Protein AF-A0A3G1LWU7-F1 (afdb_monomer)

Secondary structure (DSSP, 8-state):
--HHHHHHHHHHHTTTSTTTB--------TT-GGGGSPPS--SS---STTHHHHHHHTT---HHHHHHHHHHHHHHHHTTBPPPEEEEEEEEEEETTEEEEEEEEEEEE-GGGGSSTTTTSSS-SS---TTGGGTTT-------TT-------------PPPPPPPPBHHHHHHHHHHHT-S-HHHHHHHHHHHHHTTSEEE-SSTT-BEEE-HHHHHHHHHHHHH-HHHH-HHHHHHHHHHHHHHHTTSS-HHHHHHHHHHHS--------TT---PPPPHHHHHHHHHHHHHTT----GGGTTTTT-HHHHHHHHHHHHHHHHHHHHHHHHHHTSS--SSPPPPHHHHHHHHHHHHHTT-PPPTTTTT-HHHHHHHHHHHH--

Foldseek 3Di:
DDPVQLVQCCVVCCVVQVPWFARDDDDDDPLAPCPVDDDQADPHDDDPVCLVVVCVVVVNPDPVVSVVNVVRHLVRRLVRTDDFDKDKDWDWDDDPPDIDIDIAIAGPGCRSVPPPCVVVVPPPPDDPDPVVPVVVRNDDDPDDPPDDDDDPDDDDDDDDDDDDDADAPVCQVVVCVVLLADHPVCSVPPVVVCVVVQQWDFDPPPRRGIGGAPVVVVVVVVCVPPPVLVVDSVNNNVLVVLVVCVVVVNHDPVVSVVVCVVSPDPCPPPPPPVVPQDFADPVLVVVLVVQCVLVVNDQDPQLPCVGRHVVSSSVSCSPRVVVVVVSVVVVVVVVVPDDQFFAFADPVLVVLLVVLCVVVVHDQDPCLRGHNVSSVVSCVVRVVD

pLDDT: mean 82.55, std 15.61, range [31.73, 97.19]

Solvent-accessible surface area (backbone atoms only — not comparable to full-atom values): 23337 Å² total; per-residue (Å²): 99,57,68,69,58,52,55,54,40,44,71,62,43,34,78,76,34,65,92,28,48,39,93,66,87,73,75,79,58,102,82,53,84,56,81,88,59,72,69,90,53,65,92,70,87,78,60,82,84,44,50,66,57,54,36,49,75,67,72,50,82,52,67,67,56,52,53,50,49,49,52,35,44,52,51,48,55,41,65,27,26,33,73,60,38,66,51,72,48,80,44,78,46,76,57,92,94,46,79,47,81,47,78,39,41,22,79,74,39,53,29,27,67,59,77,64,47,80,64,61,75,80,74,61,96,78,69,97,54,88,81,56,62,74,70,78,38,64,44,79,83,94,75,62,92,88,66,86,75,86,83,86,82,86,82,90,77,84,85,75,86,73,76,83,78,74,53,30,62,88,51,45,59,60,51,30,57,77,58,48,42,82,48,88,90,44,54,82,51,49,63,59,49,35,42,76,70,46,27,32,45,66,46,92,55,100,67,31,40,52,42,76,30,74,61,28,50,52,54,50,54,50,34,61,76,77,42,46,69,79,76,32,60,68,54,48,21,51,54,53,53,49,54,50,32,34,76,71,69,74,43,58,66,68,59,52,52,51,54,49,58,73,69,46,79,82,69,64,74,75,73,69,80,67,77,72,63,47,58,33,52,72,69,56,45,53,50,51,54,49,42,33,60,76,70,68,49,78,85,49,80,91,46,70,55,21,58,54,26,34,67,38,35,49,54,52,42,74,69,45,48,67,58,45,54,51,51,53,56,52,50,54,61,56,60,76,73,71,79,69,73,70,44,58,32,51,72,67,55,47,53,51,38,56,49,48,26,61,74,70,74,45,84,78,65,90,59,27,65,55,17,32,43,58,34,47,54,52,37,60,62,58,71,78,104

Structure (mmCIF, N/CA/C/O backbone):
data_AF-A0A3G1LWU7-F1
#
_entry.id   AF-A0A3G1LWU7-F1
#
loop_
_atom_site.group_PDB
_atom_site.id
_atom_site.type_symbol
_atom_site.label_atom_id
_atom_site.label_alt_id
_atom_site.label_comp_id
_atom_site.label_asym_id
_atom_site.label_entity_id
_atom_site.label_seq_id
_atom_site.pdbx_PDB_ins_code
_atom_site.Cartn_x
_atom_site.Cartn_y
_atom_site.Cartn_z
_atom_site.occupancy
_atom_site.B_iso_or_equiv
_atom_site.auth_seq_id
_atom_site.auth_comp_id
_atom_site.auth_asym_id
_atom_site.auth_atom_id
_atom_site.pdbx_PDB_model_num
ATOM 1 N N . MET A 1 1 ? 10.869 -0.250 15.939 1.00 87.31 1 MET A N 1
ATOM 2 C CA . MET A 1 1 ? 11.396 0.989 16.550 1.00 87.31 1 MET A CA 1
ATOM 3 C C . MET A 1 1 ? 12.317 0.596 17.688 1.00 87.31 1 MET A C 1
ATOM 5 O O . MET A 1 1 ? 12.087 -0.464 18.262 1.00 87.31 1 MET A O 1
ATOM 9 N N . SER A 1 2 ? 13.358 1.380 17.958 1.00 89.31 2 SER A N 1
ATOM 10 C CA . SER A 1 2 ? 14.316 1.126 19.028 1.00 89.31 2 SER A CA 1
ATOM 11 C C . SER A 1 2 ? 13.629 1.243 20.386 1.00 89.31 2 SER A C 1
ATOM 13 O O . SER A 1 2 ? 12.618 1.938 20.528 1.00 89.31 2 SER A O 1
ATOM 15 N N . VAL A 1 3 ? 14.167 0.543 21.383 1.00 91.12 3 VAL A N 1
ATOM 16 C CA . VAL A 1 3 ? 13.611 0.567 22.742 1.00 91.12 3 VAL A CA 1
ATOM 17 C C . VAL A 1 3 ? 13.718 1.977 23.321 1.00 91.12 3 VAL A C 1
ATOM 19 O O . VAL A 1 3 ? 12.753 2.472 23.892 1.00 91.12 3 VAL A O 1
ATOM 22 N N . GLU A 1 4 ? 14.833 2.666 23.066 1.00 93.44 4 GLU A N 1
ATOM 23 C CA . GLU A 1 4 ? 15.074 4.039 23.519 1.00 93.44 4 GLU A CA 1
ATOM 24 C C . GLU A 1 4 ? 14.010 5.003 22.983 1.00 93.44 4 GLU A C 1
ATOM 26 O O . GLU A 1 4 ? 13.458 5.803 23.734 1.00 93.44 4 GLU A O 1
ATOM 31 N N . PHE A 1 5 ? 13.668 4.895 21.695 1.00 94.62 5 PHE A N 1
ATOM 32 C CA . PHE A 1 5 ? 12.622 5.725 21.103 1.00 94.62 5 PHE A CA 1
ATOM 33 C C . PHE A 1 5 ? 11.229 5.381 21.650 1.00 94.62 5 PHE A C 1
ATOM 35 O O . PHE A 1 5 ? 10.398 6.265 21.863 1.00 94.62 5 PHE A O 1
ATOM 42 N N . LEU A 1 6 ? 10.946 4.098 21.894 1.00 95.44 6 LEU A N 1
ATOM 43 C CA . LEU A 1 6 ? 9.680 3.678 22.499 1.00 95.44 6 LEU A CA 1
ATOM 44 C C . LEU A 1 6 ? 9.527 4.207 23.935 1.00 95.44 6 LEU A C 1
ATOM 46 O O . LEU A 1 6 ? 8.431 4.615 24.308 1.00 95.44 6 LEU A O 1
ATOM 50 N N . ASP A 1 7 ? 10.604 4.248 24.719 1.00 95.88 7 ASP A N 1
ATOM 51 C CA . ASP A 1 7 ? 10.613 4.829 26.070 1.00 95.88 7 ASP A CA 1
ATOM 52 C C . ASP A 1 7 ? 10.401 6.355 26.039 1.00 95.88 7 ASP A C 1
ATOM 54 O O . ASP A 1 7 ? 9.615 6.907 26.821 1.00 95.88 7 ASP A O 1
ATOM 58 N N . GLU A 1 8 ? 11.070 7.045 25.108 1.00 95.88 8 GLU A N 1
ATOM 59 C CA . GLU A 1 8 ? 10.946 8.494 24.909 1.00 95.88 8 GLU A CA 1
ATOM 60 C C . GLU A 1 8 ? 9.518 8.876 24.481 1.00 95.88 8 GLU A C 1
ATOM 62 O O . GLU A 1 8 ? 8.888 9.762 25.067 1.00 95.88 8 GLU A O 1
ATOM 67 N N . THR A 1 9 ? 8.966 8.161 23.496 1.00 94.94 9 THR A N 1
ATOM 68 C CA . THR A 1 9 ? 7.598 8.386 23.009 1.00 94.94 9 THR A CA 1
ATOM 69 C C . THR A 1 9 ? 6.536 8.030 24.039 1.00 94.94 9 THR A C 1
ATOM 71 O O . THR A 1 9 ? 5.541 8.744 24.123 1.00 94.94 9 THR A O 1
ATOM 74 N N . GLU A 1 10 ? 6.718 6.978 24.838 1.00 96.50 10 GLU A N 1
ATOM 75 C CA . GLU A 1 10 ? 5.797 6.639 25.929 1.00 96.50 10 GLU A CA 1
ATOM 76 C C . GLU A 1 10 ? 5.740 7.767 26.959 1.00 96.50 10 GLU A C 1
ATOM 78 O O . GLU A 1 10 ? 4.653 8.232 27.310 1.00 96.50 10 GLU A O 1
ATOM 83 N N . SER A 1 11 ? 6.906 8.272 27.366 1.00 97.06 11 SER A N 1
ATOM 84 C CA . SER A 1 11 ? 7.017 9.375 28.324 1.00 97.06 11 SER A CA 1
ATOM 85 C C . SER A 1 11 ? 6.326 10.651 27.830 1.00 97.06 11 SER A C 1
ATOM 87 O O . SER A 1 11 ? 5.694 11.356 28.618 1.00 97.06 11 SER A O 1
ATOM 89 N N . PHE A 1 12 ? 6.415 10.942 26.528 1.00 97.19 12 PHE A N 1
ATOM 90 C CA . PHE A 1 12 ? 5.846 12.151 25.930 1.00 97.19 12 PHE A CA 1
ATOM 91 C C . PHE A 1 12 ? 4.356 12.016 25.570 1.00 97.19 12 PHE A C 1
ATOM 93 O O . PHE A 1 12 ? 3.551 12.890 25.894 1.00 97.19 12 PHE A O 1
ATOM 100 N N . TYR A 1 13 ? 3.961 10.926 24.906 1.00 96.44 13 TYR A N 1
ATOM 101 C CA . TYR A 1 13 ? 2.628 10.780 24.314 1.00 96.44 13 TYR A CA 1
ATOM 102 C C . TYR A 1 13 ? 1.605 10.104 25.228 1.00 96.44 13 TYR A C 1
ATOM 104 O O . TYR A 1 13 ? 0.415 10.388 25.079 1.00 96.44 13 TYR A O 1
ATOM 112 N N . ALA A 1 14 ? 2.001 9.264 26.193 1.00 95.38 14 ALA A N 1
ATOM 113 C CA . ALA A 1 14 ? 1.033 8.645 27.105 1.00 95.38 14 ALA A CA 1
ATOM 114 C C . ALA A 1 14 ? 0.236 9.676 27.939 1.00 95.38 14 ALA A C 1
ATOM 116 O O . ALA A 1 14 ? -0.975 9.499 28.088 1.00 95.38 14 ALA A O 1
ATOM 117 N N . PRO A 1 15 ? 0.824 10.792 28.424 1.00 95.00 15 PRO A N 1
ATOM 118 C CA . PRO A 1 15 ? 0.064 11.856 29.087 1.00 95.00 15 PRO A CA 1
ATOM 119 C C . PRO A 1 15 ? -0.910 12.608 28.168 1.00 95.00 15 PRO A C 1
ATOM 121 O O . PRO A 1 15 ? -1.940 13.088 28.648 1.00 95.00 15 PRO A O 1
ATOM 124 N N . ILE A 1 16 ? -0.591 12.713 26.872 1.00 93.19 16 ILE A N 1
ATOM 125 C CA . ILE A 1 16 ? -1.406 13.396 25.852 1.00 93.19 16 ILE A CA 1
ATOM 126 C C . ILE A 1 16 ? -2.580 12.500 25.433 1.00 93.19 16 ILE A C 1
ATOM 128 O O . ILE A 1 16 ? -3.727 12.939 25.387 1.00 93.19 16 ILE A O 1
ATOM 132 N N . TYR A 1 17 ? -2.306 11.216 25.208 1.00 92.44 17 TYR A N 1
ATOM 133 C CA . TYR A 1 17 ? -3.247 10.215 24.712 1.00 92.44 17 TYR A CA 1
ATOM 134 C C . TYR A 1 17 ? -3.604 9.177 25.788 1.00 92.44 17 TYR A C 1
ATOM 136 O O . TYR A 1 17 ? -3.584 7.979 25.519 1.00 92.44 17 TYR A O 1
ATOM 144 N N . LYS A 1 18 ? -3.948 9.617 27.006 1.00 89.94 18 LYS A N 1
ATOM 145 C CA . LYS A 1 18 ? -4.117 8.767 28.213 1.00 89.94 18 LYS A CA 1
ATOM 146 C C . LYS A 1 18 ? -4.875 7.459 27.984 1.00 89.94 18 LYS A C 1
ATOM 148 O O . LYS A 1 18 ? -4.422 6.388 28.381 1.00 89.94 18 LYS A O 1
ATOM 153 N N . ASP A 1 19 ? -6.020 7.539 27.314 1.00 90.25 19 ASP A N 1
ATOM 154 C CA . ASP A 1 19 ? -6.890 6.381 27.104 1.00 90.25 19 ASP A CA 1
ATOM 155 C C . ASP A 1 19 ? -6.620 5.645 25.791 1.00 90.25 19 ASP A C 1
ATOM 157 O O . ASP A 1 19 ? -7.148 4.548 25.589 1.00 90.25 19 ASP A O 1
ATOM 161 N N . LEU A 1 20 ? -5.780 6.205 24.921 1.00 93.88 20 LEU A N 1
ATOM 162 C CA . LEU A 1 20 ? -5.523 5.699 23.576 1.00 93.88 20 LEU A CA 1
ATOM 163 C C . LEU A 1 20 ? -4.111 5.142 23.408 1.00 93.88 20 LEU A C 1
ATOM 165 O O . LEU A 1 20 ? -3.939 4.276 22.562 1.00 93.88 20 LEU A O 1
ATOM 169 N N . TYR A 1 21 ? -3.125 5.582 24.187 1.00 96.12 21 TYR A N 1
ATOM 170 C CA . TYR A 1 21 ? -1.741 5.134 24.059 1.00 96.12 21 TYR A CA 1
ATOM 171 C C . TYR A 1 21 ? -1.555 3.709 24.600 1.00 96.12 21 TYR A C 1
ATOM 173 O O . TYR A 1 21 ? -2.171 3.295 25.588 1.00 96.12 21 TYR A O 1
ATOM 181 N N . LEU A 1 22 ? -0.710 2.945 23.920 1.00 95.56 22 LEU A N 1
ATOM 182 C CA . LEU A 1 22 ? -0.275 1.603 24.262 1.00 95.56 22 LEU A CA 1
ATOM 183 C C . LEU A 1 22 ? 1.078 1.353 23.592 1.00 95.56 22 LEU A C 1
ATOM 185 O O . LEU A 1 22 ? 1.144 1.186 22.374 1.00 95.56 22 LEU A O 1
ATOM 189 N N . LYS A 1 23 ? 2.135 1.257 24.399 1.00 95.44 23 LYS A N 1
ATOM 190 C CA . LYS A 1 23 ? 3.472 0.918 23.917 1.00 95.44 23 LYS A CA 1
ATOM 191 C C . LYS A 1 23 ? 3.485 -0.446 23.234 1.00 95.44 23 LYS A C 1
ATOM 193 O O . LYS A 1 23 ? 3.035 -1.445 23.803 1.00 95.44 23 LYS A O 1
ATOM 198 N N . ARG A 1 24 ? 3.990 -0.481 22.003 1.00 93.31 24 ARG A N 1
ATOM 199 C CA . ARG A 1 24 ? 4.012 -1.659 21.133 1.00 93.31 24 ARG A CA 1
ATOM 200 C C . ARG A 1 24 ? 5.338 -1.801 20.418 1.00 93.31 24 ARG A C 1
ATOM 202 O O . ARG A 1 24 ? 5.801 -0.891 19.732 1.00 93.31 24 ARG A O 1
ATOM 209 N N . GLU A 1 25 ? 5.857 -3.017 20.468 1.00 91.44 25 GLU A N 1
ATOM 210 C CA . GLU A 1 25 ? 6.960 -3.450 19.626 1.00 91.44 25 GLU A CA 1
ATOM 211 C C . GLU A 1 25 ? 6.419 -4.153 18.383 1.00 91.44 25 GLU A C 1
ATOM 213 O O . GLU A 1 25 ? 5.755 -5.189 18.468 1.00 91.44 25 GLU A O 1
ATOM 218 N N . TYR A 1 26 ? 6.732 -3.595 17.216 1.00 88.31 26 TYR A N 1
ATOM 219 C CA . TYR A 1 26 ? 6.528 -4.260 15.936 1.00 88.31 26 TYR A CA 1
ATOM 220 C C . TYR A 1 26 ? 7.842 -4.906 15.525 1.00 88.31 26 TYR A C 1
ATOM 222 O O . TYR A 1 26 ? 8.873 -4.233 15.459 1.00 88.31 26 TYR A O 1
ATOM 230 N N . LYS A 1 27 ? 7.786 -6.212 15.276 1.00 80.88 27 LYS A N 1
ATOM 231 C CA . LYS A 1 27 ? 8.891 -6.974 14.707 1.00 80.88 27 LYS A CA 1
ATOM 232 C C . LYS A 1 27 ? 8.568 -7.281 13.262 1.00 80.88 27 LYS A C 1
ATOM 234 O O . LYS A 1 27 ? 7.424 -7.597 12.927 1.00 80.88 27 LYS A O 1
ATOM 239 N N . ASP A 1 28 ? 9.595 -7.205 12.445 1.00 72.00 28 ASP A N 1
ATOM 240 C CA . ASP A 1 28 ? 9.518 -7.580 11.054 1.00 72.00 28 ASP A CA 1
ATOM 241 C C . ASP A 1 28 ? 9.145 -9.060 10.896 1.00 72.00 28 ASP A C 1
ATOM 243 O O . ASP A 1 28 ? 9.463 -9.915 11.728 1.00 72.00 28 ASP A O 1
ATOM 247 N N . GLY A 1 29 ? 8.415 -9.370 9.824 1.00 65.62 29 GLY A N 1
ATOM 248 C CA . GLY A 1 29 ? 8.150 -10.757 9.456 1.00 65.62 29 GLY A CA 1
ATOM 249 C C . GLY A 1 29 ? 9.432 -11.441 8.976 1.00 65.62 29 GLY A C 1
ATOM 250 O O . GLY A 1 29 ? 10.294 -10.786 8.410 1.00 65.62 29 GLY A O 1
ATOM 251 N N . LYS A 1 30 ? 9.513 -12.773 9.100 1.00 57.28 30 LYS A N 1
ATOM 252 C CA . LYS A 1 30 ? 10.679 -13.610 8.721 1.00 57.28 30 LYS A CA 1
ATOM 253 C C . LYS A 1 30 ? 11.192 -13.467 7.271 1.00 57.28 30 LYS A C 1
ATOM 255 O O . LYS A 1 30 ? 12.158 -14.122 6.911 1.00 57.28 30 LYS A O 1
ATOM 260 N N . GLN A 1 31 ? 10.487 -12.728 6.415 1.00 53.97 31 GLN A N 1
ATOM 261 C CA . GLN A 1 31 ? 10.848 -12.469 5.014 1.00 53.97 31 GLN A CA 1
ATOM 262 C C . GLN A 1 31 ? 11.082 -10.977 4.734 1.00 53.97 31 GLN A C 1
ATOM 264 O O . GLN A 1 31 ? 11.270 -10.590 3.583 1.00 53.97 31 GLN A O 1
ATOM 269 N N . SER A 1 32 ? 11.020 -10.131 5.764 1.00 59.34 32 SER A N 1
ATOM 270 C CA . SER A 1 32 ? 11.333 -8.715 5.642 1.00 59.34 32 SER A CA 1
ATOM 271 C C . SER A 1 32 ? 12.833 -8.558 5.492 1.00 59.34 32 SER A C 1
ATOM 273 O O . SER A 1 32 ? 13.614 -9.057 6.292 1.00 59.34 32 SER A O 1
ATOM 275 N N . GLN A 1 33 ? 13.225 -7.810 4.478 1.00 57.78 33 GLN A N 1
ATOM 276 C CA . GLN A 1 33 ? 14.614 -7.426 4.244 1.00 57.78 33 GLN A CA 1
ATOM 277 C C . GLN A 1 33 ? 15.011 -6.183 5.041 1.00 57.78 33 GLN A C 1
ATOM 279 O O . GLN A 1 33 ? 16.137 -5.703 4.942 1.00 57.78 33 GLN A O 1
ATOM 284 N N . ALA A 1 34 ? 14.065 -5.626 5.800 1.00 56.25 34 ALA A N 1
ATOM 285 C CA . ALA A 1 34 ? 14.271 -4.445 6.619 1.00 56.25 34 ALA A CA 1
ATOM 286 C C . ALA A 1 34 ?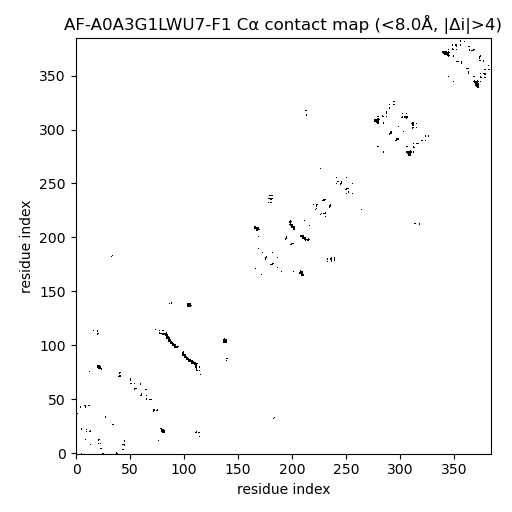 14.923 -4.761 7.979 1.00 56.25 34 ALA A C 1
ATOM 288 O O . ALA A 1 34 ? 15.153 -3.834 8.747 1.00 56.25 34 ALA A O 1
ATOM 289 N N . GLU A 1 35 ? 15.329 -6.015 8.245 1.00 57.09 35 GLU A N 1
ATOM 290 C CA . GLU A 1 35 ? 15.988 -6.417 9.503 1.00 57.09 35 GLU A CA 1
ATOM 291 C C . GLU A 1 35 ? 17.254 -5.601 9.839 1.00 57.09 35 GLU A C 1
ATOM 293 O O . GLU A 1 35 ? 17.643 -5.525 11.004 1.00 57.09 35 GLU A O 1
ATOM 298 N N . ALA A 1 36 ? 17.885 -4.949 8.855 1.00 57.94 36 ALA A N 1
ATOM 299 C CA . ALA A 1 36 ? 19.070 -4.117 9.069 1.00 57.94 36 ALA A CA 1
ATOM 300 C C . ALA A 1 36 ? 18.774 -2.681 9.553 1.00 57.94 36 ALA A C 1
ATOM 302 O O . ALA A 1 36 ? 19.711 -1.962 9.913 1.00 57.94 36 ALA A O 1
ATOM 303 N N . HIS A 1 37 ? 17.514 -2.229 9.551 1.00 68.56 37 HIS A N 1
ATOM 304 C CA . HIS A 1 37 ? 17.170 -0.833 9.822 1.00 68.56 37 HIS A CA 1
ATOM 305 C C . HIS A 1 37 ? 15.935 -0.663 10.704 1.00 68.56 37 HIS A C 1
ATOM 307 O O . HIS A 1 37 ? 15.085 -1.534 10.853 1.00 68.56 37 HIS A O 1
ATOM 313 N N . GLU A 1 38 ? 15.832 0.521 11.295 1.00 82.19 38 GLU A N 1
ATOM 314 C CA . GLU A 1 38 ? 14.620 0.940 11.972 1.00 82.19 38 GLU A CA 1
ATOM 315 C C . GLU A 1 38 ? 13.565 1.428 10.963 1.00 82.19 38 GLU A C 1
ATOM 317 O O . GLU A 1 38 ? 13.899 1.938 9.894 1.00 82.19 38 GLU A O 1
ATOM 322 N N . ALA A 1 39 ? 12.280 1.291 11.310 1.00 89.25 39 ALA A N 1
ATOM 323 C CA . ALA A 1 39 ? 11.180 1.864 10.538 1.00 89.25 39 ALA A CA 1
ATOM 324 C C . ALA A 1 39 ? 11.368 3.376 10.307 1.00 89.25 39 ALA A C 1
ATOM 326 O O . ALA A 1 39 ? 11.917 4.079 11.154 1.00 89.25 39 ALA A O 1
ATOM 327 N N . ILE A 1 40 ? 10.840 3.893 9.193 1.00 92.50 40 ILE A N 1
ATOM 328 C CA . ILE A 1 40 ? 10.768 5.341 8.956 1.00 92.50 40 ILE A CA 1
ATOM 329 C C . ILE A 1 40 ? 9.781 5.940 9.962 1.00 92.50 40 ILE A C 1
ATOM 331 O O . ILE A 1 40 ? 8.595 5.610 9.952 1.00 92.50 40 ILE A O 1
ATOM 335 N N . ARG A 1 41 ? 10.285 6.816 10.827 1.00 94.69 41 ARG A N 1
ATOM 336 C CA . ARG A 1 41 ? 9.543 7.468 11.911 1.00 94.69 41 ARG A CA 1
ATOM 337 C C . ARG A 1 41 ? 10.089 8.869 12.170 1.00 94.69 41 ARG A C 1
ATOM 339 O O . ARG A 1 41 ? 11.133 9.240 11.632 1.00 94.69 41 ARG A O 1
ATOM 346 N N . ILE A 1 42 ? 9.417 9.631 13.030 1.00 95.56 42 ILE A N 1
ATOM 347 C CA . ILE A 1 42 ? 9.999 10.865 13.576 1.00 95.56 42 ILE A CA 1
ATOM 348 C C . ILE A 1 42 ? 11.234 10.554 14.423 1.00 95.56 42 ILE A C 1
ATOM 350 O O . ILE A 1 42 ? 11.342 9.483 15.023 1.00 95.56 42 ILE A O 1
ATOM 354 N N . THR A 1 43 ? 12.170 11.497 14.470 1.00 93.12 43 THR A N 1
ATOM 355 C CA . THR A 1 43 ? 13.414 11.357 15.233 1.00 93.12 43 THR A CA 1
ATOM 356 C C . THR A 1 43 ? 13.213 11.645 16.715 1.00 93.12 43 THR A C 1
ATOM 358 O O . THR A 1 43 ? 13.712 10.875 17.529 1.00 93.12 43 THR A O 1
ATOM 361 N N . HIS A 1 44 ? 12.441 12.687 17.041 1.00 93.56 44 HIS A N 1
ATOM 362 C CA . HIS A 1 44 ? 12.103 13.108 18.402 1.00 93.56 44 HIS A CA 1
ATOM 363 C C . HIS A 1 44 ? 10.593 13.309 18.552 1.00 93.56 44 HIS A C 1
ATOM 365 O O . HIS A 1 44 ? 9.954 13.742 17.589 1.00 93.56 44 HIS A O 1
ATOM 371 N N . PRO A 1 45 ? 10.010 13.043 19.732 1.00 95.69 45 PRO A N 1
ATOM 372 C CA . PRO A 1 45 ? 8.629 13.399 20.018 1.00 95.69 45 PRO A CA 1
ATOM 373 C C . PRO A 1 45 ? 8.410 14.915 19.970 1.00 95.69 45 PRO A C 1
ATOM 375 O O . PRO A 1 45 ? 9.182 15.692 20.528 1.00 95.69 45 PRO A O 1
ATOM 378 N N . HIS A 1 46 ? 7.326 15.326 19.326 1.00 95.75 46 HIS A N 1
ATOM 379 C CA . HIS A 1 46 ? 6.854 16.709 19.284 1.00 95.75 46 HIS A CA 1
ATOM 380 C C . HIS A 1 46 ? 5.330 16.746 19.101 1.00 95.75 46 HIS A C 1
ATOM 382 O O . HIS A 1 46 ? 4.676 15.703 18.966 1.00 95.75 46 HIS A O 1
ATOM 388 N N . THR A 1 47 ? 4.745 17.941 19.126 1.00 93.75 47 THR A N 1
ATOM 389 C CA . THR A 1 47 ? 3.303 18.141 18.945 1.00 93.75 47 THR A CA 1
ATOM 390 C C . THR A 1 47 ? 2.944 18.412 17.483 1.00 93.75 47 THR A C 1
ATOM 392 O O . THR A 1 47 ? 3.815 18.547 16.620 1.00 93.75 47 THR A O 1
ATOM 395 N N . THR A 1 48 ? 1.645 18.459 17.184 1.00 91.44 48 THR A N 1
ATOM 396 C CA . THR A 1 48 ? 1.162 18.738 15.823 1.00 91.44 48 THR A CA 1
ATOM 397 C C . THR A 1 48 ? 1.438 20.194 15.435 1.00 91.44 48 THR A C 1
ATOM 399 O O . THR A 1 48 ? 1.661 20.500 14.266 1.00 91.44 48 THR A O 1
ATOM 402 N N . GLU A 1 49 ? 1.449 21.083 16.424 1.00 92.38 49 GLU A N 1
ATOM 403 C CA . GLU A 1 49 ? 1.738 22.509 16.312 1.00 92.38 49 GLU A CA 1
ATOM 404 C C . GLU A 1 49 ? 3.196 22.771 15.898 1.00 92.38 49 GLU A C 1
ATOM 406 O O . GLU A 1 49 ? 3.491 23.783 15.266 1.00 92.38 49 GLU A O 1
ATOM 411 N N . ASP A 1 50 ? 4.099 21.829 16.187 1.00 93.06 50 ASP A N 1
ATOM 412 C CA . ASP A 1 50 ? 5.523 21.939 15.865 1.00 93.06 50 ASP A CA 1
ATOM 413 C C . ASP A 1 50 ? 5.853 21.541 14.413 1.00 93.06 50 ASP A C 1
ATOM 415 O O . ASP A 1 50 ? 6.958 21.806 13.945 1.00 93.06 50 ASP A O 1
ATOM 419 N N . LEU A 1 51 ? 4.922 20.922 13.671 1.00 91.31 51 LEU A N 1
ATOM 420 C CA . LEU A 1 51 ? 5.194 20.373 12.332 1.00 91.31 51 LEU A CA 1
ATOM 421 C C . LEU A 1 51 ? 5.760 21.422 11.366 1.00 91.31 51 LEU A C 1
ATOM 423 O O . LEU A 1 51 ? 6.790 21.190 10.731 1.00 91.31 51 LEU A O 1
ATOM 427 N N . GLU A 1 52 ? 5.104 22.580 11.260 1.00 89.31 52 GLU A N 1
ATOM 428 C CA . GLU A 1 52 ? 5.530 23.640 10.341 1.00 89.31 52 GLU A CA 1
ATOM 429 C C . GLU A 1 52 ? 6.893 24.214 10.732 1.00 89.31 52 GLU A C 1
ATOM 431 O O . GLU A 1 52 ? 7.740 24.433 9.866 1.00 89.31 52 GLU A O 1
ATOM 436 N N . SER A 1 53 ? 7.133 24.417 12.032 1.00 91.50 53 SER A N 1
ATOM 437 C CA . SER A 1 53 ? 8.382 25.001 12.521 1.00 91.50 53 SER A CA 1
ATOM 438 C C . SER A 1 53 ? 9.562 24.043 12.346 1.00 91.50 53 SER A C 1
ATOM 440 O O . SER A 1 53 ? 10.632 24.474 11.919 1.00 91.50 53 SER A O 1
ATOM 442 N N . ILE A 1 54 ? 9.373 22.742 12.585 1.00 90.69 54 ILE A N 1
ATOM 443 C CA . ILE A 1 54 ? 10.395 21.708 12.368 1.00 90.69 54 ILE A CA 1
ATOM 444 C C . ILE A 1 54 ? 10.794 21.644 10.892 1.00 90.69 54 ILE A C 1
ATOM 446 O O . ILE A 1 54 ? 11.982 21.674 10.567 1.00 90.69 54 ILE A O 1
ATOM 450 N N . VAL A 1 55 ? 9.809 21.598 9.993 1.00 88.31 55 VAL A N 1
ATOM 451 C CA . VAL A 1 55 ? 10.044 21.521 8.545 1.00 88.31 55 VAL A CA 1
ATOM 452 C C . VAL A 1 55 ? 10.704 22.806 8.030 1.00 88.31 55 VAL A C 1
ATOM 454 O O . VAL A 1 55 ? 11.683 22.737 7.281 1.00 88.31 55 VAL A O 1
ATOM 457 N N . TYR A 1 56 ? 10.250 23.973 8.498 1.00 87.81 56 TYR A N 1
ATOM 458 C CA . TYR A 1 56 ? 10.866 25.261 8.179 1.00 87.81 56 TYR A CA 1
ATOM 459 C C . TYR A 1 56 ? 12.326 25.340 8.651 1.00 87.81 56 TYR A C 1
ATOM 461 O O . TYR A 1 56 ? 13.208 25.692 7.869 1.00 87.81 56 TYR A O 1
ATOM 469 N N . ASN A 1 57 ? 12.607 24.954 9.900 1.00 91.00 57 ASN A N 1
ATOM 470 C CA . ASN A 1 57 ? 13.958 24.962 10.472 1.00 91.00 57 ASN A CA 1
ATOM 471 C C . ASN A 1 57 ? 14.910 23.983 9.766 1.00 91.00 57 ASN A C 1
ATOM 473 O O . ASN A 1 57 ? 16.123 24.190 9.767 1.00 91.00 57 ASN A O 1
ATOM 477 N N . ALA A 1 58 ? 14.374 22.941 9.127 1.00 88.81 58 ALA A N 1
ATOM 478 C CA . ALA A 1 58 ? 15.127 22.023 8.277 1.00 88.81 58 ALA A CA 1
ATOM 479 C C . ALA A 1 58 ? 15.384 22.569 6.855 1.00 88.81 58 ALA A C 1
ATOM 481 O O . ALA A 1 58 ? 15.910 21.844 6.011 1.00 88.81 58 ALA A O 1
ATOM 482 N N . ASN A 1 59 ? 15.025 23.829 6.569 1.00 89.50 59 ASN A N 1
ATOM 483 C CA . ASN A 1 59 ? 15.066 24.451 5.239 1.00 89.50 59 ASN A CA 1
ATOM 484 C C . ASN A 1 59 ? 14.246 23.694 4.179 1.00 89.50 59 ASN A C 1
ATOM 486 O O . ASN A 1 59 ? 14.543 23.753 2.983 1.00 89.50 59 ASN A O 1
ATOM 490 N N . ILE A 1 60 ? 13.201 22.985 4.600 1.00 87.19 60 ILE A N 1
ATOM 491 C CA . ILE A 1 60 ? 12.302 22.272 3.700 1.00 87.19 60 ILE A CA 1
ATOM 492 C C . ILE A 1 60 ? 11.117 23.194 3.411 1.00 87.19 60 ILE A C 1
ATOM 494 O O . ILE A 1 60 ? 10.258 23.419 4.253 1.00 87.19 60 ILE A O 1
ATOM 498 N N . THR A 1 61 ? 11.063 23.749 2.202 1.00 81.81 61 THR A N 1
ATOM 499 C CA . THR A 1 61 ? 10.005 24.694 1.792 1.00 81.81 61 THR A CA 1
ATOM 500 C C . THR A 1 61 ? 8.919 24.050 0.929 1.00 81.81 61 THR A C 1
ATOM 502 O O . THR A 1 61 ? 7.918 24.686 0.602 1.00 81.81 61 THR A O 1
ATOM 505 N N . ASN A 1 62 ? 9.104 22.783 0.546 1.00 85.94 62 ASN A N 1
ATOM 506 C CA . ASN A 1 62 ? 8.157 22.049 -0.282 1.00 85.94 62 ASN A CA 1
ATOM 507 C C . ASN A 1 62 ? 6.948 21.581 0.549 1.00 85.94 62 ASN A C 1
ATOM 509 O O . ASN A 1 62 ? 7.101 20.812 1.499 1.00 85.94 62 ASN A O 1
ATOM 513 N N . GLN A 1 63 ? 5.741 21.977 0.139 1.00 88.94 63 GLN A N 1
ATOM 514 C CA . GLN A 1 63 ? 4.490 21.546 0.771 1.00 88.94 63 GLN A CA 1
ATOM 515 C C . GLN A 1 63 ? 4.291 20.024 0.752 1.00 88.94 63 GLN A C 1
ATOM 517 O O . GLN A 1 63 ? 3.741 19.475 1.703 1.00 88.94 63 GLN A O 1
ATOM 522 N N . ASP A 1 64 ? 4.755 19.322 -0.284 1.00 90.12 64 ASP A N 1
ATOM 523 C CA . ASP A 1 64 ? 4.641 17.860 -0.344 1.00 90.12 64 ASP A CA 1
ATOM 524 C C . ASP A 1 64 ? 5.537 17.181 0.695 1.00 90.12 64 ASP A C 1
ATOM 526 O O . ASP A 1 64 ? 5.172 16.147 1.251 1.00 90.12 64 ASP A O 1
ATOM 530 N N . ALA A 1 65 ? 6.677 17.792 1.022 1.00 90.75 65 ALA A N 1
ATOM 531 C CA . ALA A 1 65 ? 7.545 17.299 2.082 1.00 90.75 65 ALA A CA 1
ATOM 532 C C . ALA A 1 65 ? 6.918 17.512 3.469 1.00 90.75 65 ALA A C 1
ATOM 534 O O . ALA A 1 65 ? 7.003 16.616 4.305 1.00 90.75 65 ALA A O 1
ATOM 535 N N . LEU A 1 66 ? 6.223 18.637 3.692 1.00 91.06 66 LEU A N 1
ATOM 536 C CA . LEU A 1 66 ? 5.435 18.853 4.913 1.00 91.06 66 LEU A CA 1
ATOM 537 C C . LEU A 1 66 ? 4.325 17.800 5.055 1.00 91.06 66 LEU A C 1
ATOM 539 O O . LEU A 1 66 ? 4.192 17.198 6.116 1.00 91.06 66 LEU A O 1
ATOM 543 N N . LYS A 1 67 ? 3.573 17.523 3.982 1.00 92.81 67 LYS A N 1
ATOM 544 C CA . LYS A 1 67 ? 2.527 16.482 3.979 1.00 92.81 67 LYS A CA 1
ATOM 545 C C . LYS A 1 67 ? 3.095 15.087 4.235 1.00 92.81 67 LYS A C 1
ATOM 547 O O . LYS A 1 67 ? 2.520 14.324 5.006 1.00 92.81 67 LYS A O 1
ATOM 552 N N . LEU A 1 68 ? 4.228 14.752 3.615 1.00 93.94 68 LEU A N 1
ATOM 553 C CA . LEU A 1 68 ? 4.906 13.476 3.844 1.00 93.94 68 LEU A CA 1
ATOM 554 C C . LEU A 1 68 ? 5.389 13.355 5.294 1.00 93.94 68 LEU A C 1
ATOM 556 O O . LEU A 1 68 ? 5.232 12.303 5.908 1.00 93.94 68 LEU A O 1
ATOM 560 N N . TYR A 1 69 ? 5.948 14.427 5.854 1.00 94.75 69 TYR A N 1
ATOM 561 C CA . TYR A 1 69 ? 6.380 14.442 7.246 1.00 94.75 69 TYR A CA 1
ATOM 562 C C . TYR A 1 69 ? 5.203 14.309 8.214 1.00 94.75 69 TYR A C 1
ATOM 564 O O . TYR A 1 69 ? 5.280 13.511 9.144 1.00 94.75 69 TYR A O 1
ATOM 572 N N . GLN A 1 70 ? 4.092 15.008 7.960 1.00 94.44 70 GLN A N 1
ATOM 573 C CA . GLN A 1 70 ? 2.856 14.852 8.727 1.00 94.44 70 GLN A CA 1
ATOM 574 C C . GLN A 1 70 ? 2.358 13.400 8.693 1.00 94.44 70 GLN A C 1
ATOM 576 O O . GLN A 1 70 ? 2.056 12.844 9.744 1.00 94.44 70 GLN A O 1
ATOM 581 N N . LEU A 1 71 ? 2.358 12.751 7.523 1.00 95.50 71 LEU A N 1
ATOM 582 C CA . LEU A 1 71 ? 1.995 11.337 7.402 1.00 95.50 71 LEU A CA 1
ATOM 583 C C . LEU A 1 71 ? 2.913 10.433 8.244 1.00 95.50 71 LEU A C 1
ATOM 585 O O . LEU A 1 71 ? 2.430 9.541 8.939 1.00 95.50 71 LEU A O 1
ATOM 589 N N . ILE A 1 72 ? 4.233 10.656 8.206 1.00 96.12 72 ILE A N 1
ATOM 590 C CA . ILE A 1 72 ? 5.205 9.902 9.019 1.00 96.12 72 ILE A CA 1
ATOM 591 C C . ILE A 1 72 ? 4.952 10.133 10.515 1.00 96.12 72 ILE A C 1
ATOM 593 O O . ILE A 1 72 ? 4.976 9.182 11.299 1.00 96.12 72 ILE A O 1
ATOM 597 N N . PHE A 1 73 ? 4.692 11.377 10.913 1.00 96.25 73 PHE A N 1
ATOM 598 C CA . PHE A 1 73 ? 4.382 11.771 12.284 1.00 96.25 73 PHE A CA 1
ATOM 599 C C . PHE A 1 73 ? 3.125 11.081 12.813 1.00 96.25 73 PHE A C 1
ATOM 601 O O . PHE A 1 73 ? 3.195 10.362 13.813 1.00 96.25 73 PHE A O 1
ATOM 608 N N . GLU A 1 74 ? 2.006 11.229 12.106 1.00 95.38 74 GLU A N 1
ATOM 609 C CA . GLU A 1 74 ? 0.726 10.628 12.480 1.00 95.38 74 GLU A CA 1
ATOM 610 C C . GLU A 1 74 ? 0.869 9.108 12.568 1.00 95.38 74 GLU A C 1
ATOM 612 O O . GLU A 1 74 ? 0.526 8.508 13.588 1.00 95.38 74 GLU A O 1
ATOM 617 N N . ARG A 1 75 ? 1.509 8.482 11.570 1.00 96.25 75 ARG A N 1
ATOM 618 C CA . ARG A 1 75 ? 1.693 7.029 11.555 1.00 96.25 75 ARG A CA 1
ATOM 619 C C . ARG A 1 75 ? 2.591 6.518 12.676 1.00 96.25 75 ARG A C 1
ATOM 621 O O . ARG A 1 75 ? 2.332 5.440 13.216 1.00 96.25 75 ARG A O 1
ATOM 628 N N . THR A 1 76 ? 3.624 7.277 13.045 1.00 96.19 76 THR A N 1
ATOM 629 C CA . THR A 1 76 ? 4.504 6.927 14.168 1.00 96.19 76 THR A CA 1
ATOM 630 C C . THR A 1 76 ? 3.699 6.854 15.463 1.00 96.19 76 THR A C 1
ATOM 632 O O . THR A 1 76 ? 3.793 5.865 16.192 1.00 96.19 76 THR A O 1
ATOM 635 N N . ILE A 1 77 ? 2.861 7.857 15.721 1.00 95.50 77 ILE A N 1
ATOM 636 C CA . ILE A 1 77 ? 2.078 7.966 16.956 1.00 95.50 77 ILE A CA 1
ATOM 637 C C . ILE A 1 77 ? 0.925 6.956 16.966 1.00 95.50 77 ILE A C 1
ATOM 639 O O . ILE A 1 77 ? 0.765 6.225 17.943 1.00 95.50 77 ILE A O 1
ATOM 643 N N . GLU A 1 78 ? 0.180 6.831 15.863 1.00 95.69 78 GLU A N 1
ATOM 644 C CA . GLU A 1 78 ? -0.898 5.844 15.708 1.00 95.69 78 GLU A CA 1
ATOM 645 C C . GLU A 1 78 ? -0.419 4.405 15.910 1.00 95.69 78 GLU A C 1
ATOM 647 O O . GLU A 1 78 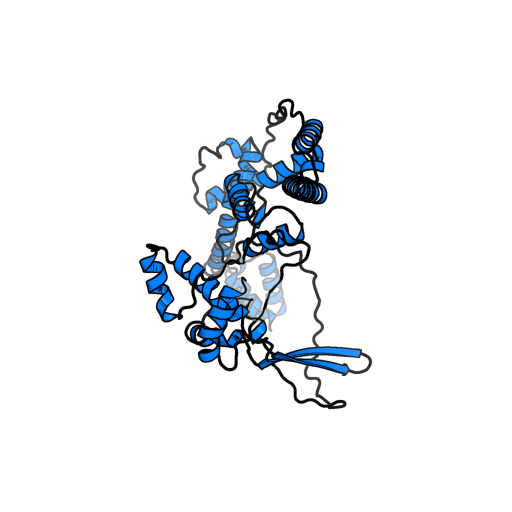? -1.165 3.570 16.429 1.00 95.69 78 GLU A O 1
ATOM 652 N N . SER A 1 79 ? 0.831 4.097 15.539 1.00 95.69 79 SER A N 1
ATOM 653 C CA . SER A 1 79 ? 1.410 2.767 15.765 1.00 95.69 79 SER A CA 1
ATOM 654 C C . SER A 1 79 ? 1.428 2.384 17.251 1.00 95.69 79 SER A C 1
ATOM 656 O O . SER A 1 79 ? 1.332 1.199 17.577 1.00 95.69 79 SER A O 1
ATOM 658 N N . GLN A 1 80 ? 1.498 3.380 18.139 1.00 96.19 80 GLN A N 1
ATOM 659 C CA . GLN A 1 80 ? 1.467 3.242 19.593 1.00 96.19 80 GLN A CA 1
ATOM 660 C C . GLN A 1 80 ? 0.058 3.460 20.165 1.00 96.19 80 GLN A C 1
ATOM 662 O O . GLN A 1 80 ? -0.109 3.685 21.360 1.00 96.19 80 GLN A O 1
ATOM 667 N N . GLY A 1 81 ? -0.983 3.415 19.331 1.00 95.44 81 GLY A N 1
ATOM 668 C CA . GLY A 1 81 ? -2.373 3.471 19.763 1.00 95.44 81 GLY A CA 1
ATOM 669 C C . GLY A 1 81 ? -2.970 2.097 20.068 1.00 95.44 81 GLY A C 1
ATOM 670 O O . GLY A 1 81 ? -2.601 1.066 19.499 1.00 95.44 81 GLY A O 1
ATOM 671 N N . LYS A 1 82 ? -3.960 2.064 20.962 1.00 95.94 82 LYS A N 1
ATOM 672 C CA . LYS A 1 82 ? -4.818 0.900 21.199 1.00 95.94 82 LYS A CA 1
ATOM 673 C C . LYS A 1 82 ? -5.564 0.538 19.915 1.00 95.94 82 LYS A C 1
ATOM 675 O O . LYS A 1 82 ? -5.868 1.389 19.085 1.00 95.94 82 LYS A O 1
ATOM 680 N N . ASN A 1 83 ? -5.904 -0.740 19.760 1.00 94.69 83 ASN A N 1
ATOM 681 C CA . ASN A 1 83 ? -6.674 -1.183 18.599 1.00 94.69 83 ASN A CA 1
ATOM 682 C C . ASN A 1 83 ? -8.059 -0.534 18.596 1.00 94.69 83 ASN A C 1
ATOM 684 O O . ASN A 1 83 ? -8.691 -0.421 19.647 1.00 94.69 83 ASN A O 1
ATOM 688 N N . ALA A 1 84 ? -8.550 -0.201 17.404 1.00 92.19 84 ALA A N 1
ATOM 689 C CA . ALA A 1 84 ? -9.971 0.015 17.207 1.00 92.19 84 ALA A CA 1
ATOM 690 C C . ALA A 1 84 ? -10.723 -1.295 17.503 1.00 92.19 84 ALA A C 1
ATOM 692 O O . ALA A 1 84 ? -10.362 -2.364 16.998 1.00 92.19 84 ALA A O 1
ATOM 693 N N . ILE A 1 85 ? -11.751 -1.223 18.345 1.00 92.06 85 ILE A N 1
ATOM 694 C CA . ILE A 1 85 ? -12.600 -2.353 18.720 1.00 92.06 85 ILE A CA 1
ATOM 695 C C . ILE A 1 85 ? -13.921 -2.208 17.987 1.00 92.06 85 ILE A C 1
ATOM 697 O O . ILE A 1 85 ? -14.566 -1.160 18.038 1.00 92.06 85 ILE A O 1
ATOM 701 N N . TYR A 1 86 ? -14.339 -3.293 17.354 1.00 89.94 86 TYR A N 1
ATOM 702 C CA . TYR A 1 86 ? -15.575 -3.357 16.601 1.00 89.94 86 TYR A CA 1
ATOM 703 C C . TYR A 1 86 ? -16.435 -4.520 17.085 1.00 89.94 86 TYR A C 1
ATOM 705 O O . TYR A 1 86 ? -15.919 -5.619 17.296 1.00 89.94 86 TYR A O 1
ATOM 713 N N . ASP A 1 87 ? -17.737 -4.289 17.195 1.00 91.06 87 ASP A N 1
ATOM 714 C CA . ASP A 1 87 ? -18.724 -5.345 17.385 1.00 91.06 87 ASP A CA 1
ATOM 715 C C . ASP A 1 87 ? -19.165 -5.840 16.006 1.00 91.06 87 ASP A C 1
ATOM 717 O O . ASP A 1 87 ? -19.679 -5.081 15.187 1.00 91.06 87 ASP A O 1
ATOM 721 N N . LYS A 1 88 ? -18.932 -7.122 15.723 1.00 92.12 88 LYS A N 1
ATOM 722 C CA . LYS A 1 88 ? -19.362 -7.759 14.477 1.00 92.12 88 LYS A CA 1
ATOM 723 C C . LYS A 1 88 ? -20.596 -8.612 14.745 1.00 92.12 88 LYS A C 1
ATOM 725 O O . LYS A 1 88 ? -20.553 -9.490 15.603 1.00 92.12 88 LYS A O 1
ATOM 730 N N . GLN A 1 89 ? -21.655 -8.403 13.970 1.00 91.38 89 GLN A N 1
ATOM 731 C CA . GLN A 1 89 ? -22.856 -9.233 14.003 1.00 91.38 89 GLN A CA 1
ATOM 732 C C . GLN A 1 89 ? -23.014 -9.962 12.667 1.00 91.38 89 GLN A C 1
ATOM 734 O O . GLN A 1 89 ? -23.143 -9.336 11.617 1.00 91.38 89 GLN A O 1
ATOM 739 N N . ASP A 1 90 ? -23.012 -11.294 12.720 1.00 93.31 90 ASP A N 1
ATOM 740 C CA . ASP A 1 90 ? -23.369 -12.156 11.594 1.00 93.31 90 ASP A CA 1
ATOM 741 C C . ASP A 1 90 ? -24.789 -12.688 11.838 1.00 93.31 90 ASP A C 1
ATOM 743 O O . ASP A 1 90 ? -25.010 -13.518 12.717 1.00 93.31 90 ASP A O 1
ATOM 747 N N . LEU A 1 91 ? -25.751 -12.189 11.067 1.00 92.81 91 LEU A N 1
ATOM 748 C CA . LEU A 1 91 ? -27.164 -12.547 11.141 1.00 92.81 91 LEU A CA 1
ATOM 749 C C . LEU A 1 91 ? -27.505 -13.536 10.028 1.00 92.81 91 LEU A C 1
ATOM 751 O O . LEU A 1 91 ? -27.146 -13.328 8.864 1.00 92.81 91 LEU A O 1
ATOM 755 N N . LEU A 1 92 ? -28.215 -14.604 10.384 1.00 94.88 92 LEU A N 1
ATOM 756 C CA . LEU A 1 92 ? -28.675 -15.620 9.448 1.00 94.88 92 LEU A CA 1
ATOM 757 C C . LEU A 1 92 ? -30.204 -15.643 9.434 1.00 94.88 92 LEU A C 1
ATOM 759 O O . LEU A 1 92 ? -30.837 -16.058 10.400 1.00 94.88 92 LEU A O 1
ATOM 763 N N . PHE A 1 93 ? -30.793 -15.210 8.326 1.00 93.62 93 PHE A N 1
ATOM 764 C CA . PHE A 1 93 ? -32.238 -15.167 8.143 1.00 93.62 93 PHE A CA 1
ATOM 765 C C . PHE A 1 93 ? -32.702 -16.395 7.375 1.00 93.62 93 PHE A C 1
ATOM 767 O O . PHE A 1 93 ? -32.241 -16.647 6.261 1.00 93.62 93 PHE A O 1
ATOM 774 N N . LYS A 1 94 ? -33.634 -17.154 7.953 1.00 93.81 94 LYS A N 1
ATOM 775 C CA . LYS A 1 94 ? -34.289 -18.265 7.264 1.00 93.81 94 LYS A CA 1
ATOM 776 C C . LYS A 1 94 ? -35.533 -17.755 6.546 1.00 93.81 94 LYS A C 1
ATOM 778 O O . LYS A 1 94 ? -36.464 -17.278 7.187 1.00 93.81 94 LYS A O 1
ATOM 783 N N . ILE A 1 95 ? -35.574 -17.903 5.226 1.00 91.50 95 ILE A N 1
ATOM 784 C CA . ILE A 1 95 ? -36.751 -17.587 4.411 1.00 91.50 95 ILE A CA 1
ATOM 785 C C . ILE A 1 95 ? -37.150 -18.868 3.682 1.00 91.50 95 ILE A C 1
ATOM 787 O O . ILE A 1 95 ? -36.449 -19.336 2.786 1.00 91.50 95 ILE A O 1
ATOM 791 N N . LYS A 1 96 ? -38.286 -19.456 4.075 1.00 90.06 96 LYS A N 1
ATOM 792 C CA . LYS A 1 96 ? -38.705 -20.800 3.640 1.00 90.06 96 LYS A CA 1
ATOM 793 C C . LYS A 1 96 ? -37.600 -21.837 3.917 1.00 90.06 96 LYS A C 1
ATOM 795 O O . LYS A 1 96 ? -37.309 -22.111 5.080 1.00 90.06 96 LYS A O 1
ATOM 800 N N . ASN A 1 97 ? -36.996 -22.393 2.867 1.00 93.25 97 ASN A N 1
ATOM 801 C CA . ASN A 1 97 ? -35.975 -23.440 2.949 1.00 93.25 97 ASN A CA 1
ATOM 802 C C . ASN A 1 97 ? -34.549 -22.913 2.729 1.00 93.25 97 ASN A C 1
ATOM 804 O O . ASN A 1 97 ? -33.616 -23.706 2.750 1.00 93.25 97 ASN A O 1
ATOM 808 N N . GLU A 1 98 ? -34.380 -21.603 2.545 1.00 93.62 98 GLU A N 1
ATOM 809 C CA . GLU A 1 98 ? -33.092 -20.980 2.243 1.00 93.62 98 GLU A CA 1
ATOM 810 C C . GLU A 1 98 ? -32.612 -20.095 3.395 1.00 93.62 98 GLU A C 1
ATOM 812 O O . GLU A 1 98 ? -33.411 -19.568 4.178 1.00 93.62 98 GLU A O 1
ATOM 817 N N . TYR A 1 99 ? -31.295 -19.905 3.469 1.00 94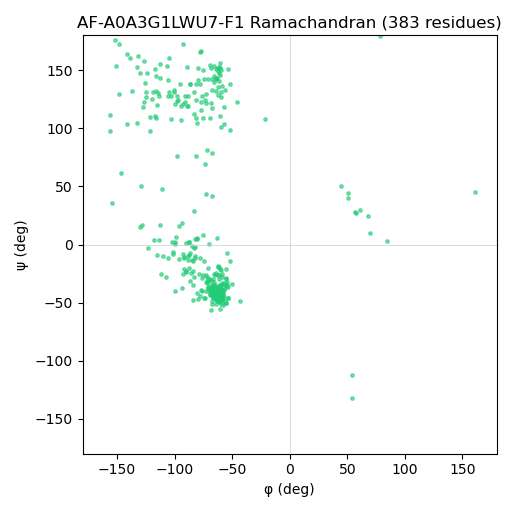.31 99 TYR A N 1
ATOM 818 C CA . TYR A 1 99 ? -30.648 -19.052 4.460 1.00 94.31 99 TYR A CA 1
ATOM 819 C C . TYR A 1 99 ? -29.931 -17.875 3.796 1.00 94.31 99 TYR A C 1
ATOM 821 O O . TYR A 1 99 ? -29.143 -18.045 2.869 1.00 94.31 99 TYR A O 1
ATOM 829 N N . PHE A 1 100 ? -30.169 -16.679 4.324 1.00 93.56 100 PHE A N 1
ATOM 830 C CA . PHE A 1 100 ? -29.572 -15.428 3.870 1.00 93.56 100 PHE A CA 1
ATOM 831 C C . PHE A 1 100 ? -28.677 -14.870 4.969 1.00 93.56 100 PHE A C 1
ATOM 833 O O . PHE A 1 100 ? -29.094 -14.768 6.121 1.00 93.56 100 PHE A O 1
ATOM 840 N N . LYS A 1 101 ? -27.443 -14.502 4.618 1.00 94.06 101 LYS A N 1
ATOM 841 C CA . LYS A 1 101 ? -26.479 -13.939 5.564 1.00 94.06 101 LYS A CA 1
ATOM 842 C C . LYS A 1 101 ? -26.420 -12.419 5.433 1.00 94.06 101 LYS A C 1
ATOM 844 O O . LYS A 1 101 ? -26.225 -11.902 4.337 1.00 94.06 101 LYS A O 1
ATOM 849 N N . CYS A 1 102 ? -26.502 -11.726 6.561 1.00 91.50 102 CYS A N 1
ATOM 850 C CA . CYS A 1 102 ? -26.149 -10.318 6.691 1.00 91.50 102 CYS A CA 1
ATOM 851 C C . CYS A 1 102 ? -25.001 -10.196 7.697 1.00 91.50 102 CYS A C 1
ATOM 853 O O . CYS A 1 102 ? -25.059 -10.782 8.773 1.00 91.50 102 CYS A O 1
ATOM 855 N N . SER A 1 103 ? -23.955 -9.456 7.344 1.00 92.38 103 SER A N 1
ATOM 856 C CA . SER A 1 103 ? -22.840 -9.154 8.242 1.00 92.38 103 SER A CA 1
ATOM 857 C C . SER A 1 103 ? -22.759 -7.649 8.422 1.00 92.38 103 SER A C 1
ATOM 859 O O . SER A 1 103 ? -22.637 -6.932 7.430 1.00 92.38 103 SER A O 1
ATOM 861 N N . VAL A 1 104 ? -22.794 -7.184 9.668 1.00 91.06 104 VAL A N 1
ATOM 862 C CA . VAL A 1 104 ? -22.604 -5.770 10.025 1.00 91.06 104 VAL A CA 1
ATOM 863 C C . VAL A 1 104 ? -21.510 -5.615 11.076 1.00 91.06 104 VAL A C 1
ATOM 865 O O . VAL A 1 104 ? -21.157 -6.576 11.768 1.00 91.06 104 VAL A O 1
ATOM 868 N N . LYS A 1 105 ? -20.927 -4.416 11.158 1.00 89.00 105 LYS A N 1
ATOM 869 C CA . LYS A 1 105 ? -19.772 -4.120 12.009 1.00 89.00 105 LYS A CA 1
ATOM 870 C C . LYS A 1 105 ? -19.910 -2.724 12.625 1.00 89.00 105 LYS A C 1
ATOM 872 O O . LYS A 1 105 ? -19.639 -1.734 11.961 1.00 89.00 105 LYS A O 1
ATOM 877 N N . GLY A 1 106 ? -20.265 -2.638 13.902 1.00 88.19 106 GLY A N 1
ATOM 878 C CA . GLY A 1 106 ? -20.314 -1.374 14.640 1.00 88.19 106 GLY A CA 1
ATOM 879 C C . GLY A 1 106 ? -18.961 -1.006 15.254 1.00 88.19 106 GLY A C 1
ATOM 880 O O . GLY A 1 106 ? -18.283 -1.870 15.813 1.00 88.19 106 GLY A O 1
ATOM 881 N N . LEU A 1 107 ? -18.549 0.263 15.184 1.00 87.62 107 LEU A N 1
ATOM 882 C CA . LEU A 1 107 ? -17.364 0.748 15.905 1.00 87.62 107 LEU A CA 1
ATOM 883 C C . LEU A 1 107 ? -17.709 0.937 17.389 1.00 87.62 107 LEU A C 1
ATOM 885 O O . LEU A 1 107 ? -18.515 1.793 17.739 1.00 87.62 107 LEU A O 1
ATOM 889 N N . LYS A 1 108 ? -17.071 0.157 18.266 1.00 88.62 108 LYS A N 1
ATOM 890 C CA . LYS A 1 108 ? -17.267 0.213 19.724 1.00 88.62 108 LYS A CA 1
ATOM 891 C C . LYS A 1 108 ? -16.256 1.122 20.417 1.00 88.62 108 LYS A C 1
ATOM 893 O O . LYS A 1 108 ? -16.586 1.788 21.391 1.00 88.62 108 LYS A O 1
ATOM 898 N N . SER A 1 109 ? -15.015 1.124 19.938 1.00 90.31 109 SER A N 1
ATOM 899 C CA . SER A 1 109 ? -13.952 2.010 20.413 1.00 90.31 109 SER A CA 1
ATOM 900 C C . SER A 1 109 ? -13.015 2.338 19.261 1.00 90.31 109 SER A C 1
ATOM 902 O O . SER A 1 109 ? -12.552 1.432 18.576 1.00 90.31 109 SER A O 1
ATOM 904 N N . ALA A 1 110 ? -12.728 3.620 19.047 1.00 89.44 110 ALA A N 1
ATOM 905 C CA . ALA A 1 110 ? -11.908 4.087 17.931 1.00 89.44 110 ALA A CA 1
ATOM 906 C C . ALA A 1 110 ? -10.413 3.744 18.076 1.00 89.44 110 ALA A C 1
ATOM 908 O O . ALA A 1 110 ? -9.736 3.546 17.071 1.00 89.44 110 ALA A O 1
ATOM 909 N N . GLY A 1 111 ? -9.891 3.616 19.303 1.00 93.38 111 GLY A N 1
ATOM 910 C CA . GLY A 1 111 ? -8.466 3.344 19.521 1.00 93.38 111 GLY A CA 1
ATOM 911 C C . GLY A 1 111 ? -7.572 4.370 18.810 1.00 93.38 111 GLY A C 1
ATOM 912 O O . GLY A 1 111 ? -7.829 5.569 18.889 1.00 93.38 111 GLY A O 1
ATOM 913 N N . PHE A 1 112 ? -6.552 3.904 18.087 1.00 92.62 112 PHE A N 1
ATOM 914 C CA . PHE A 1 112 ? -5.632 4.749 17.317 1.00 92.62 112 PHE A CA 1
ATOM 915 C C . PHE A 1 112 ? -6.344 5.675 16.314 1.00 92.62 112 PHE A C 1
ATOM 917 O O . PHE A 1 112 ? -5.883 6.792 16.110 1.00 92.62 112 PHE A O 1
ATOM 924 N N . LEU A 1 113 ? -7.514 5.283 15.781 1.00 90.19 113 LEU A N 1
ATOM 925 C CA . LEU A 1 113 ? -8.302 6.117 14.859 1.00 90.19 113 LEU A CA 1
ATOM 926 C C . LEU A 1 113 ? -8.763 7.435 15.501 1.00 90.19 113 LEU A C 1
ATOM 928 O O . LEU A 1 113 ? -9.121 8.362 14.786 1.00 90.19 113 LEU A O 1
ATOM 932 N N . ALA A 1 114 ? -8.785 7.534 16.836 1.00 90.31 114 ALA A N 1
ATOM 933 C CA . ALA A 1 114 ? -9.161 8.747 17.567 1.00 90.31 114 ALA A CA 1
ATOM 934 C C . ALA A 1 114 ? -8.004 9.737 17.804 1.00 90.31 114 ALA A C 1
ATOM 936 O O . ALA A 1 114 ? -8.251 10.828 18.315 1.00 90.31 114 ALA A O 1
ATOM 937 N N . MET A 1 115 ? -6.753 9.380 17.484 1.00 89.12 115 MET A N 1
ATOM 938 C CA . MET A 1 115 ? -5.586 10.200 17.843 1.00 89.12 115 MET A CA 1
ATOM 939 C C . MET A 1 115 ? -5.495 11.509 17.037 1.00 89.12 115 MET A C 1
ATOM 941 O O . MET A 1 115 ? -5.166 12.539 17.617 1.00 89.12 115 MET A O 1
ATOM 945 N N . PHE A 1 116 ? -5.872 11.505 15.751 1.00 85.12 116 PHE A N 1
ATOM 946 C CA . PHE A 1 116 ? -5.785 12.682 14.861 1.00 85.12 116 PHE A CA 1
ATOM 947 C C . PHE A 1 116 ? -7.113 13.103 14.214 1.00 85.12 116 PHE A C 1
ATOM 949 O O . PHE A 1 116 ? -7.202 14.146 13.564 1.00 85.12 116 PHE A O 1
ATOM 956 N N . SER A 1 117 ? -8.193 12.360 14.451 1.00 67.94 117 SER A N 1
ATOM 957 C CA . SER A 1 117 ? -9.489 12.543 13.778 1.00 67.94 117 SER A CA 1
ATOM 958 C C . SER A 1 117 ? -10.261 13.811 14.163 1.00 67.94 117 SER A C 1
ATOM 960 O O . SER A 1 117 ? -11.310 14.081 13.580 1.00 67.94 117 SER A O 1
ATOM 962 N N . LYS A 1 118 ? -9.728 14.664 15.051 1.00 53.34 118 LYS A N 1
ATOM 963 C CA . LYS A 1 118 ? -10.232 16.042 15.185 1.00 53.34 118 LYS A CA 1
ATOM 964 C C . LYS A 1 118 ? -9.999 16.886 13.923 1.00 53.34 118 LYS A C 1
ATOM 966 O O . LYS A 1 118 ? -10.787 17.790 13.689 1.00 53.34 118 LYS A O 1
ATOM 971 N N . LYS A 1 119 ? -8.986 16.590 13.097 1.00 44.41 119 LYS A N 1
ATOM 972 C CA . LYS A 1 119 ? -8.704 17.358 11.866 1.00 44.41 119 LYS A CA 1
ATOM 973 C C . LYS A 1 119 ? -9.527 16.928 10.645 1.00 44.41 119 LYS A C 1
ATOM 975 O O . LYS A 1 119 ? -9.724 17.730 9.738 1.00 44.41 119 LYS A O 1
ATOM 980 N N . GLU A 1 120 ? -10.034 15.697 10.615 1.00 38.53 120 GLU A N 1
ATOM 981 C CA . GLU A 1 120 ? -10.741 15.149 9.443 1.00 38.53 120 GLU A CA 1
ATOM 982 C C . GLU A 1 120 ? -12.249 15.446 9.426 1.00 38.53 120 GLU A C 1
ATOM 984 O O . GLU A 1 120 ? -12.901 15.280 8.399 1.00 38.53 120 GLU A O 1
ATOM 989 N N . LEU A 1 121 ? -12.826 15.903 10.542 1.00 35.47 121 LEU A N 1
ATOM 990 C CA . LEU A 1 121 ? -14.249 16.265 10.610 1.00 35.47 121 LEU A CA 1
ATOM 991 C C . LEU A 1 121 ? -14.539 17.700 10.144 1.00 35.47 121 LEU A C 1
ATOM 993 O O . LEU A 1 121 ? -15.698 18.019 9.898 1.00 35.47 121 LEU A O 1
ATOM 997 N N . GLU A 1 122 ? -13.520 18.551 9.997 1.00 34.59 122 GLU A N 1
ATOM 998 C CA . GLU A 1 122 ? -13.702 19.963 9.620 1.00 34.59 122 GLU A CA 1
ATOM 999 C C . GLU A 1 122 ? -13.528 20.234 8.114 1.00 34.59 122 GLU A C 1
ATOM 1001 O O . GLU A 1 122 ? -13.934 21.294 7.652 1.00 34.59 122 GLU A O 1
ATOM 1006 N N . ASN A 1 123 ? -12.992 19.290 7.324 1.00 32.56 123 ASN A N 1
ATOM 1007 C CA . ASN A 1 123 ? -12.600 19.549 5.926 1.00 32.56 123 ASN A CA 1
ATOM 1008 C C . ASN A 1 123 ? -13.121 18.555 4.872 1.00 32.56 123 ASN A C 1
ATOM 1010 O O . ASN A 1 123 ? -12.622 18.570 3.749 1.00 32.56 123 ASN A O 1
ATOM 1014 N N . ASP A 1 124 ? -14.114 17.714 5.173 1.00 34.44 124 ASP A N 1
ATOM 1015 C CA . ASP A 1 124 ? -14.504 16.635 4.249 1.00 34.44 124 ASP A CA 1
ATOM 1016 C C . ASP A 1 124 ? -16.011 16.580 3.938 1.00 34.44 124 ASP A C 1
ATOM 1018 O O . ASP A 1 124 ? -16.645 15.529 3.959 1.00 34.44 124 ASP A O 1
ATOM 1022 N N . GLU A 1 125 ? -16.589 17.725 3.555 1.00 31.81 125 GLU A N 1
ATOM 1023 C CA . GLU A 1 125 ? -17.881 17.759 2.840 1.00 31.81 125 GLU A CA 1
ATOM 1024 C C . GLU A 1 125 ? -17.763 17.349 1.351 1.00 31.81 125 GLU A C 1
ATOM 1026 O O . GLU A 1 125 ? -18.727 17.484 0.599 1.00 31.81 125 GLU A O 1
ATOM 1031 N N . SER A 1 126 ? -16.613 16.847 0.865 1.00 33.69 126 SER A N 1
ATOM 1032 C CA . SER A 1 126 ? -16.467 16.592 -0.582 1.00 33.69 126 SER A CA 1
ATOM 1033 C C . SER A 1 126 ? -15.464 15.524 -1.041 1.00 33.69 126 SER A C 1
ATOM 1035 O O . SER A 1 126 ? -14.908 15.662 -2.130 1.00 33.69 126 SER A O 1
ATOM 1037 N N . ASN A 1 127 ? -15.277 14.412 -0.320 1.00 31.73 127 ASN A N 1
ATOM 1038 C CA . ASN A 1 127 ? -14.593 13.247 -0.905 1.00 31.73 127 ASN A CA 1
ATOM 1039 C C . ASN A 1 127 ? -15.446 11.978 -0.898 1.00 31.73 127 ASN A C 1
ATOM 1041 O O . ASN A 1 127 ? -15.484 11.193 0.044 1.00 31.73 127 ASN A O 1
ATOM 1045 N N . ASP A 1 128 ? -16.059 11.763 -2.057 1.00 33.47 128 ASP A N 1
ATOM 1046 C CA . ASP A 1 128 ? -16.709 10.540 -2.529 1.00 33.47 128 ASP A CA 1
ATOM 1047 C C . ASP A 1 128 ? -15.651 9.462 -2.894 1.00 33.47 128 ASP A C 1
ATOM 1049 O O . ASP A 1 128 ? -15.694 8.836 -3.959 1.00 33.47 128 ASP A O 1
ATOM 1053 N N . ASP A 1 129 ? -14.626 9.295 -2.046 1.00 33.16 129 ASP A N 1
ATOM 1054 C CA . ASP A 1 129 ? -13.531 8.349 -2.260 1.00 33.16 129 ASP A CA 1
ATOM 1055 C C . ASP A 1 129 ? -13.758 7.041 -1.483 1.00 33.16 129 ASP A C 1
ATOM 1057 O O . ASP A 1 129 ? -14.009 6.984 -0.279 1.00 33.16 129 ASP A O 1
ATOM 1061 N N . LYS A 1 130 ? -13.652 5.947 -2.242 1.00 37.81 130 LYS A N 1
ATOM 1062 C CA . LYS A 1 130 ? -13.977 4.550 -1.898 1.00 37.81 130 LYS A CA 1
ATOM 1063 C C . LYS A 1 130 ? -13.151 3.924 -0.768 1.00 37.81 130 LYS A C 1
ATOM 1065 O O . LYS A 1 130 ? -13.319 2.726 -0.519 1.00 37.81 130 LYS A O 1
ATOM 1070 N N . ASP A 1 131 ? -12.301 4.697 -0.104 1.00 35.16 131 ASP A N 1
ATOM 1071 C CA . ASP A 1 131 ? -11.510 4.253 1.043 1.00 35.16 131 ASP A CA 1
ATOM 1072 C C . ASP A 1 131 ? -12.219 4.520 2.382 1.00 35.16 131 ASP A C 1
ATOM 1074 O O . ASP A 1 131 ? -11.887 3.894 3.384 1.00 35.16 131 ASP A O 1
ATOM 1078 N N . ASN A 1 132 ? -13.315 5.291 2.387 1.00 38.38 132 ASN A N 1
ATOM 1079 C CA . ASN A 1 132 ? -14.174 5.484 3.564 1.00 38.38 132 ASN A CA 1
ATOM 1080 C C . ASN A 1 132 ? -15.226 4.369 3.768 1.00 38.38 132 ASN A C 1
ATOM 1082 O O . ASN A 1 132 ? -16.284 4.585 4.360 1.00 38.38 132 ASN A O 1
ATOM 1086 N N . LYS A 1 133 ? -14.947 3.136 3.319 1.00 41.06 133 LYS A N 1
ATOM 1087 C CA . LYS A 1 133 ? -15.851 1.986 3.538 1.00 41.06 133 LYS A CA 1
ATOM 1088 C C . LYS A 1 133 ? -16.053 1.637 5.012 1.00 41.06 133 LYS A C 1
ATOM 1090 O O . LYS A 1 133 ? -17.020 0.953 5.339 1.00 41.06 133 LYS A O 1
ATOM 1095 N N . GLU A 1 134 ? -15.163 2.077 5.901 1.00 44.22 134 GLU A N 1
ATOM 1096 C CA . GLU A 1 134 ? -15.329 1.843 7.338 1.00 44.22 134 GLU A CA 1
ATOM 1097 C C . GLU A 1 134 ? -16.446 2.700 7.954 1.00 44.22 134 GLU A C 1
ATOM 1099 O O . GLU A 1 134 ? -17.078 2.250 8.909 1.00 44.22 134 GLU A O 1
ATOM 1104 N N . LYS A 1 135 ? -16.769 3.874 7.384 1.00 43.62 135 LYS A N 1
ATOM 1105 C CA . LYS A 1 135 ? -17.884 4.709 7.866 1.00 43.62 135 LYS A CA 1
ATOM 1106 C C . LYS A 1 135 ? -19.256 4.166 7.443 1.00 43.62 135 LYS A C 1
ATOM 1108 O O . LYS A 1 135 ? -20.224 4.327 8.180 1.00 43.62 135 LYS A O 1
ATOM 1113 N N . GLU A 1 136 ? -19.346 3.468 6.309 1.00 45.00 136 GLU A N 1
ATOM 1114 C CA . GLU A 1 136 ? -20.629 3.030 5.728 1.00 45.00 136 GLU A CA 1
ATOM 1115 C C . GLU A 1 136 ? -21.265 1.798 6.398 1.00 45.00 136 GLU A C 1
ATOM 1117 O O . GLU A 1 136 ? -22.431 1.502 6.143 1.00 45.00 136 GLU A O 1
ATOM 1122 N N . GLN A 1 137 ? -20.552 1.072 7.268 1.00 53.16 137 GLN A N 1
ATOM 1123 C CA . GLN A 1 137 ? -21.082 -0.144 7.911 1.00 53.16 137 GLN A CA 1
ATOM 1124 C C . GLN A 1 137 ? -21.300 -0.031 9.417 1.00 53.16 137 GLN A C 1
ATOM 1126 O O . GLN A 1 137 ? -21.479 -1.064 10.061 1.00 53.16 137 GLN A O 1
ATOM 1131 N N . ASN A 1 138 ? -21.335 1.182 9.976 1.00 62.00 138 ASN A N 1
ATOM 1132 C CA . ASN A 1 138 ? -21.574 1.386 11.404 1.00 62.00 138 ASN A CA 1
ATOM 1133 C C . ASN A 1 138 ? -23.053 1.139 11.766 1.00 62.00 138 ASN A C 1
ATOM 1135 O O . ASN A 1 138 ? -23.820 2.054 12.054 1.00 62.00 138 ASN A O 1
ATOM 1139 N N . ALA A 1 139 ? -23.463 -0.123 11.688 1.00 69.94 139 ALA A N 1
ATOM 1140 C CA . ALA A 1 139 ? -24.805 -0.602 11.956 1.00 69.94 139 ALA A CA 1
ATOM 1141 C C . ALA A 1 139 ? -24.742 -1.709 13.009 1.00 69.94 139 ALA A C 1
ATOM 1143 O O . ALA A 1 139 ? -23.962 -2.655 12.895 1.00 69.94 139 ALA A O 1
ATOM 1144 N N . GLN A 1 140 ? -25.597 -1.586 14.020 1.00 79.50 140 GLN A N 1
ATOM 1145 C CA . GLN A 1 140 ? -25.818 -2.594 15.047 1.00 79.50 140 GLN A CA 1
ATOM 1146 C C . GLN A 1 140 ? -27.318 -2.861 15.093 1.00 79.50 140 GLN A C 1
ATOM 1148 O O . GLN A 1 140 ? -28.114 -1.943 15.300 1.00 79.50 140 GLN A O 1
ATOM 1153 N N . PHE A 1 141 ? -27.712 -4.112 14.901 1.00 86.38 141 PHE A N 1
ATOM 1154 C CA . PHE A 1 141 ? -29.103 -4.512 15.017 1.00 86.38 141 PHE A CA 1
ATOM 1155 C C . PHE A 1 141 ? -29.369 -5.063 16.417 1.00 86.38 141 PHE A C 1
ATOM 1157 O O . PHE A 1 141 ? -28.574 -5.827 16.970 1.00 86.38 141 PHE A O 1
ATOM 1164 N N . ASN A 1 142 ? -30.508 -4.681 16.992 1.00 89.88 142 ASN A N 1
ATOM 1165 C CA . ASN A 1 142 ? -31.012 -5.259 18.233 1.00 89.88 142 ASN A CA 1
ATOM 1166 C C . ASN A 1 142 ? -32.051 -6.332 17.890 1.00 89.88 142 ASN A C 1
ATOM 1168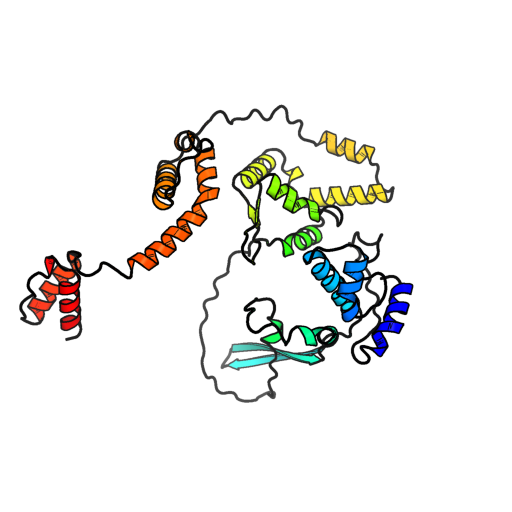 O O . ASN A 1 142 ? -33.251 -6.077 17.951 1.00 89.88 142 ASN A O 1
ATOM 1172 N N . LEU A 1 143 ? -31.565 -7.491 17.446 1.00 90.50 143 LEU A N 1
ATOM 1173 C CA . LEU A 1 143 ? -32.375 -8.655 17.090 1.00 90.50 143 LEU A CA 1
ATOM 1174 C C . LEU A 1 143 ? -32.041 -9.817 18.023 1.00 90.50 143 LEU A C 1
ATOM 1176 O O . LEU A 1 143 ? -30.886 -9.998 18.418 1.00 90.50 143 LEU A O 1
ATOM 1180 N N . LYS A 1 144 ? -33.045 -10.622 18.347 1.00 92.69 144 LYS A N 1
ATOM 1181 C CA . LYS A 1 144 ? -32.914 -11.872 19.092 1.00 92.69 144 LYS A CA 1
ATOM 1182 C C . LYS A 1 144 ? -33.066 -13.067 18.158 1.00 92.69 144 LYS A C 1
ATOM 1184 O O . LYS A 1 144 ? -33.591 -12.967 17.051 1.00 92.69 144 LYS A O 1
ATOM 1189 N N . ILE A 1 145 ? -32.583 -14.216 18.624 1.00 93.19 145 ILE A N 1
ATOM 1190 C CA . ILE A 1 145 ? -32.851 -15.493 17.960 1.00 93.19 145 ILE A CA 1
ATOM 1191 C C . ILE A 1 145 ? -34.372 -15.690 17.931 1.00 93.19 145 ILE A C 1
ATOM 1193 O O . ILE A 1 145 ? -35.045 -15.403 18.918 1.00 93.19 145 ILE A O 1
ATOM 1197 N N . ASP A 1 146 ? -34.874 -16.144 16.785 1.00 93.19 146 ASP A N 1
ATOM 1198 C CA . ASP A 1 146 ? -36.296 -16.367 16.495 1.00 93.19 146 ASP A CA 1
ATOM 1199 C C . ASP A 1 146 ? -37.170 -15.104 16.367 1.00 93.19 146 ASP A C 1
ATOM 1201 O O . ASP A 1 146 ? -38.390 -15.221 16.235 1.00 93.19 146 ASP A O 1
ATOM 1205 N N . ASP A 1 147 ? -36.576 -13.903 16.314 1.00 94.50 147 ASP A N 1
ATOM 1206 C CA . ASP A 1 147 ? -37.320 -12.696 15.939 1.00 94.50 147 ASP A CA 1
ATOM 1207 C C . ASP A 1 147 ? -37.920 -12.841 14.530 1.00 94.50 147 ASP A C 1
ATOM 1209 O O . ASP A 1 147 ? -37.246 -13.202 13.559 1.00 94.50 147 ASP A O 1
ATOM 1213 N N . VAL A 1 148 ? -39.210 -12.519 14.410 1.00 92.38 148 VAL A N 1
ATOM 1214 C CA . VAL A 1 148 ? -39.941 -12.561 13.140 1.00 92.38 148 VAL A CA 1
ATOM 1215 C C . VAL A 1 148 ? -39.881 -11.188 12.480 1.00 92.38 148 VAL A C 1
ATOM 1217 O O . VAL A 1 148 ? -40.356 -10.200 13.036 1.00 92.38 148 VAL A O 1
ATOM 1220 N N . LEU A 1 149 ? -39.326 -11.133 11.269 1.00 91.81 149 LEU A N 1
ATOM 1221 C CA . LEU A 1 149 ? -39.203 -9.909 10.478 1.00 91.81 149 LEU A CA 1
ATOM 1222 C C . LEU A 1 149 ? -40.076 -9.969 9.225 1.00 91.81 149 LEU A C 1
ATOM 1224 O O . LEU A 1 149 ? -40.186 -11.009 8.573 1.00 91.81 149 LEU A O 1
ATOM 1228 N N . SER A 1 150 ? -40.657 -8.829 8.857 1.00 93.06 150 SER A N 1
ATOM 1229 C CA . SER A 1 150 ? -41.385 -8.683 7.597 1.00 93.06 150 SER A CA 1
ATOM 1230 C C . SER A 1 150 ? -40.409 -8.623 6.422 1.00 93.06 150 SER A C 1
ATOM 1232 O O . SER A 1 150 ? -39.518 -7.774 6.382 1.00 93.06 150 SER A O 1
ATOM 1234 N N . LEU A 1 151 ? -40.591 -9.512 5.444 1.00 92.25 151 LEU A N 1
ATOM 1235 C CA . LEU A 1 151 ? -39.874 -9.448 4.174 1.00 92.25 151 LEU A CA 1
ATOM 1236 C C . LEU A 1 151 ? -40.473 -8.326 3.317 1.00 92.25 151 LEU A C 1
ATOM 1238 O O . LEU A 1 151 ? -41.589 -8.466 2.822 1.00 92.25 151 LEU A O 1
ATOM 1242 N N . ASN A 1 152 ? -39.726 -7.236 3.143 1.00 93.38 152 ASN A N 1
ATOM 1243 C CA . ASN A 1 152 ? -40.178 -6.093 2.345 1.00 93.38 152 ASN A CA 1
ATOM 1244 C C . ASN A 1 152 ? -40.013 -6.327 0.837 1.00 93.38 152 ASN A C 1
ATOM 1246 O O . ASN A 1 152 ? -40.940 -6.062 0.078 1.00 93.38 152 ASN A O 1
ATOM 1250 N N . ASP A 1 153 ? -38.846 -6.813 0.403 1.00 92.00 153 ASP A N 1
ATOM 1251 C CA . ASP A 1 153 ? -38.546 -7.060 -1.011 1.00 92.00 153 ASP A CA 1
ATOM 1252 C C . ASP A 1 153 ? -37.540 -8.213 -1.171 1.00 92.00 153 ASP A C 1
ATOM 1254 O O . ASP A 1 153 ? -36.740 -8.489 -0.272 1.00 92.00 153 ASP A O 1
ATOM 1258 N N . LEU A 1 154 ? -37.580 -8.886 -2.323 1.00 90.12 154 LEU A N 1
ATOM 1259 C CA . LEU A 1 154 ? -36.635 -9.924 -2.724 1.00 90.12 154 LEU A CA 1
ATOM 1260 C C . LEU A 1 154 ? -36.177 -9.658 -4.158 1.00 90.12 154 LEU A C 1
ATOM 1262 O O . LEU A 1 154 ? -36.882 -9.939 -5.127 1.00 90.12 154 LEU A O 1
ATOM 1266 N N . VAL A 1 155 ? -34.951 -9.152 -4.285 1.00 91.12 155 VAL A N 1
ATOM 1267 C CA . VAL A 1 155 ? -34.357 -8.786 -5.574 1.00 91.12 155 VAL A CA 1
ATOM 1268 C C . VAL A 1 155 ? -33.409 -9.882 -6.051 1.00 91.12 155 VAL A C 1
ATOM 1270 O O . VAL A 1 155 ? -32.411 -10.196 -5.402 1.00 91.12 155 VAL A O 1
ATOM 1273 N N . LEU A 1 156 ? -33.684 -10.437 -7.232 1.00 90.12 156 LEU A N 1
ATOM 1274 C CA . LEU A 1 156 ? -32.765 -11.345 -7.919 1.00 90.12 156 LEU A CA 1
ATOM 1275 C C . LEU A 1 156 ? -31.678 -10.540 -8.639 1.00 90.12 156 LEU A C 1
ATOM 1277 O O . LEU A 1 156 ? -31.908 -9.957 -9.698 1.00 90.12 156 LEU A O 1
ATOM 1281 N N . ALA A 1 157 ? -30.473 -10.524 -8.071 1.00 87.25 157 ALA A N 1
ATOM 1282 C CA . ALA A 1 157 ? -29.318 -9.873 -8.677 1.00 87.25 157 ALA A CA 1
ATOM 1283 C C . ALA A 1 157 ? -28.529 -10.850 -9.563 1.00 87.25 157 ALA A C 1
ATOM 1285 O O . ALA A 1 157 ? -28.102 -11.916 -9.123 1.00 87.25 157 ALA A O 1
ATOM 1286 N N . THR A 1 158 ? -28.268 -10.464 -10.814 1.00 90.19 158 THR A N 1
ATOM 1287 C CA . THR A 1 158 ? -27.323 -11.193 -11.672 1.00 90.19 158 THR A CA 1
ATOM 1288 C C . THR A 1 158 ? -25.901 -10.731 -11.366 1.00 90.19 158 THR A C 1
ATOM 1290 O O . THR A 1 158 ? -25.533 -9.599 -11.678 1.00 90.19 158 THR A O 1
ATOM 1293 N N . ILE A 1 159 ? -25.078 -11.610 -10.791 1.00 84.00 159 ILE A N 1
ATOM 1294 C CA . ILE A 1 159 ? -23.664 -11.319 -10.534 1.00 84.00 159 ILE A CA 1
ATOM 1295 C C . ILE A 1 159 ? -22.870 -11.555 -11.823 1.00 84.00 159 ILE A C 1
ATOM 1297 O O . ILE A 1 159 ? -22.654 -12.693 -12.238 1.00 84.00 159 ILE A O 1
ATOM 1301 N N . LYS A 1 160 ? -22.399 -10.475 -12.453 1.00 85.69 160 LYS A N 1
ATOM 1302 C CA . LYS A 1 160 ? -21.385 -10.556 -13.512 1.00 85.69 160 LYS A CA 1
ATOM 1303 C C . LYS A 1 160 ? -20.002 -10.491 -12.876 1.00 85.69 160 LYS A C 1
ATOM 1305 O O . LYS A 1 160 ? -19.720 -9.583 -12.098 1.00 85.69 160 LYS A O 1
ATOM 1310 N N . ARG A 1 161 ? -19.131 -11.448 -13.207 1.00 84.19 161 ARG A N 1
ATOM 1311 C CA . ARG A 1 161 ? -17.719 -11.369 -12.814 1.00 84.19 161 ARG A CA 1
ATOM 1312 C C . ARG A 1 161 ? -17.069 -10.224 -13.580 1.00 84.19 161 ARG A C 1
ATOM 1314 O O . ARG A 1 161 ? -17.082 -10.218 -14.809 1.00 84.19 161 ARG A O 1
ATOM 1321 N N . ASN A 1 162 ? -16.517 -9.267 -12.846 1.00 80.81 162 ASN A N 1
ATOM 1322 C CA . ASN A 1 162 ? -15.700 -8.218 -13.434 1.00 80.81 162 ASN A CA 1
ATOM 1323 C C . ASN A 1 162 ? -14.323 -8.787 -13.793 1.00 80.81 162 ASN A C 1
ATOM 1325 O O . ASN A 1 162 ? -13.835 -9.709 -13.136 1.00 80.81 162 ASN A O 1
ATOM 1329 N N . ALA A 1 163 ? -13.699 -8.227 -14.828 1.00 82.38 163 ALA A N 1
ATOM 1330 C CA . ALA A 1 163 ? -12.294 -8.490 -15.107 1.00 82.38 163 ALA A CA 1
ATOM 1331 C C . ALA A 1 163 ? -11.420 -8.046 -13.914 1.00 82.38 163 ALA A C 1
ATOM 1333 O O . ALA A 1 163 ? -11.843 -7.169 -13.150 1.00 82.38 163 ALA A O 1
ATOM 1334 N N . PRO A 1 164 ? -10.214 -8.622 -13.749 1.00 82.38 164 PRO A N 1
ATOM 1335 C CA . PRO A 1 164 ? -9.260 -8.156 -12.752 1.00 82.38 164 PRO A CA 1
ATOM 1336 C C . PRO A 1 164 ? -9.031 -6.647 -12.869 1.00 82.38 164 PRO A C 1
ATOM 1338 O O . PRO A 1 164 ? -8.919 -6.110 -13.973 1.00 82.38 164 PRO A O 1
ATOM 1341 N N . SER A 1 165 ? -8.969 -5.966 -11.726 1.00 84.88 165 SER A N 1
ATOM 1342 C CA . SER A 1 165 ? -8.637 -4.544 -11.686 1.00 84.88 165 SER A CA 1
ATOM 1343 C C . SER A 1 165 ? -7.238 -4.319 -12.251 1.00 84.88 165 SER A C 1
ATOM 1345 O O . SER A 1 165 ? -6.322 -5.096 -11.984 1.00 84.88 165 SER A O 1
ATOM 1347 N N . ALA A 1 166 ? -7.072 -3.237 -13.008 1.00 88.75 166 ALA A N 1
ATOM 1348 C CA . ALA A 1 166 ? -5.754 -2.801 -13.440 1.00 88.75 166 ALA A CA 1
ATOM 1349 C C . ALA A 1 166 ? -4.875 -2.441 -12.230 1.00 88.75 166 ALA A C 1
ATOM 1351 O O . ALA A 1 166 ? -5.386 -2.025 -11.185 1.00 88.75 166 ALA A O 1
ATOM 1352 N N . TYR A 1 167 ? -3.560 -2.581 -12.391 1.00 90.56 167 TYR A N 1
ATOM 1353 C CA . TYR A 1 167 ? -2.596 -2.176 -11.373 1.00 90.56 167 TYR A CA 1
ATOM 1354 C C . TYR A 1 167 ? -2.611 -0.657 -11.189 1.00 90.56 167 TYR A C 1
ATOM 1356 O O . TYR A 1 167 ? -2.688 0.095 -12.164 1.00 90.56 167 TYR A O 1
ATOM 1364 N N . LYS A 1 168 ? -2.512 -0.213 -9.938 1.00 92.00 168 LYS A N 1
ATOM 1365 C CA . LYS A 1 168 ? -2.323 1.192 -9.575 1.00 92.00 168 LYS A CA 1
ATOM 1366 C C . LYS A 1 168 ? -0.900 1.411 -9.088 1.00 92.00 168 LYS A C 1
ATOM 1368 O O . LYS A 1 168 ? -0.292 0.494 -8.540 1.00 92.00 168 LYS A O 1
ATOM 1373 N N . GLU A 1 169 ? -0.409 2.634 -9.231 1.00 89.25 169 GLU A N 1
ATOM 1374 C CA . GLU A 1 169 ? 0.900 3.047 -8.714 1.00 89.25 169 GLU A CA 1
ATOM 1375 C C . GLU A 1 169 ? 1.063 2.752 -7.213 1.00 89.25 169 GLU A C 1
ATOM 1377 O O . GLU A 1 169 ? 2.040 2.116 -6.820 1.00 89.25 169 GLU A O 1
ATOM 1382 N N . ALA A 1 170 ? 0.058 3.087 -6.397 1.00 86.56 170 ALA A N 1
ATOM 1383 C CA . ALA A 1 170 ? 0.078 2.851 -4.949 1.00 86.56 170 ALA A CA 1
ATOM 1384 C C . ALA A 1 170 ? 0.176 1.361 -4.557 1.00 86.56 170 ALA A C 1
ATOM 1386 O O . ALA A 1 170 ? 0.758 1.022 -3.529 1.00 86.56 170 ALA A O 1
ATOM 1387 N N . ASP A 1 171 ? -0.358 0.460 -5.386 1.00 87.88 171 ASP A N 1
ATOM 1388 C CA . ASP A 1 171 ? -0.342 -0.984 -5.129 1.00 87.88 171 ASP A CA 1
ATOM 1389 C C . ASP A 1 171 ? 0.921 -1.666 -5.684 1.00 87.88 171 ASP A C 1
ATOM 1391 O O . ASP A 1 171 ? 1.163 -2.843 -5.410 1.00 87.88 171 ASP A O 1
ATOM 1395 N N . PHE A 1 172 ? 1.725 -0.958 -6.486 1.00 89.50 172 PHE A N 1
ATOM 1396 C CA . PHE A 1 172 ? 2.819 -1.555 -7.249 1.00 89.50 172 PHE A CA 1
ATOM 1397 C C . PHE A 1 172 ? 3.964 -2.040 -6.357 1.00 89.50 172 PHE A C 1
ATOM 1399 O O . PHE A 1 172 ? 4.453 -3.152 -6.541 1.00 89.50 172 PHE A O 1
ATOM 1406 N N . VAL A 1 173 ? 4.352 -1.250 -5.352 1.00 88.56 173 VAL A N 1
ATOM 1407 C CA . VAL A 1 173 ? 5.395 -1.647 -4.390 1.00 88.56 173 VAL A CA 1
ATOM 1408 C C . VAL A 1 173 ? 4.965 -2.900 -3.629 1.00 88.56 173 VAL A C 1
ATOM 1410 O O . VAL A 1 173 ? 5.674 -3.901 -3.632 1.00 88.56 173 VAL A O 1
ATOM 1413 N N . LYS A 1 174 ? 3.740 -2.900 -3.091 1.00 86.19 174 LYS A N 1
ATOM 1414 C CA . LYS A 1 174 ? 3.168 -4.055 -2.389 1.00 86.19 174 LYS A CA 1
ATOM 1415 C C . LYS A 1 174 ? 3.059 -5.291 -3.286 1.00 86.19 174 LYS A C 1
ATOM 1417 O O . LYS A 1 174 ? 3.231 -6.419 -2.826 1.00 86.19 174 LYS A O 1
ATOM 1422 N N . LEU A 1 175 ? 2.744 -5.110 -4.569 1.00 90.25 175 LEU A N 1
ATOM 1423 C CA . LEU A 1 175 ? 2.740 -6.199 -5.544 1.00 90.25 175 LEU A CA 1
ATOM 1424 C C . LEU A 1 175 ? 4.135 -6.820 -5.682 1.00 90.25 175 LEU A C 1
ATOM 1426 O O . LEU A 1 175 ? 4.239 -8.044 -5.660 1.00 90.25 175 LEU A O 1
ATOM 1430 N N . LEU A 1 176 ? 5.176 -5.998 -5.821 1.00 90.62 176 LEU A N 1
ATOM 1431 C CA . LEU A 1 176 ? 6.560 -6.452 -5.952 1.00 90.62 176 LEU A CA 1
ATOM 1432 C C . LEU A 1 176 ? 7.063 -7.151 -4.684 1.00 90.62 176 LEU A C 1
ATOM 1434 O O . LEU A 1 176 ? 7.595 -8.256 -4.783 1.00 90.62 176 LEU A O 1
ATOM 1438 N N . GLU A 1 177 ? 6.778 -6.588 -3.507 1.00 87.38 177 GLU A N 1
ATOM 1439 C CA . GLU A 1 177 ? 7.068 -7.207 -2.206 1.00 87.38 177 GLU A CA 1
ATOM 1440 C C . GLU A 1 177 ? 6.434 -8.596 -2.088 1.00 87.38 177 GLU A C 1
ATOM 1442 O O . GLU A 1 177 ? 7.120 -9.578 -1.810 1.00 87.38 177 GLU A O 1
ATOM 1447 N N . ASN A 1 178 ? 5.138 -8.721 -2.396 1.00 88.12 178 ASN A N 1
ATOM 1448 C CA . ASN A 1 178 ? 4.435 -10.008 -2.366 1.00 88.12 178 ASN A CA 1
ATOM 1449 C C . ASN A 1 178 ? 5.006 -11.028 -3.365 1.00 88.12 178 ASN A C 1
ATOM 1451 O O . ASN A 1 178 ? 4.842 -12.236 -3.187 1.00 88.12 178 ASN A O 1
ATOM 1455 N N . LYS A 1 179 ? 5.630 -10.554 -4.447 1.00 89.62 179 LYS A N 1
ATOM 1456 C CA . LYS A 1 179 ? 6.311 -11.395 -5.437 1.00 89.62 179 LYS A CA 1
ATOM 1457 C C . LYS A 1 179 ? 7.770 -11.676 -5.074 1.00 89.62 179 LYS A C 1
ATOM 1459 O O . LYS A 1 179 ? 8.365 -12.536 -5.716 1.00 89.62 179 LYS A O 1
ATOM 1464 N N . GLY A 1 180 ? 8.320 -11.022 -4.050 1.00 88.50 180 GLY A N 1
ATOM 1465 C CA . GLY A 1 180 ? 9.726 -11.122 -3.657 1.00 88.50 180 GLY A CA 1
ATOM 1466 C C . GLY A 1 180 ? 10.691 -10.510 -4.675 1.00 88.50 180 GLY A C 1
ATOM 1467 O O . GLY A 1 180 ? 11.835 -10.943 -4.754 1.00 88.50 180 GLY A O 1
ATOM 1468 N N . ILE A 1 181 ? 10.226 -9.558 -5.487 1.00 90.31 181 ILE A N 1
ATOM 1469 C CA . ILE A 1 181 ? 11.024 -8.919 -6.540 1.00 90.31 181 ILE A CA 1
ATOM 1470 C C . ILE A 1 181 ? 11.399 -7.517 -6.085 1.00 90.31 181 ILE A C 1
ATOM 1472 O O . ILE A 1 181 ? 10.511 -6.735 -5.765 1.00 90.31 181 ILE A O 1
ATOM 1476 N N . GLY A 1 182 ? 12.685 -7.178 -6.137 1.00 87.69 182 GLY A N 1
ATOM 1477 C CA . GLY A 1 182 ? 13.197 -5.883 -5.705 1.00 87.69 182 GLY A CA 1
ATOM 1478 C C . GLY A 1 182 ? 13.329 -5.733 -4.192 1.00 87.69 182 GLY A C 1
ATOM 1479 O O . GLY A 1 182 ? 13.060 -6.654 -3.420 1.00 87.69 182 GLY A O 1
ATOM 1480 N N . ARG A 1 183 ? 13.805 -4.558 -3.776 1.00 86.75 183 ARG A N 1
ATOM 1481 C CA . ARG A 1 183 ? 14.178 -4.199 -2.404 1.00 86.75 183 ARG A CA 1
ATOM 1482 C C . ARG A 1 183 ? 13.751 -2.758 -2.110 1.00 86.75 183 ARG A C 1
ATOM 1484 O O . ARG A 1 183 ? 13.536 -1.996 -3.056 1.00 86.75 183 ARG A O 1
ATOM 1491 N N . PRO A 1 184 ? 13.694 -2.328 -0.834 1.00 85.06 184 PRO A N 1
ATOM 1492 C CA . PRO A 1 184 ? 13.375 -0.939 -0.487 1.00 85.06 184 PRO A CA 1
ATOM 1493 C C . PRO A 1 184 ? 14.213 0.099 -1.251 1.00 85.06 184 PRO A C 1
ATOM 1495 O O . PRO A 1 184 ? 13.703 1.145 -1.645 1.00 85.06 184 PRO A O 1
ATOM 1498 N N . SER A 1 185 ? 15.477 -0.224 -1.543 1.00 84.44 185 SER A N 1
ATOM 1499 C CA . SER A 1 185 ? 16.392 0.615 -2.325 1.00 84.44 185 SER A CA 1
ATOM 1500 C C . SER A 1 185 ? 16.055 0.704 -3.819 1.00 84.44 185 SER A C 1
ATOM 1502 O O . SER A 1 185 ? 16.494 1.642 -4.484 1.00 84.44 185 SER A O 1
ATOM 1504 N N . THR A 1 186 ? 15.284 -0.237 -4.371 1.00 86.88 186 THR A N 1
ATOM 1505 C CA . THR A 1 186 ? 15.025 -0.329 -5.815 1.00 86.88 186 THR A CA 1
ATOM 1506 C C . THR A 1 186 ? 13.612 0.087 -6.208 1.00 86.88 186 THR A C 1
ATOM 1508 O O . THR A 1 186 ? 13.433 0.604 -7.314 1.00 86.88 186 THR A O 1
ATOM 1511 N N . TYR A 1 187 ? 12.620 -0.054 -5.321 1.00 89.00 187 TYR A N 1
ATOM 1512 C CA . TYR A 1 187 ? 11.208 0.194 -5.644 1.00 89.00 187 TYR A CA 1
ATOM 1513 C C . TYR A 1 187 ? 10.944 1.573 -6.247 1.00 89.00 187 TYR A C 1
ATOM 1515 O O . TYR A 1 187 ? 10.285 1.676 -7.285 1.00 89.00 187 TYR A O 1
ATOM 1523 N N . ALA A 1 188 ? 11.525 2.619 -5.654 1.00 86.69 188 ALA A N 1
ATOM 1524 C CA . ALA A 1 188 ? 11.349 3.998 -6.106 1.00 86.69 188 ALA A CA 1
ATOM 1525 C C . ALA A 1 188 ? 11.844 4.230 -7.547 1.00 86.69 188 ALA A C 1
ATOM 1527 O O . ALA A 1 188 ? 11.413 5.172 -8.205 1.00 86.69 188 ALA A O 1
ATOM 1528 N N . SER A 1 189 ? 12.730 3.371 -8.061 1.00 90.06 189 SER A N 1
ATOM 1529 C CA . SER A 1 189 ? 13.319 3.516 -9.395 1.00 90.06 189 SER A CA 1
ATOM 1530 C C . SER A 1 189 ? 12.524 2.828 -10.508 1.00 90.06 189 SER A C 1
ATOM 1532 O O . SER A 1 189 ? 12.632 3.229 -11.672 1.00 90.06 189 SER A O 1
ATOM 1534 N N . TYR A 1 190 ? 11.719 1.808 -10.190 1.00 92.38 190 TYR A N 1
ATOM 1535 C CA . TYR A 1 190 ? 11.128 0.934 -11.205 1.00 92.38 190 TYR A CA 1
ATOM 1536 C C . TYR A 1 190 ? 10.081 1.641 -12.064 1.00 92.38 190 TYR A C 1
ATOM 1538 O O . TYR A 1 190 ? 10.241 1.691 -13.285 1.00 92.38 190 TYR A O 1
ATOM 1546 N N . LEU A 1 191 ? 9.040 2.224 -11.458 1.00 92.56 191 LEU A N 1
ATOM 1547 C CA . LEU A 1 191 ? 7.999 2.925 -12.219 1.00 92.56 191 LEU A CA 1
ATOM 1548 C C . LEU A 1 191 ? 8.562 4.110 -13.016 1.00 92.56 191 LEU A C 1
ATOM 1550 O O . LEU A 1 191 ? 8.319 4.143 -14.225 1.00 92.56 191 LEU A O 1
ATOM 1554 N N . PRO A 1 192 ? 9.386 5.014 -12.441 1.00 93.38 192 PRO A N 1
ATOM 1555 C CA . PRO A 1 192 ? 10.004 6.088 -13.216 1.00 93.38 192 PRO A CA 1
ATOM 1556 C C . PRO A 1 192 ? 10.833 5.576 -14.393 1.00 93.38 192 PRO A C 1
ATOM 1558 O O . PRO A 1 192 ? 10.779 6.149 -15.479 1.00 93.38 192 PRO A O 1
ATOM 1561 N N . THR A 1 193 ? 11.564 4.470 -14.224 1.00 94.62 193 THR A N 1
ATOM 1562 C CA . THR A 1 193 ? 12.355 3.874 -15.310 1.00 94.62 193 THR A CA 1
ATOM 1563 C C . THR A 1 193 ? 11.466 3.313 -16.417 1.00 94.62 193 THR A C 1
ATOM 1565 O O . THR A 1 193 ? 11.743 3.538 -17.597 1.00 94.62 193 THR A O 1
ATOM 1568 N N . LEU A 1 194 ? 10.391 2.603 -16.064 1.00 94.69 194 LEU A N 1
ATOM 1569 C CA . LEU A 1 194 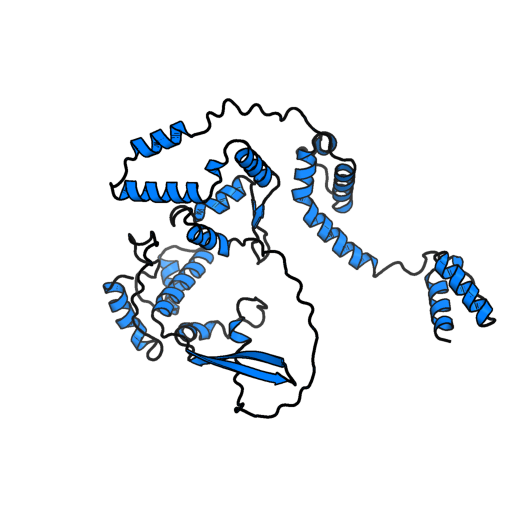? 9.446 2.041 -17.032 1.00 94.69 194 LEU A CA 1
ATOM 1570 C C . LEU A 1 194 ? 8.682 3.137 -17.791 1.00 94.69 194 LEU A C 1
ATOM 1572 O O . LEU A 1 194 ? 8.489 3.006 -19.001 1.00 94.69 194 LEU A O 1
ATOM 1576 N N . VAL A 1 195 ? 8.302 4.224 -17.111 1.00 94.44 195 VAL A N 1
ATOM 1577 C CA . VAL A 1 195 ? 7.674 5.406 -17.726 1.00 94.44 195 VAL A CA 1
ATOM 1578 C C . VAL A 1 195 ? 8.668 6.134 -18.632 1.00 94.44 195 VAL A C 1
ATOM 1580 O O . VAL A 1 195 ? 8.359 6.377 -19.794 1.00 94.44 195 VAL A O 1
ATOM 1583 N N . LYS A 1 196 ? 9.892 6.412 -18.158 1.00 95.25 196 LYS A N 1
ATOM 1584 C CA . LYS A 1 196 ? 10.951 7.079 -18.941 1.00 95.25 196 LYS A CA 1
ATOM 1585 C C . LYS A 1 196 ? 11.318 6.305 -20.208 1.00 95.25 196 LYS A C 1
ATOM 1587 O O . LYS A 1 196 ? 11.656 6.905 -21.222 1.00 95.25 196 LYS A O 1
ATOM 1592 N N . ARG A 1 197 ? 11.276 4.971 -20.156 1.00 94.25 197 ARG A N 1
ATOM 1593 C CA . ARG A 1 197 ? 11.502 4.095 -21.320 1.00 94.25 197 ARG A CA 1
ATOM 1594 C C . ARG A 1 197 ? 10.260 3.912 -22.194 1.00 94.25 197 ARG A C 1
ATOM 1596 O O . ARG A 1 197 ? 10.355 3.255 -23.232 1.00 94.25 197 ARG A O 1
ATOM 1603 N N . GLU A 1 198 ? 9.134 4.509 -21.808 1.00 93.81 198 GLU A N 1
ATOM 1604 C CA . GLU A 1 198 ? 7.840 4.454 -22.493 1.00 93.81 198 GLU A CA 1
ATOM 1605 C C . GLU A 1 198 ? 7.278 3.030 -22.596 1.00 93.81 198 GLU A C 1
ATOM 1607 O O . GLU A 1 198 ? 6.587 2.697 -23.557 1.00 93.81 198 GLU A O 1
ATOM 1612 N N . TYR A 1 199 ? 7.587 2.154 -21.638 1.00 95.06 199 TYR A N 1
ATOM 1613 C CA . TYR A 1 199 ? 7.023 0.799 -21.579 1.00 95.06 199 TYR A CA 1
ATOM 1614 C C . TYR A 1 199 ? 5.647 0.774 -20.918 1.00 95.06 199 TYR A C 1
ATOM 1616 O O . TYR A 1 199 ? 4.808 -0.069 -21.239 1.00 95.06 199 TYR A O 1
ATOM 1624 N N . ILE A 1 200 ? 5.398 1.727 -20.025 1.00 95.75 200 ILE A N 1
ATOM 1625 C CA . ILE A 1 200 ? 4.106 1.932 -19.379 1.00 95.75 200 ILE A CA 1
ATOM 1626 C C . ILE A 1 200 ? 3.712 3.405 -19.456 1.00 95.75 200 ILE A C 1
ATOM 1628 O O . ILE A 1 200 ? 4.547 4.285 -19.656 1.00 95.75 200 ILE A O 1
ATOM 1632 N N . SER A 1 201 ? 2.427 3.656 -19.252 1.00 94.19 201 SER A N 1
ATOM 1633 C CA . SER A 1 201 ? 1.872 4.973 -18.961 1.00 94.19 201 SER A CA 1
ATOM 1634 C C . SER A 1 201 ? 1.085 4.896 -17.657 1.00 94.19 201 SER A C 1
ATOM 1636 O O . SER A 1 201 ? 0.497 3.856 -17.352 1.00 94.19 201 SER A O 1
ATOM 1638 N N . ILE A 1 202 ? 1.079 5.986 -16.895 1.00 94.12 202 ILE A N 1
ATOM 1639 C CA . ILE A 1 202 ? 0.289 6.125 -15.670 1.00 94.12 202 ILE A CA 1
ATOM 1640 C C . ILE A 1 202 ? -0.760 7.203 -15.938 1.00 94.12 202 ILE A C 1
ATOM 1642 O O . ILE A 1 202 ? -0.429 8.276 -16.453 1.00 94.12 202 ILE A O 1
ATOM 1646 N N . SER A 1 203 ? -2.034 6.902 -15.676 1.00 91.00 203 SER A N 1
ATOM 1647 C CA . SER A 1 203 ? -3.101 7.890 -15.852 1.00 91.00 203 SER A CA 1
ATOM 1648 C C . SER A 1 203 ? -2.914 9.073 -14.899 1.00 91.00 203 SER A C 1
ATOM 1650 O O . SER A 1 203 ? -2.486 8.906 -13.766 1.00 91.00 203 SER A O 1
ATOM 1652 N N . GLN A 1 204 ? -3.249 10.272 -15.376 1.00 88.56 204 GLN A N 1
ATOM 1653 C CA . GLN A 1 204 ? -3.167 11.520 -14.601 1.00 88.56 204 GLN A CA 1
ATOM 1654 C C . GLN A 1 204 ? -4.442 11.791 -13.782 1.00 88.56 204 GLN A C 1
ATOM 1656 O O . GLN A 1 204 ? -4.576 12.840 -13.161 1.00 88.56 204 GLN A O 1
ATOM 1661 N N . ASP A 1 205 ? -5.422 10.883 -13.831 1.00 87.00 205 ASP A N 1
ATOM 1662 C CA . ASP A 1 205 ? -6.593 10.959 -12.963 1.00 87.00 205 ASP A CA 1
ATOM 1663 C C . ASP A 1 205 ? -6.238 10.467 -11.553 1.00 87.00 205 ASP A C 1
ATOM 1665 O O . ASP A 1 205 ? -5.239 9.778 -11.357 1.00 87.00 205 ASP A O 1
ATOM 1669 N N . LYS A 1 206 ? -7.108 10.744 -10.572 1.00 80.69 206 LYS A N 1
ATOM 1670 C CA . LYS A 1 206 ? -6.935 10.312 -9.170 1.00 80.69 206 LYS A CA 1
ATOM 1671 C C . LYS A 1 206 ? -6.666 8.803 -8.995 1.00 80.69 206 LYS A C 1
ATOM 1673 O O . LYS A 1 206 ? -6.318 8.362 -7.907 1.00 80.69 206 LYS A O 1
ATOM 1678 N N . LYS A 1 207 ? -6.881 7.977 -10.026 1.00 81.69 207 LYS A N 1
ATOM 1679 C CA . LYS A 1 207 ? -6.740 6.519 -9.946 1.00 81.69 207 LYS A CA 1
ATOM 1680 C C . LYS A 1 207 ? -5.321 6.026 -10.224 1.00 81.69 207 LYS A C 1
ATOM 1682 O O . LYS A 1 207 ? -5.054 4.885 -9.850 1.00 81.69 207 LYS A O 1
ATOM 1687 N N . HIS A 1 208 ? -4.470 6.822 -10.884 1.00 89.06 208 HIS A N 1
ATOM 1688 C CA . HIS A 1 208 ? -3.073 6.482 -11.201 1.00 89.06 208 HIS A CA 1
ATOM 1689 C C . HIS A 1 208 ? -2.900 5.047 -11.737 1.00 89.06 208 HIS A C 1
ATOM 1691 O O . HIS A 1 208 ? -2.105 4.243 -11.242 1.00 89.06 208 HIS A O 1
ATOM 1697 N N . ILE A 1 209 ? -3.713 4.693 -12.736 1.00 92.94 209 ILE A N 1
ATOM 1698 C CA . ILE A 1 209 ? -3.755 3.357 -13.330 1.00 92.94 209 ILE A CA 1
ATOM 1699 C C . ILE A 1 209 ? -2.549 3.170 -14.247 1.00 92.94 209 ILE A C 1
ATOM 1701 O O . ILE A 1 209 ? -2.341 3.943 -15.186 1.00 92.94 209 ILE A O 1
ATOM 1705 N N . ILE A 1 210 ? -1.814 2.084 -14.028 1.00 94.31 210 ILE A N 1
ATOM 1706 C CA . ILE A 1 210 ? -0.699 1.661 -14.868 1.00 94.31 210 ILE A CA 1
ATOM 1707 C C . ILE A 1 210 ? -1.251 0.925 -16.091 1.00 94.31 210 ILE A C 1
ATOM 1709 O O . ILE A 1 210 ? -1.973 -0.066 -15.973 1.00 94.31 210 ILE A O 1
ATOM 1713 N N . THR A 1 211 ? -0.890 1.391 -17.284 1.00 93.94 211 THR A N 1
ATOM 1714 C CA . THR A 1 211 ? -1.271 0.771 -18.559 1.00 93.94 211 THR A CA 1
ATOM 1715 C C . THR A 1 211 ? -0.024 0.462 -19.389 1.00 93.94 211 THR A C 1
ATOM 1717 O O . THR A 1 211 ? 0.768 1.377 -19.633 1.00 93.94 211 THR A O 1
ATOM 1720 N N . PRO A 1 212 ? 0.166 -0.783 -19.868 1.00 94.44 212 PRO A N 1
ATOM 1721 C CA . PRO A 1 212 ? 1.281 -1.108 -20.751 1.00 94.44 212 PRO A CA 1
ATOM 1722 C C . PRO A 1 212 ? 1.110 -0.419 -22.109 1.00 94.44 212 PRO A C 1
ATOM 1724 O O . PRO A 1 212 ? 0.038 -0.492 -22.716 1.00 94.44 212 PRO A O 1
ATOM 1727 N N . THR A 1 213 ? 2.172 0.216 -22.603 1.00 92.56 213 THR A N 1
ATOM 1728 C CA . THR A 1 213 ? 2.199 0.784 -23.959 1.00 92.56 213 THR A CA 1
ATOM 1729 C C . THR A 1 213 ? 2.408 -0.323 -24.991 1.00 92.56 213 THR A C 1
ATOM 1731 O O . THR A 1 213 ? 2.827 -1.438 -24.660 1.00 92.56 213 THR A O 1
ATOM 1734 N N . HIS A 1 214 ? 2.179 -0.030 -26.272 1.00 86.38 214 HIS A N 1
ATOM 1735 C CA . HIS A 1 214 ? 2.531 -0.964 -27.342 1.00 86.38 214 HIS A CA 1
ATOM 1736 C C . HIS A 1 214 ? 4.028 -1.328 -27.334 1.00 86.38 214 HIS A C 1
ATOM 1738 O O . HIS A 1 214 ? 4.385 -2.492 -27.514 1.00 86.38 214 HIS A O 1
ATOM 1744 N N . LYS A 1 215 ? 4.907 -0.352 -27.065 1.00 89.19 215 LYS A N 1
ATOM 1745 C CA . LYS A 1 215 ? 6.357 -0.568 -26.946 1.00 89.19 215 LYS A CA 1
ATOM 1746 C C . LYS A 1 215 ? 6.685 -1.544 -25.816 1.00 89.19 215 LYS A C 1
ATOM 1748 O O . LYS A 1 215 ? 7.444 -2.480 -26.037 1.00 89.19 215 LYS A O 1
ATOM 1753 N N . GLY A 1 216 ? 6.077 -1.365 -24.640 1.00 92.19 216 GLY A N 1
ATOM 1754 C CA . GLY A 1 216 ? 6.260 -2.270 -23.503 1.00 92.19 216 GLY A CA 1
ATOM 1755 C C . GLY A 1 216 ? 5.830 -3.702 -23.817 1.00 92.19 216 GLY A C 1
ATOM 1756 O O . GLY A 1 216 ? 6.590 -4.631 -23.562 1.00 92.19 216 GLY A O 1
ATOM 1757 N N . LYS A 1 217 ? 4.661 -3.879 -24.448 1.00 91.06 217 LYS A N 1
ATOM 1758 C CA . LYS A 1 217 ? 4.171 -5.207 -24.863 1.00 91.06 217 LYS A CA 1
ATOM 1759 C C . LYS A 1 217 ? 5.134 -5.903 -25.822 1.00 91.06 217 LYS A C 1
ATOM 1761 O O . LYS A 1 217 ? 5.497 -7.045 -25.582 1.00 91.06 217 LYS A O 1
ATOM 1766 N N . ARG A 1 218 ? 5.619 -5.194 -26.848 1.00 87.81 218 ARG A N 1
ATOM 1767 C CA . ARG A 1 218 ? 6.580 -5.761 -27.808 1.00 87.81 218 ARG A CA 1
ATOM 1768 C C . ARG A 1 218 ? 7.894 -6.176 -27.159 1.00 87.81 218 ARG A C 1
ATOM 1770 O O . ARG A 1 218 ? 8.467 -7.183 -27.549 1.00 87.81 218 ARG A O 1
ATOM 1777 N N . VAL A 1 219 ? 8.386 -5.407 -26.187 1.00 88.31 219 VAL A N 1
ATOM 1778 C CA . VAL A 1 219 ? 9.602 -5.784 -25.453 1.00 88.31 219 VAL A CA 1
ATOM 1779 C C . VAL A 1 219 ? 9.383 -7.085 -24.686 1.00 88.31 219 VAL A C 1
ATOM 1781 O O . VAL A 1 219 ? 10.235 -7.966 -24.758 1.00 88.31 219 VAL A O 1
ATOM 1784 N N . VAL A 1 220 ? 8.239 -7.238 -24.012 1.00 90.12 220 VAL A N 1
ATOM 1785 C CA . VAL A 1 220 ? 7.893 -8.490 -23.321 1.00 90.12 220 VAL A CA 1
ATOM 1786 C C . VAL A 1 220 ? 7.797 -9.656 -24.310 1.00 90.12 220 VAL A C 1
ATOM 1788 O O . VAL A 1 220 ? 8.443 -10.670 -24.079 1.00 90.12 220 VAL A O 1
ATOM 1791 N N . GLU A 1 221 ? 7.112 -9.488 -25.446 1.00 87.00 221 GLU A N 1
ATOM 1792 C CA . GLU A 1 221 ? 7.000 -10.518 -26.497 1.00 87.00 221 GLU A CA 1
ATOM 1793 C C . GLU A 1 221 ? 8.372 -10.989 -27.020 1.00 87.00 221 GLU A C 1
ATOM 1795 O O . GLU A 1 221 ? 8.564 -12.171 -27.308 1.00 87.00 221 GLU A O 1
ATOM 1800 N N . VAL A 1 222 ? 9.355 -10.089 -27.145 1.00 84.88 222 VAL A N 1
ATOM 1801 C CA . VAL A 1 222 ? 10.721 -10.460 -27.560 1.00 84.88 222 VAL A CA 1
ATOM 1802 C C . VAL A 1 222 ? 11.373 -11.378 -26.526 1.00 84.88 222 VAL A C 1
ATOM 1804 O O . VAL A 1 222 ? 11.943 -12.406 -26.893 1.00 84.88 222 VAL A O 1
ATOM 1807 N N . PHE A 1 223 ? 11.278 -11.038 -25.240 1.00 85.31 223 PHE A N 1
ATOM 1808 C CA . PHE A 1 223 ? 11.862 -11.858 -24.179 1.00 85.31 223 PHE A CA 1
ATOM 1809 C C . PHE A 1 223 ? 11.093 -13.162 -23.948 1.00 85.31 223 PHE A C 1
ATOM 1811 O O . PHE A 1 223 ? 11.732 -14.175 -23.683 1.00 85.31 223 PHE A O 1
ATOM 1818 N N . GLU A 1 224 ? 9.768 -13.180 -24.120 1.00 85.44 224 GLU A N 1
ATOM 1819 C CA . GLU A 1 224 ? 8.959 -14.407 -24.067 1.00 85.44 224 GLU A CA 1
ATOM 1820 C C . GLU A 1 224 ? 9.427 -15.441 -25.096 1.00 85.44 224 GLU A C 1
ATOM 1822 O O . GLU A 1 224 ? 9.547 -16.619 -24.767 1.00 85.44 224 GLU A O 1
ATOM 1827 N N . ASN A 1 225 ? 9.740 -15.002 -26.318 1.00 78.62 225 ASN A N 1
ATOM 1828 C CA . ASN A 1 225 ? 10.127 -15.903 -27.404 1.00 78.62 225 ASN A CA 1
ATOM 1829 C C . ASN A 1 225 ? 11.616 -16.279 -27.393 1.00 78.62 225 ASN A C 1
ATOM 1831 O O . ASN A 1 225 ? 11.964 -17.390 -27.785 1.00 78.62 225 ASN A O 1
ATOM 1835 N N . ALA A 1 226 ? 12.500 -15.361 -26.988 1.00 76.75 226 ALA A N 1
ATOM 1836 C CA . ALA A 1 226 ? 13.946 -15.566 -27.084 1.00 76.75 226 ALA A CA 1
ATOM 1837 C C . ALA A 1 226 ? 14.596 -15.994 -25.758 1.00 76.75 226 ALA A C 1
ATOM 1839 O O . ALA A 1 226 ? 15.486 -16.842 -25.764 1.00 76.75 226 ALA A O 1
ATOM 1840 N N . TYR A 1 227 ? 14.172 -15.423 -24.623 1.00 81.38 227 TYR A N 1
ATOM 1841 C CA . TYR A 1 227 ? 14.869 -15.546 -23.335 1.00 81.38 227 TYR A CA 1
ATOM 1842 C C . TYR A 1 227 ? 13.897 -15.551 -22.147 1.00 81.38 227 TYR A C 1
ATOM 1844 O O . TYR A 1 227 ? 13.963 -14.696 -21.262 1.00 81.38 227 TYR A O 1
ATOM 1852 N N . GLN A 1 228 ? 13.009 -16.548 -22.112 1.00 83.81 228 GLN A N 1
ATOM 1853 C CA . GLN A 1 228 ? 11.919 -16.644 -21.134 1.00 83.81 228 GLN A CA 1
ATOM 1854 C C . GLN A 1 228 ? 12.390 -16.572 -19.671 1.00 83.81 228 GLN A C 1
ATOM 1856 O O . GLN A 1 228 ? 11.693 -16.017 -18.827 1.00 83.81 228 GLN A O 1
ATOM 1861 N N . PHE A 1 229 ? 13.591 -17.073 -19.361 1.00 84.62 229 PHE A N 1
ATOM 1862 C CA . PHE A 1 229 ? 14.121 -17.049 -17.993 1.00 84.62 229 PHE A CA 1
ATOM 1863 C C . PHE A 1 229 ? 14.301 -15.624 -17.433 1.00 84.62 229 PHE A C 1
ATOM 1865 O O . PHE A 1 229 ? 14.235 -15.442 -16.224 1.00 84.62 229 PHE A O 1
ATOM 1872 N N . ILE A 1 230 ? 14.501 -14.611 -18.291 1.00 84.50 230 ILE A N 1
ATOM 1873 C CA . ILE A 1 230 ? 14.699 -13.208 -17.876 1.00 84.50 230 ILE A CA 1
ATOM 1874 C C . ILE A 1 230 ? 13.404 -12.593 -17.332 1.00 84.50 230 ILE A C 1
ATOM 1876 O O . ILE A 1 230 ? 13.448 -11.723 -16.468 1.00 84.50 230 ILE A O 1
ATOM 1880 N N . ILE A 1 231 ? 12.252 -13.028 -17.841 1.00 88.25 231 ILE A N 1
ATOM 1881 C CA . ILE A 1 231 ? 10.931 -12.513 -17.444 1.00 88.25 231 ILE A CA 1
ATOM 1882 C C . ILE A 1 231 ? 10.224 -13.425 -16.438 1.00 88.25 231 ILE A C 1
ATOM 1884 O O . ILE A 1 231 ? 9.100 -13.138 -16.022 1.00 88.25 231 ILE A O 1
ATOM 1888 N N . ASP A 1 232 ? 10.864 -14.527 -16.049 1.00 90.50 232 ASP A N 1
ATOM 1889 C CA . ASP A 1 232 ? 10.335 -15.430 -15.043 1.00 90.50 232 ASP A CA 1
ATOM 1890 C C . ASP A 1 232 ? 10.438 -14.789 -13.649 1.00 90.50 232 ASP A C 1
ATOM 1892 O O . ASP A 1 232 ? 11.509 -14.391 -13.172 1.00 90.50 232 ASP A O 1
ATOM 1896 N N . LEU A 1 233 ? 9.286 -14.661 -12.988 1.00 92.06 233 LEU A N 1
ATOM 1897 C CA . LEU A 1 233 ? 9.192 -14.021 -11.675 1.00 92.06 233 LEU A CA 1
ATOM 1898 C C . LEU A 1 233 ? 9.914 -14.836 -10.597 1.00 92.06 233 LEU A C 1
ATOM 1900 O O . LEU A 1 233 ? 10.494 -14.255 -9.682 1.00 92.06 233 LEU A O 1
ATOM 1904 N N . THR A 1 234 ? 9.883 -16.168 -10.693 1.00 92.00 234 THR A N 1
ATOM 1905 C CA . THR A 1 234 ? 10.545 -17.055 -9.733 1.00 92.00 234 THR A CA 1
ATOM 1906 C C . THR A 1 234 ? 12.057 -16.954 -9.866 1.00 92.00 234 THR A C 1
ATOM 1908 O O . THR A 1 234 ? 12.738 -16.824 -8.855 1.00 92.00 234 THR A O 1
ATOM 1911 N N . TYR A 1 235 ? 12.575 -16.930 -11.091 1.00 91.19 235 TYR A N 1
ATOM 1912 C CA . TYR A 1 235 ? 13.993 -16.736 -11.359 1.00 91.19 235 TYR A CA 1
ATOM 1913 C C . TYR A 1 235 ? 14.477 -15.374 -10.855 1.00 91.19 235 TYR A C 1
ATOM 1915 O O . TYR A 1 235 ? 15.492 -15.296 -10.169 1.00 91.19 235 TYR A O 1
ATOM 1923 N N . THR A 1 236 ? 13.714 -14.309 -11.122 1.00 92.12 236 THR A N 1
ATOM 1924 C CA . THR A 1 236 ? 14.039 -12.958 -10.640 1.00 92.12 236 THR A CA 1
ATOM 1925 C C . THR A 1 236 ? 14.091 -12.917 -9.112 1.00 92.12 236 THR A C 1
ATOM 1927 O O . THR A 1 236 ? 15.052 -12.407 -8.544 1.00 92.12 236 THR A O 1
ATOM 1930 N N . LYS A 1 237 ? 13.101 -13.512 -8.435 1.00 92.38 237 LYS A N 1
ATOM 1931 C CA . LYS A 1 237 ? 13.096 -13.635 -6.972 1.00 92.38 237 LYS A CA 1
ATOM 1932 C C . LYS A 1 237 ? 14.322 -14.400 -6.455 1.00 92.38 237 LYS A C 1
ATOM 1934 O O . LYS A 1 237 ? 14.957 -13.952 -5.510 1.00 92.38 237 LYS A O 1
ATOM 1939 N N . GLN A 1 238 ? 14.672 -15.522 -7.083 1.00 91.31 238 GLN A N 1
ATOM 1940 C CA . GLN A 1 238 ? 15.841 -16.321 -6.697 1.00 91.31 238 GLN A CA 1
ATOM 1941 C C . GLN A 1 238 ? 17.154 -15.553 -6.868 1.00 91.31 238 GLN A C 1
ATOM 1943 O O . GLN A 1 238 ? 18.046 -15.682 -6.039 1.00 91.31 238 GLN A O 1
ATOM 1948 N N . MET A 1 239 ? 17.289 -14.739 -7.922 1.00 91.44 239 MET A N 1
ATOM 1949 C CA . MET A 1 239 ? 18.473 -13.891 -8.090 1.00 91.44 239 MET A CA 1
ATOM 1950 C C . MET A 1 239 ? 18.628 -12.909 -6.931 1.00 91.44 239 MET A C 1
ATOM 1952 O O . MET A 1 239 ? 19.733 -12.732 -6.432 1.00 91.44 239 MET A O 1
ATOM 1956 N N . GLU A 1 240 ? 17.526 -12.300 -6.501 1.00 90.81 240 GLU A N 1
ATOM 1957 C CA . GLU A 1 240 ? 17.515 -11.386 -5.364 1.00 90.81 240 GLU A CA 1
ATOM 1958 C C . GLU A 1 240 ? 17.887 -12.114 -4.054 1.00 90.81 240 GLU A C 1
ATOM 1960 O O . GLU A 1 240 ? 18.705 -11.613 -3.293 1.00 90.81 240 GLU A O 1
ATOM 1965 N N . GLU A 1 241 ? 17.377 -13.330 -3.824 1.00 90.69 241 GLU A N 1
ATOM 1966 C CA . GLU A 1 241 ? 17.751 -14.162 -2.662 1.00 90.69 241 GLU A CA 1
ATOM 1967 C C . GLU A 1 241 ? 19.250 -14.518 -2.651 1.00 90.69 241 GLU A C 1
ATOM 1969 O O . GLU A 1 241 ? 19.902 -14.439 -1.612 1.00 90.69 241 GLU A O 1
ATOM 1974 N N . VAL A 1 242 ? 19.835 -14.852 -3.807 1.00 92.50 242 VAL A N 1
ATOM 1975 C CA . VAL A 1 242 ? 21.279 -15.137 -3.908 1.00 92.50 242 VAL A CA 1
ATOM 1976 C C . VAL A 1 242 ? 22.120 -13.885 -3.640 1.00 92.50 242 VAL A C 1
ATOM 1978 O O . VAL A 1 242 ? 23.201 -13.988 -3.059 1.00 92.50 242 VAL A O 1
ATOM 1981 N N . LEU A 1 243 ? 21.649 -12.697 -4.035 1.00 91.38 243 LEU A N 1
ATOM 1982 C CA . LEU A 1 243 ? 22.327 -11.442 -3.695 1.00 91.38 243 LEU A CA 1
ATOM 1983 C C . LEU A 1 243 ? 22.349 -11.209 -2.180 1.00 91.38 243 LEU A C 1
ATOM 1985 O O . LEU A 1 243 ? 23.378 -10.777 -1.661 1.00 91.38 243 LEU A O 1
ATOM 1989 N N . ASP A 1 244 ? 21.281 -11.563 -1.465 1.00 88.31 244 ASP A N 1
ATOM 1990 C CA . ASP A 1 244 ? 21.265 -11.490 -0.001 1.00 88.31 244 ASP A CA 1
ATOM 1991 C C . ASP A 1 244 ? 22.231 -12.508 0.621 1.00 88.31 244 ASP A C 1
ATOM 1993 O O . ASP A 1 244 ? 23.009 -12.171 1.513 1.00 88.31 244 ASP A O 1
ATOM 1997 N N . GLU A 1 245 ? 22.266 -13.740 0.104 1.00 91.75 245 GLU A N 1
ATOM 1998 C CA . GLU A 1 245 ? 23.228 -14.756 0.548 1.00 91.75 245 GLU A CA 1
ATOM 1999 C C . GLU A 1 245 ? 24.683 -14.310 0.348 1.00 91.75 245 GLU A C 1
ATOM 2001 O O . GLU A 1 245 ? 25.548 -14.643 1.160 1.00 91.75 245 GLU A O 1
ATOM 2006 N N . ILE A 1 246 ? 24.975 -13.555 -0.715 1.00 92.31 246 ILE A N 1
ATOM 2007 C CA . ILE A 1 246 ? 26.302 -12.969 -0.941 1.00 92.31 246 ILE A CA 1
ATOM 2008 C C . ILE A 1 246 ? 26.627 -11.941 0.151 1.00 92.31 246 ILE A C 1
ATOM 2010 O O . ILE A 1 246 ? 27.737 -11.962 0.683 1.00 92.31 246 ILE A O 1
ATOM 2014 N N . VAL A 1 247 ? 25.677 -11.074 0.524 1.00 88.69 247 VAL A N 1
ATOM 2015 C CA . VAL A 1 247 ? 25.851 -10.101 1.622 1.00 88.69 247 VAL A CA 1
ATOM 2016 C C . VAL A 1 247 ? 26.124 -10.813 2.951 1.00 88.69 247 VAL A C 1
ATOM 2018 O O . VAL A 1 247 ? 26.962 -10.371 3.737 1.00 88.69 247 VAL A O 1
ATOM 2021 N N . GLU A 1 248 ? 25.482 -11.957 3.177 1.00 88.44 248 GLU A N 1
ATOM 2022 C CA . GLU A 1 248 ? 25.677 -12.803 4.359 1.00 88.44 248 GLU A CA 1
ATOM 2023 C C . GLU A 1 248 ? 26.920 -13.715 4.285 1.00 88.44 248 GLU A C 1
ATOM 2025 O O . GLU A 1 248 ? 27.148 -14.517 5.193 1.00 88.44 248 GLU A O 1
ATOM 2030 N N . ASN A 1 249 ? 27.743 -13.605 3.234 1.00 92.06 249 ASN A N 1
ATOM 2031 C CA . ASN A 1 249 ? 28.905 -14.464 2.960 1.00 92.06 249 ASN A CA 1
ATOM 2032 C C . ASN A 1 249 ? 28.579 -15.970 2.843 1.00 92.06 249 ASN A C 1
ATOM 2034 O O . ASN A 1 249 ? 29.437 -16.818 3.096 1.00 92.06 249 ASN A O 1
ATOM 2038 N N . LYS A 1 250 ? 27.349 -16.322 2.452 1.00 92.88 250 LYS A N 1
ATOM 2039 C CA . LYS A 1 250 ? 26.901 -17.704 2.197 1.00 92.88 250 LYS A CA 1
ATOM 2040 C C . LYS A 1 250 ? 27.116 -18.146 0.747 1.00 92.88 250 LYS A C 1
ATOM 2042 O O . LYS A 1 250 ? 27.234 -19.342 0.496 1.00 92.88 250 LYS A O 1
ATOM 2047 N N . SER A 1 251 ? 27.204 -17.189 -0.177 1.00 92.69 251 SER A N 1
ATOM 2048 C CA . SER A 1 251 ? 27.353 -17.419 -1.618 1.00 92.69 251 SER A CA 1
ATOM 2049 C C . SER A 1 251 ? 28.466 -16.547 -2.218 1.00 92.69 251 SER A C 1
ATOM 2051 O O . SER A 1 251 ? 28.790 -15.474 -1.713 1.00 92.69 251 SER A O 1
ATOM 2053 N N . SER A 1 252 ? 29.086 -17.018 -3.305 1.00 95.12 252 SER A N 1
ATOM 2054 C CA . SER A 1 252 ? 30.197 -16.339 -3.991 1.00 95.12 252 SER A CA 1
ATOM 2055 C C . SER A 1 252 ? 29.688 -15.413 -5.095 1.00 95.12 252 SER A C 1
ATOM 2057 O O . SER A 1 252 ? 29.035 -15.852 -6.045 1.00 95.12 252 SER A O 1
ATOM 2059 N N . TYR A 1 253 ? 30.044 -14.126 -5.012 1.00 95.25 253 TYR A N 1
ATOM 2060 C CA . TYR A 1 253 ? 29.705 -13.136 -6.040 1.00 95.25 253 TYR A CA 1
ATOM 2061 C C . TYR A 1 253 ? 30.255 -13.513 -7.423 1.00 95.25 253 TYR A C 1
ATOM 2063 O O . TYR A 1 253 ? 29.569 -13.364 -8.435 1.00 95.25 253 TYR A O 1
ATOM 2071 N N . VAL A 1 254 ? 31.490 -14.024 -7.477 1.00 95.06 254 VAL A N 1
ATOM 2072 C CA . VAL A 1 254 ? 32.146 -14.384 -8.742 1.00 95.06 254 VAL A CA 1
ATOM 2073 C C . VAL A 1 254 ? 31.413 -15.541 -9.415 1.00 95.06 254 VAL A C 1
ATOM 2075 O O . VAL A 1 254 ? 31.164 -15.486 -10.619 1.00 95.06 254 VAL A O 1
ATOM 2078 N N . ASP A 1 255 ? 31.007 -16.550 -8.643 1.00 93.62 255 ASP A N 1
ATOM 2079 C CA . ASP A 1 255 ? 30.280 -17.705 -9.175 1.00 93.62 255 ASP A CA 1
ATOM 2080 C C . ASP A 1 255 ? 28.878 -17.313 -9.644 1.00 93.62 255 ASP A C 1
ATOM 2082 O O . ASP A 1 255 ? 28.443 -17.736 -10.719 1.00 93.62 255 ASP A O 1
ATOM 2086 N N . PHE A 1 256 ? 28.200 -16.437 -8.894 1.00 92.94 256 PHE A N 1
ATOM 2087 C CA . PHE A 1 256 ? 26.913 -15.870 -9.289 1.00 92.94 256 PHE A CA 1
ATOM 2088 C C . PHE A 1 256 ? 27.000 -15.141 -10.637 1.00 92.94 256 PHE A C 1
ATOM 2090 O O . PHE A 1 256 ? 26.245 -15.458 -11.560 1.00 92.94 256 PHE A O 1
ATOM 2097 N N . ILE A 1 257 ? 27.957 -14.218 -10.789 1.00 93.44 257 ILE A N 1
ATOM 2098 C CA . ILE A 1 257 ? 28.151 -13.473 -12.040 1.00 93.44 257 ILE A CA 1
ATOM 2099 C C . ILE A 1 257 ? 28.585 -14.395 -13.182 1.00 93.44 257 ILE A C 1
ATOM 2101 O O . ILE A 1 257 ? 28.103 -14.233 -14.301 1.00 93.44 257 ILE A O 1
ATOM 2105 N N . SER A 1 258 ? 29.455 -15.374 -12.928 1.00 92.38 258 SER A N 1
ATOM 2106 C CA . SER A 1 258 ? 29.899 -16.339 -13.941 1.00 92.38 258 SER A CA 1
ATOM 2107 C C . SER A 1 258 ? 28.731 -17.176 -14.476 1.00 92.38 258 SER A C 1
ATOM 2109 O O . SER A 1 258 ? 28.538 -17.284 -15.691 1.00 92.38 258 SER A O 1
ATOM 2111 N N . ASN A 1 259 ? 27.887 -17.693 -13.577 1.00 89.06 259 ASN A N 1
ATOM 2112 C CA . ASN A 1 259 ? 26.677 -18.429 -13.934 1.00 89.06 259 ASN A CA 1
ATOM 2113 C C . ASN A 1 259 ? 25.707 -17.544 -14.728 1.00 89.06 259 ASN A C 1
ATOM 2115 O O . ASN A 1 259 ? 25.250 -17.938 -15.803 1.00 89.06 259 ASN A O 1
ATOM 2119 N N . LEU A 1 260 ? 25.456 -16.319 -14.257 1.00 87.69 260 LEU A N 1
ATOM 2120 C CA . LEU A 1 260 ? 24.603 -15.368 -14.963 1.00 87.69 260 LEU A CA 1
ATOM 2121 C C . LEU A 1 260 ? 25.143 -15.073 -16.366 1.00 87.69 260 LEU A C 1
ATOM 2123 O O . LEU A 1 260 ? 24.399 -15.183 -17.333 1.00 87.69 260 LEU A O 1
ATOM 2127 N N . ASN A 1 261 ? 26.437 -14.782 -16.501 1.00 87.50 261 ASN A N 1
ATOM 2128 C CA . ASN A 1 261 ? 27.078 -14.498 -17.784 1.00 87.50 261 ASN A CA 1
ATOM 2129 C C . ASN A 1 261 ? 27.002 -15.688 -18.756 1.00 87.50 261 ASN A C 1
ATOM 2131 O O . ASN A 1 261 ? 26.830 -15.494 -19.956 1.00 87.50 261 ASN A O 1
ATOM 2135 N N . SER A 1 262 ? 27.081 -16.923 -18.250 1.00 86.56 262 SER A N 1
ATOM 2136 C CA . SER A 1 262 ? 26.940 -18.131 -19.075 1.00 86.56 262 SER A CA 1
ATOM 2137 C C . SER A 1 262 ? 25.534 -18.299 -19.669 1.00 86.56 262 SER A C 1
ATOM 2139 O O . SER A 1 262 ? 25.394 -18.813 -20.778 1.00 86.56 262 SER A O 1
ATOM 2141 N N . LYS A 1 263 ? 24.505 -17.842 -18.942 1.00 82.06 263 LYS A N 1
ATOM 2142 C CA . LYS A 1 263 ? 23.092 -17.878 -19.352 1.00 82.06 263 LYS A CA 1
ATOM 2143 C C . LYS A 1 263 ? 22.652 -16.614 -20.076 1.00 82.06 263 LYS A C 1
ATOM 2145 O O . LYS A 1 263 ? 21.633 -16.633 -20.766 1.00 82.06 263 LYS A O 1
ATOM 2150 N N . CYS A 1 264 ? 23.381 -15.516 -19.886 1.00 79.81 264 CYS A N 1
ATOM 2151 C CA . CYS A 1 264 ? 23.059 -14.245 -20.496 1.00 79.81 264 CYS A CA 1
ATOM 2152 C C . CYS A 1 264 ? 22.996 -14.420 -22.010 1.00 79.81 264 CYS A C 1
ATOM 2154 O O . CYS A 1 264 ? 23.894 -15.021 -22.610 1.00 79.81 264 CYS A O 1
ATOM 2156 N N . PRO A 1 265 ? 21.940 -13.889 -22.636 1.00 72.31 265 PRO A N 1
ATOM 2157 C CA . PRO A 1 265 ? 21.805 -13.965 -24.068 1.00 72.31 265 PRO A CA 1
ATOM 2158 C C . PRO A 1 265 ? 23.029 -13.334 -24.719 1.00 72.31 265 PRO A C 1
ATOM 2160 O O . PRO A 1 265 ? 23.296 -12.142 -24.551 1.00 72.31 265 PRO A O 1
ATOM 2163 N N . LYS A 1 266 ? 23.775 -14.131 -25.487 1.00 71.31 266 LYS A N 1
ATOM 2164 C CA . LYS A 1 266 ? 24.718 -13.599 -26.465 1.00 71.31 266 LYS A CA 1
ATOM 2165 C C . LYS A 1 266 ? 23.865 -13.040 -27.583 1.00 71.31 266 LYS A C 1
ATOM 2167 O O . LYS A 1 266 ? 23.594 -13.722 -28.564 1.00 71.31 266 LYS A O 1
ATOM 2172 N N . ILE A 1 267 ? 23.362 -11.830 -27.363 1.00 60.09 267 ILE A N 1
ATOM 2173 C CA . ILE A 1 267 ? 22.682 -11.057 -28.385 1.00 60.09 267 ILE A CA 1
ATOM 2174 C C . ILE A 1 267 ? 23.772 -10.698 -29.402 1.00 60.09 267 ILE A C 1
ATOM 2176 O O . ILE A 1 267 ? 24.317 -9.595 -29.392 1.00 60.09 267 ILE A O 1
ATOM 2180 N N . GLU A 1 268 ? 24.131 -11.651 -30.271 1.00 55.56 268 GLU A N 1
ATOM 2181 C CA . GLU A 1 268 ? 24.503 -11.301 -31.638 1.00 55.56 268 GLU A CA 1
ATOM 2182 C C . GLU A 1 268 ? 23.421 -10.339 -32.072 1.00 55.56 268 GLU A C 1
ATOM 2184 O O . GLU A 1 268 ? 22.250 -10.668 -31.858 1.00 55.56 268 GLU A O 1
ATOM 2189 N N . LYS A 1 269 ? 23.831 -9.122 -32.481 1.00 50.28 269 LYS A N 1
ATOM 2190 C CA . LYS A 1 269 ? 22.951 -8.018 -32.887 1.00 50.28 269 LYS A CA 1
ATOM 2191 C C . LYS A 1 269 ? 21.625 -8.629 -33.278 1.00 50.28 269 LYS A C 1
ATOM 2193 O O . LYS A 1 269 ? 21.618 -9.345 -34.274 1.00 50.28 269 LYS A O 1
ATOM 2198 N N . LEU A 1 270 ? 20.582 -8.452 -32.455 1.00 48.44 270 LEU A N 1
ATOM 2199 C CA . LEU A 1 270 ? 19.231 -8.805 -32.869 1.00 48.44 270 LEU A CA 1
ATOM 2200 C C . LEU A 1 270 ? 19.095 -8.077 -34.192 1.00 48.44 270 LEU A C 1
ATOM 2202 O O . LEU A 1 270 ? 18.981 -6.848 -34.191 1.00 48.44 270 LEU A O 1
ATOM 2206 N N . GLU A 1 271 ? 19.294 -8.800 -35.297 1.00 45.41 271 GLU A N 1
ATOM 2207 C CA . GLU A 1 271 ? 19.136 -8.236 -36.610 1.00 45.41 271 GLU A CA 1
ATOM 2208 C C . GLU A 1 271 ? 17.692 -7.840 -36.561 1.00 45.41 271 GLU A C 1
ATOM 2210 O O . GLU A 1 271 ? 16.785 -8.653 -36.347 1.00 45.41 271 GLU A O 1
ATOM 2215 N N . ARG A 1 272 ? 17.508 -6.528 -36.537 1.00 45.03 272 ARG A N 1
ATOM 2216 C CA . ARG A 1 272 ? 16.198 -5.968 -36.620 1.00 45.03 272 ARG A CA 1
ATOM 2217 C C . ARG A 1 272 ? 15.659 -6.543 -37.920 1.00 45.03 272 ARG A C 1
ATOM 2219 O O . ARG A 1 272 ? 15.954 -6.014 -38.981 1.00 45.03 272 ARG A O 1
ATOM 2226 N N . ASN A 1 273 ? 14.783 -7.535 -37.838 1.00 47.09 273 ASN A N 1
ATOM 2227 C CA . ASN A 1 273 ? 13.775 -7.747 -38.865 1.00 47.09 273 ASN A CA 1
ATOM 2228 C C . ASN A 1 273 ? 12.783 -6.554 -38.814 1.00 47.09 273 ASN A C 1
ATOM 2230 O O . ASN A 1 273 ? 11.572 -6.744 -38.836 1.00 47.09 273 ASN A O 1
ATOM 2234 N N . ASP A 1 274 ? 13.283 -5.317 -38.654 1.00 48.78 274 ASP A N 1
ATOM 2235 C CA . ASP A 1 274 ? 12.536 -4.061 -38.742 1.00 48.78 274 ASP A CA 1
ATOM 2236 C C . ASP A 1 274 ? 12.381 -3.613 -40.199 1.00 48.78 274 ASP A C 1
ATOM 2238 O O . ASP A 1 274 ? 11.711 -2.605 -40.434 1.00 48.78 274 ASP A O 1
ATOM 2242 N N . ASP A 1 275 ? 12.959 -4.349 -41.151 1.00 50.50 275 ASP A N 1
ATOM 2243 C CA . ASP A 1 275 ? 12.939 -3.995 -42.570 1.00 50.50 275 ASP A CA 1
ATOM 2244 C C . ASP A 1 275 ? 11.665 -4.452 -43.294 1.00 50.50 275 ASP A C 1
ATOM 2246 O O . ASP A 1 275 ? 11.343 -3.911 -44.350 1.00 50.50 275 ASP A O 1
ATOM 2250 N N . GLU A 1 276 ? 10.849 -5.339 -42.709 1.00 56.16 276 GLU A N 1
ATOM 2251 C CA . GLU A 1 276 ? 9.456 -5.459 -43.156 1.00 56.16 276 GLU A CA 1
ATOM 2252 C C . GLU A 1 276 ? 8.614 -4.360 -42.507 1.00 56.16 276 GLU A C 1
ATOM 2254 O O . GLU A 1 276 ? 7.838 -4.576 -41.568 1.00 56.16 276 GLU A O 1
ATOM 2259 N N . ILE A 1 277 ? 8.760 -3.147 -43.037 1.00 63.16 277 ILE A N 1
ATOM 2260 C CA . ILE A 1 277 ? 7.777 -2.088 -42.851 1.00 63.16 277 ILE A CA 1
ATOM 2261 C C . ILE A 1 277 ? 6.452 -2.611 -43.422 1.00 63.16 277 ILE A C 1
ATOM 2263 O O . ILE A 1 277 ? 6.238 -2.648 -44.633 1.00 63.16 277 ILE A O 1
ATOM 2267 N N . LYS A 1 278 ? 5.558 -3.062 -42.538 1.00 73.31 278 LYS A N 1
ATOM 2268 C CA . LYS A 1 278 ? 4.209 -3.461 -42.933 1.00 73.31 278 LYS A CA 1
ATOM 2269 C C . LYS A 1 278 ? 3.328 -2.217 -43.019 1.00 73.31 278 LYS A C 1
ATOM 2271 O O . LYS A 1 278 ? 3.292 -1.459 -42.041 1.00 73.31 278 LYS A O 1
ATOM 2276 N N . PRO A 1 279 ? 2.580 -2.041 -44.122 1.00 82.81 279 PRO A N 1
ATOM 2277 C CA . PRO A 1 279 ? 1.657 -0.929 -44.256 1.00 82.81 279 PRO A CA 1
ATOM 2278 C C . PRO A 1 279 ? 0.599 -0.966 -43.156 1.00 82.81 279 PRO A C 1
ATOM 2280 O O . PRO A 1 279 ? 0.214 -2.022 -42.631 1.00 82.81 279 PRO A O 1
ATOM 2283 N N . SER A 1 280 ? 0.126 0.215 -42.787 1.00 87.12 280 SER A N 1
ATOM 2284 C CA . SER A 1 280 ? -1.022 0.339 -41.899 1.00 87.12 280 SER A CA 1
ATOM 2285 C C . SER A 1 280 ? -2.263 -0.232 -42.566 1.00 87.12 280 SER A C 1
ATOM 2287 O O . SER A 1 280 ? -2.472 -0.061 -43.764 1.00 87.12 280 SER A O 1
ATOM 2289 N N . SER A 1 281 ? -3.119 -0.895 -41.788 1.00 86.19 281 SER A N 1
ATOM 2290 C CA . SER A 1 281 ? -4.413 -1.328 -42.321 1.00 86.19 281 SER A CA 1
ATOM 2291 C C . SER A 1 281 ? -5.256 -0.116 -42.730 1.00 86.19 281 SER A C 1
ATOM 2293 O O . SER A 1 281 ? -5.188 0.937 -42.088 1.00 86.19 281 SER A O 1
ATOM 2295 N N . GLU A 1 282 ? -6.107 -0.269 -43.747 1.00 83.25 282 GLU A N 1
ATOM 2296 C CA . GLU A 1 282 ? -7.023 0.796 -44.189 1.00 83.25 282 GLU A CA 1
ATOM 2297 C C . GLU A 1 282 ? -7.879 1.335 -43.035 1.00 83.25 282 GLU A C 1
ATOM 2299 O O . GLU A 1 282 ? -8.105 2.542 -42.932 1.00 83.25 282 GLU A O 1
ATOM 2304 N N . GLY A 1 283 ? -8.289 0.460 -42.109 1.00 83.19 283 GLY A N 1
ATOM 2305 C CA . GLY A 1 283 ? -9.019 0.846 -40.902 1.00 83.19 283 GLY A CA 1
ATOM 2306 C C . GLY A 1 283 ? -8.212 1.763 -39.978 1.00 83.19 283 GLY A C 1
ATOM 2307 O O . GLY A 1 283 ? -8.746 2.761 -39.496 1.00 83.19 283 GLY A O 1
ATOM 2308 N N . GLN A 1 284 ? -6.923 1.476 -39.763 1.00 83.25 284 GLN A N 1
ATOM 2309 C CA . GLN A 1 284 ? -6.037 2.331 -38.962 1.00 83.25 284 GLN A CA 1
ATOM 2310 C C . GLN A 1 284 ? -5.801 3.683 -39.638 1.00 83.25 284 GLN A C 1
ATOM 2312 O O . GLN A 1 284 ? -5.911 4.708 -38.971 1.00 83.25 284 GLN A O 1
ATOM 2317 N N . ILE A 1 285 ? -5.530 3.695 -40.948 1.00 89.00 285 ILE A N 1
ATOM 2318 C CA . ILE A 1 285 ? -5.318 4.932 -41.717 1.00 89.00 285 ILE A CA 1
ATOM 2319 C C . ILE A 1 285 ? -6.562 5.818 -41.631 1.00 89.00 285 ILE A C 1
ATOM 2321 O O . ILE A 1 285 ? -6.472 6.973 -41.221 1.00 89.00 285 ILE A O 1
ATOM 2325 N N . THR A 1 286 ? -7.733 5.245 -41.916 1.00 87.56 286 THR A N 1
ATOM 2326 C CA . THR A 1 286 ? -9.019 5.952 -41.848 1.00 87.56 286 THR A CA 1
ATOM 2327 C C . THR A 1 286 ? -9.275 6.509 -40.449 1.00 87.56 286 THR A C 1
ATOM 2329 O O . THR A 1 286 ? -9.772 7.622 -40.284 1.00 87.56 286 THR A O 1
ATOM 2332 N N . TYR A 1 287 ? -8.947 5.743 -39.406 1.00 88.94 287 TYR A N 1
ATOM 2333 C CA . TYR A 1 287 ? -9.163 6.184 -38.034 1.00 88.94 287 TYR A CA 1
ATOM 2334 C C . TYR A 1 287 ? -8.225 7.333 -37.634 1.00 88.94 287 TYR A C 1
ATOM 2336 O O . TYR A 1 287 ? -8.681 8.288 -37.010 1.00 88.94 287 TYR A O 1
ATOM 2344 N N . ILE A 1 288 ? -6.962 7.302 -38.063 1.00 88.69 288 ILE A N 1
ATOM 2345 C CA . ILE A 1 288 ? -5.995 8.395 -37.863 1.00 88.69 288 ILE A CA 1
ATOM 2346 C C . ILE A 1 288 ? -6.444 9.668 -38.582 1.00 88.69 288 ILE A C 1
ATOM 2348 O O . ILE A 1 288 ? -6.450 10.740 -37.982 1.00 88.69 288 ILE A O 1
ATOM 2352 N N . GLU A 1 289 ? -6.886 9.559 -39.835 1.00 90.19 289 GLU A N 1
ATOM 2353 C CA . GLU A 1 289 ? -7.409 10.701 -40.594 1.00 90.19 289 GLU A CA 1
ATOM 2354 C C . GLU A 1 289 ? -8.644 11.318 -39.920 1.00 90.19 289 GLU A C 1
ATOM 2356 O O . GLU A 1 289 ? -8.773 12.543 -39.862 1.00 90.19 289 GLU A O 1
ATOM 2361 N N . ASN A 1 290 ? -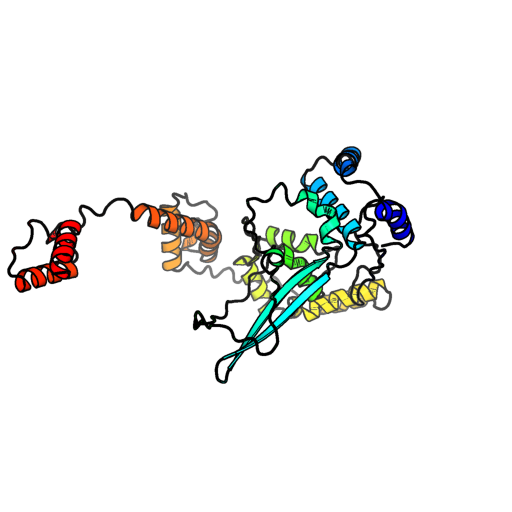9.520 10.488 -39.341 1.00 88.00 290 ASN A N 1
ATOM 2362 C CA . ASN A 1 290 ? -10.650 10.967 -38.546 1.00 88.00 290 ASN A CA 1
ATOM 2363 C C . ASN A 1 290 ? -10.200 11.702 -37.278 1.00 88.00 290 ASN A C 1
ATOM 2365 O O . ASN A 1 290 ? -10.786 12.723 -36.943 1.00 88.00 290 ASN A O 1
ATOM 2369 N N . ILE A 1 291 ? -9.173 11.210 -36.579 1.00 88.31 291 ILE A N 1
ATOM 2370 C CA . ILE A 1 291 ? -8.625 11.877 -35.389 1.00 88.31 291 ILE A CA 1
ATOM 2371 C C . ILE A 1 291 ? -8.040 13.243 -35.754 1.00 88.31 291 ILE A C 1
ATOM 2373 O O . ILE A 1 291 ? -8.377 14.234 -35.110 1.00 88.31 291 ILE A O 1
ATOM 2377 N N . LEU A 1 292 ? -7.205 13.309 -36.798 1.00 88.94 292 LEU A N 1
ATOM 2378 C CA . LEU A 1 292 ? -6.594 14.559 -37.267 1.00 88.94 292 LEU A CA 1
ATOM 2379 C C . LEU A 1 292 ? -7.657 15.598 -37.632 1.00 88.94 292 LEU A C 1
ATOM 2381 O O . LEU A 1 292 ? -7.534 16.765 -37.268 1.00 88.94 292 LEU A O 1
ATOM 2385 N N . ARG A 1 293 ? -8.724 15.165 -38.314 1.00 88.19 293 ARG A N 1
ATOM 2386 C CA . ARG A 1 293 ? -9.843 16.033 -38.687 1.00 88.19 293 ARG A CA 1
ATOM 2387 C C . ARG A 1 293 ? -10.641 16.501 -37.473 1.00 88.19 293 ARG A C 1
ATOM 2389 O O . ARG A 1 293 ? -10.889 17.695 -37.340 1.00 88.19 293 ARG A O 1
ATOM 2396 N N . ASP A 1 294 ? -11.059 15.571 -36.622 1.00 86.81 294 ASP A N 1
ATOM 2397 C CA . ASP A 1 294 ? -11.961 15.846 -35.502 1.00 86.81 294 ASP A CA 1
ATOM 2398 C C . ASP A 1 294 ? -11.285 16.716 -34.433 1.00 86.81 294 ASP A C 1
ATOM 2400 O O . ASP A 1 294 ? -11.909 17.630 -33.902 1.00 86.81 294 ASP A O 1
ATOM 2404 N N . LEU A 1 295 ? -10.001 16.476 -34.157 1.00 86.25 295 LEU A N 1
ATOM 2405 C CA . LEU A 1 295 ? -9.210 17.258 -33.202 1.00 86.25 295 LEU A CA 1
ATOM 2406 C C . LEU A 1 295 ? -8.495 18.462 -33.843 1.00 86.25 295 LEU A C 1
ATOM 2408 O O . LEU A 1 295 ? -7.777 19.173 -33.147 1.00 86.25 295 LEU A O 1
ATOM 2412 N N . GLN A 1 296 ? -8.674 18.695 -35.151 1.00 85.75 296 GLN A N 1
ATOM 2413 C CA . GLN A 1 296 ? -8.000 19.754 -35.923 1.00 85.75 296 GLN A CA 1
ATOM 2414 C C . GLN A 1 296 ? -6.471 19.770 -35.737 1.00 85.75 296 GLN A C 1
ATOM 2416 O O . GLN A 1 296 ? -5.840 20.822 -35.638 1.00 85.75 296 GLN A O 1
ATOM 2421 N N . LEU A 1 297 ? -5.866 18.584 -35.682 1.00 84.69 297 LEU A N 1
ATOM 2422 C CA . LEU A 1 297 ? -4.431 18.420 -35.483 1.00 84.69 297 LEU A CA 1
ATOM 2423 C C . LEU A 1 297 ? -3.691 18.481 -36.820 1.00 84.69 297 LEU A C 1
ATOM 2425 O O . LEU A 1 297 ? -4.081 17.845 -37.800 1.00 84.69 297 LEU A O 1
ATOM 2429 N N . ASN A 1 298 ? -2.559 19.181 -36.831 1.00 84.12 298 ASN A N 1
ATOM 2430 C CA . ASN A 1 298 ? -1.600 19.092 -37.924 1.00 84.12 298 ASN A CA 1
ATOM 2431 C C . ASN A 1 298 ? -0.719 17.852 -37.736 1.00 84.12 298 ASN A C 1
ATOM 2433 O O . ASN A 1 298 ? -0.273 17.557 -36.625 1.00 84.12 298 ASN A O 1
ATOM 2437 N N . LEU A 1 299 ? -0.448 17.129 -38.824 1.00 83.44 299 LEU A N 1
ATOM 2438 C CA . LEU A 1 299 ? 0.392 15.935 -38.780 1.00 83.44 299 LEU A CA 1
ATOM 2439 C C . LEU A 1 299 ? 1.852 16.331 -38.499 1.00 83.44 299 LEU A C 1
ATOM 2441 O O . LEU A 1 299 ? 2.522 16.907 -39.357 1.00 83.44 299 LEU A O 1
ATOM 2445 N N . SER A 1 300 ? 2.328 16.028 -37.290 1.00 81.12 300 SER A N 1
ATOM 2446 C CA . SER A 1 300 ? 3.723 16.236 -36.880 1.00 81.12 300 SER A CA 1
ATOM 2447 C C . SER A 1 300 ? 4.682 15.406 -37.741 1.00 81.12 300 SER A C 1
ATOM 2449 O O . SER A 1 300 ? 4.311 14.342 -38.245 1.00 81.12 300 SER A O 1
ATOM 2451 N N . GLU A 1 301 ? 5.928 15.869 -37.897 1.00 73.56 301 GLU A N 1
ATOM 2452 C CA . GLU A 1 301 ? 6.946 15.167 -38.692 1.00 73.56 301 GLU A CA 1
ATOM 2453 C C . GLU A 1 301 ? 7.162 13.722 -38.233 1.00 73.56 301 GLU A C 1
ATOM 2455 O O . GLU A 1 301 ? 7.324 12.834 -39.067 1.00 73.56 301 GLU A O 1
ATOM 2460 N N . GLU A 1 302 ? 7.055 13.478 -36.926 1.00 75.75 302 GLU A N 1
ATOM 2461 C CA . GLU A 1 302 ? 7.188 12.154 -36.309 1.00 75.75 302 GLU A CA 1
ATOM 2462 C C . GLU A 1 302 ? 6.118 11.142 -36.769 1.00 75.75 302 GLU A C 1
ATOM 2464 O O . GLU A 1 302 ? 6.320 9.935 -36.648 1.00 75.75 302 GLU A O 1
ATOM 2469 N N . PHE A 1 303 ? 4.999 11.612 -37.337 1.00 86.31 303 PHE A N 1
ATOM 2470 C CA . PHE A 1 303 ? 3.887 10.770 -37.788 1.00 86.31 303 PHE A CA 1
ATOM 2471 C C . PHE A 1 303 ? 3.683 10.758 -39.304 1.00 86.31 303 PHE A C 1
ATOM 2473 O O . PHE A 1 303 ? 2.746 10.117 -39.774 1.00 86.31 303 PHE A O 1
ATOM 2480 N N . LYS A 1 304 ? 4.537 11.423 -40.095 1.00 84.62 304 LYS A N 1
ATOM 2481 C CA . LYS A 1 304 ? 4.352 11.554 -41.556 1.00 84.62 304 LYS A CA 1
ATOM 2482 C C . LYS A 1 304 ? 4.198 10.212 -42.281 1.00 84.62 304 LYS A C 1
ATOM 2484 O O . LYS A 1 304 ? 3.367 10.105 -43.180 1.00 84.62 304 LYS A O 1
ATOM 2489 N N . ASN A 1 305 ? 4.895 9.173 -41.821 1.00 85.56 305 ASN A N 1
ATOM 2490 C CA . ASN A 1 305 ? 4.926 7.864 -42.482 1.00 85.56 305 ASN A CA 1
ATOM 2491 C C . ASN A 1 305 ? 3.883 6.874 -41.933 1.00 85.56 305 ASN A C 1
ATOM 2493 O O . ASN A 1 305 ? 4.007 5.669 -42.133 1.00 85.56 305 ASN A O 1
ATOM 2497 N N . TYR A 1 306 ? 2.837 7.343 -41.239 1.00 86.00 306 TYR A N 1
ATOM 2498 C CA . TYR A 1 306 ? 1.838 6.463 -40.618 1.00 86.00 306 TYR A CA 1
ATOM 2499 C C . TYR A 1 306 ? 1.098 5.547 -41.602 1.00 86.00 306 TYR A C 1
ATOM 2501 O O . TYR A 1 306 ? 0.547 4.537 -41.183 1.00 86.00 306 TYR A O 1
ATOM 2509 N N . LYS A 1 307 ? 1.042 5.873 -42.897 1.00 86.94 307 LYS A N 1
ATOM 2510 C CA . LYS A 1 307 ? 0.388 5.022 -43.909 1.00 86.94 307 LYS A CA 1
ATOM 2511 C C . LYS A 1 307 ? 1.247 3.817 -44.280 1.00 86.94 307 LYS A C 1
ATOM 2513 O O . LYS A 1 307 ? 0.739 2.708 -44.422 1.00 86.94 307 LYS A O 1
ATOM 2518 N N . GLU A 1 308 ? 2.542 4.054 -44.398 1.00 83.75 308 GLU A N 1
ATOM 2519 C CA . GLU A 1 308 ? 3.527 3.079 -44.852 1.00 83.75 308 GLU A CA 1
ATOM 2520 C C . GLU A 1 308 ? 4.036 2.233 -43.689 1.00 83.75 308 GLU A C 1
ATOM 2522 O O . GLU A 1 308 ? 4.277 1.052 -43.883 1.00 83.75 308 GLU A O 1
ATOM 2527 N N . ASP A 1 309 ? 4.103 2.789 -42.476 1.00 83.44 309 ASP A N 1
ATOM 2528 C CA . ASP A 1 309 ? 4.585 2.103 -41.280 1.00 83.44 309 ASP A CA 1
ATOM 2529 C C . ASP A 1 309 ? 3.484 1.954 -40.215 1.00 83.44 309 ASP A C 1
ATOM 2531 O O . ASP A 1 309 ? 3.111 2.907 -39.518 1.00 83.44 309 ASP A O 1
ATOM 2535 N N . ASN A 1 310 ? 3.006 0.718 -40.023 1.00 81.94 310 ASN A N 1
ATOM 2536 C CA . ASN A 1 310 ? 2.016 0.375 -38.994 1.00 81.94 310 ASN A CA 1
ATOM 2537 C C . ASN A 1 310 ? 2.450 0.785 -37.576 1.00 81.94 310 ASN A C 1
ATOM 2539 O O . ASN A 1 310 ? 1.612 1.093 -36.726 1.00 81.94 310 ASN A O 1
ATOM 2543 N N . ARG A 1 311 ? 3.758 0.835 -37.299 1.00 79.69 311 ARG A N 1
ATOM 2544 C CA . ARG A 1 311 ? 4.290 1.264 -35.997 1.00 79.69 311 ARG A CA 1
ATOM 2545 C C . ARG A 1 311 ? 3.997 2.740 -35.754 1.00 79.69 311 ARG A C 1
ATOM 2547 O O . ARG A 1 311 ? 3.561 3.094 -34.660 1.00 79.69 311 ARG A O 1
ATOM 2554 N N . VAL A 1 312 ? 4.179 3.570 -36.779 1.00 84.12 312 VAL A N 1
ATOM 2555 C CA . VAL A 1 312 ? 3.915 5.013 -36.730 1.00 84.12 312 VAL A CA 1
ATOM 2556 C C . VAL A 1 312 ? 2.414 5.268 -36.569 1.00 84.12 312 VAL A C 1
ATOM 2558 O O . VAL A 1 312 ? 2.015 6.072 -35.727 1.00 84.12 312 VAL A O 1
ATOM 2561 N N . ALA A 1 313 ? 1.567 4.514 -37.278 1.00 85.69 313 ALA A N 1
ATOM 2562 C CA . ALA A 1 313 ? 0.120 4.572 -37.078 1.00 85.69 313 ALA A CA 1
ATOM 2563 C C . ALA A 1 313 ? -0.304 4.200 -35.655 1.00 85.69 313 ALA A C 1
ATOM 2565 O O . ALA A 1 313 ? -1.072 4.924 -35.027 1.00 85.69 313 ALA A O 1
ATOM 2566 N N . LYS A 1 314 ? 0.195 3.086 -35.115 1.00 81.81 314 LYS A N 1
ATOM 2567 C CA . LYS A 1 314 ? -0.148 2.660 -33.752 1.00 81.81 314 LYS A CA 1
ATOM 2568 C C . LYS A 1 314 ? 0.332 3.651 -32.695 1.00 81.81 314 LYS A C 1
ATOM 2570 O O . LYS A 1 314 ? -0.423 3.929 -31.773 1.00 81.81 314 LYS A O 1
ATOM 2575 N N . ALA A 1 315 ? 1.530 4.215 -32.848 1.00 82.38 315 ALA A N 1
ATOM 2576 C CA . ALA A 1 315 ? 2.044 5.241 -31.941 1.00 82.38 315 ALA A CA 1
ATOM 2577 C C . ALA A 1 315 ? 1.169 6.506 -31.949 1.00 82.38 315 ALA A C 1
ATOM 2579 O O . ALA A 1 315 ? 0.858 7.045 -30.887 1.00 82.38 315 ALA A O 1
ATOM 2580 N N . PHE A 1 316 ? 0.712 6.942 -33.129 1.00 90.38 316 PHE A N 1
ATOM 2581 C CA . PHE A 1 316 ? -0.253 8.036 -33.239 1.00 90.38 316 PHE A CA 1
ATOM 2582 C C . PHE A 1 316 ? -1.562 7.697 -32.507 1.00 90.38 316 PHE A C 1
ATOM 2584 O O . PHE A 1 316 ? -2.077 8.501 -31.731 1.00 90.38 316 PHE A O 1
ATOM 2591 N N . LEU A 1 317 ? -2.093 6.489 -32.720 1.00 88.12 317 LEU A N 1
ATOM 2592 C CA . LEU A 1 317 ? -3.331 6.050 -32.081 1.00 88.12 317 LEU A CA 1
ATOM 2593 C C . LEU A 1 317 ? -3.203 5.967 -30.558 1.00 88.12 317 LEU A C 1
ATOM 2595 O O . LEU A 1 317 ? -4.058 6.511 -29.871 1.00 88.12 317 LEU A O 1
ATOM 2599 N N . ASP A 1 318 ? -2.136 5.379 -30.019 1.00 83.00 318 ASP A N 1
ATOM 2600 C CA . ASP A 1 318 ? -1.906 5.308 -28.568 1.00 83.00 318 ASP A CA 1
ATOM 2601 C C . ASP A 1 318 ? -1.916 6.703 -27.918 1.00 83.00 318 ASP A C 1
ATOM 2603 O O . ASP A 1 318 ? -2.420 6.867 -26.803 1.00 83.00 318 ASP A O 1
ATOM 2607 N N . ARG A 1 319 ? -1.407 7.715 -28.633 1.00 86.06 319 ARG A N 1
ATOM 2608 C CA . ARG A 1 319 ? -1.348 9.100 -28.159 1.00 86.06 319 ARG A CA 1
ATOM 2609 C C . ARG A 1 319 ? -2.708 9.797 -28.182 1.00 86.06 319 ARG A C 1
ATOM 2611 O O . ARG A 1 319 ? -3.067 10.435 -27.198 1.00 86.06 319 ARG A O 1
ATOM 2618 N N . TYR A 1 320 ? -3.463 9.671 -29.274 1.00 86.56 320 TYR A N 1
ATOM 2619 C CA . TYR A 1 320 ? -4.640 10.519 -29.519 1.00 86.56 320 TYR A CA 1
ATOM 2620 C C . TYR A 1 320 ? -5.995 9.803 -29.411 1.00 86.56 320 TYR A C 1
ATOM 2622 O O . TYR A 1 320 ? -7.034 10.462 -29.389 1.00 86.56 320 TYR A O 1
ATOM 2630 N N . ILE A 1 321 ? -6.036 8.468 -29.303 1.00 87.25 321 ILE A N 1
ATOM 2631 C CA . ILE A 1 321 ? -7.305 7.717 -29.288 1.00 87.25 321 ILE A CA 1
ATOM 2632 C C . ILE A 1 321 ? -8.199 8.098 -28.106 1.00 87.25 321 ILE A C 1
ATOM 2634 O O . ILE A 1 321 ? -9.401 8.276 -28.283 1.00 87.25 321 ILE A O 1
ATOM 2638 N N . LYS A 1 322 ? -7.620 8.291 -26.915 1.00 82.31 322 LYS A N 1
ATOM 2639 C CA . LYS A 1 322 ? -8.378 8.655 -25.707 1.00 82.31 322 LYS A CA 1
ATOM 2640 C C . LYS A 1 322 ? -8.985 10.054 -25.819 1.00 82.31 322 LYS A C 1
ATOM 2642 O O . LYS A 1 322 ? -10.130 10.266 -25.425 1.00 82.31 322 LYS A O 1
ATOM 2647 N N . GLU A 1 323 ? -8.229 10.993 -26.379 1.00 85.81 323 GLU A N 1
ATOM 2648 C CA . GLU A 1 323 ? -8.684 12.363 -26.617 1.00 85.81 323 GLU A CA 1
ATOM 2649 C C . GLU A 1 323 ? -9.811 12.397 -27.660 1.00 85.81 323 GLU A C 1
ATOM 2651 O O . GLU A 1 323 ? -10.844 13.037 -27.458 1.00 85.81 323 GLU A O 1
ATOM 2656 N N . HIS A 1 324 ? -9.675 11.612 -28.731 1.00 86.38 324 HIS A N 1
ATOM 2657 C CA . HIS A 1 324 ? -10.699 11.480 -29.766 1.00 86.38 324 HIS A CA 1
ATOM 2658 C C . HIS A 1 324 ? -11.990 10.825 -29.269 1.00 86.38 324 HIS A C 1
ATOM 2660 O O . HIS A 1 324 ? -13.090 11.274 -29.599 1.00 86.38 324 HIS A O 1
ATOM 2666 N N . GLU A 1 325 ? -11.884 9.786 -28.439 1.00 83.19 325 GLU A N 1
ATOM 2667 C CA . GLU A 1 325 ? -13.040 9.154 -27.798 1.00 83.19 325 GLU A CA 1
ATOM 2668 C C . GLU A 1 325 ? -13.779 10.131 -26.875 1.00 83.19 325 GLU A C 1
ATOM 2670 O O . GLU A 1 325 ? -15.016 10.175 -26.875 1.00 83.19 325 GLU A O 1
ATOM 2675 N N . PHE A 1 326 ? -13.039 10.958 -26.130 1.00 80.75 326 PHE A N 1
ATOM 2676 C CA . PHE A 1 326 ? -13.611 12.010 -25.293 1.00 80.75 326 PHE A CA 1
ATOM 2677 C C . PHE A 1 326 ? -14.329 13.078 -26.131 1.00 80.75 326 PHE A C 1
ATOM 2679 O O . PHE A 1 326 ? -15.492 13.399 -25.860 1.00 80.75 326 PHE A O 1
ATOM 2686 N N . PHE A 1 327 ? -13.693 13.554 -27.206 1.00 82.88 327 PHE A N 1
ATOM 2687 C CA . PHE A 1 327 ? -14.285 14.491 -28.164 1.00 82.88 327 PHE A CA 1
ATOM 2688 C C . PHE A 1 327 ? -15.595 13.953 -28.760 1.00 82.88 327 PHE A C 1
ATOM 2690 O O . PHE A 1 327 ? -16.629 14.626 -28.722 1.00 82.88 327 PHE A O 1
ATOM 2697 N N . LYS A 1 328 ? -15.606 12.699 -29.232 1.00 79.69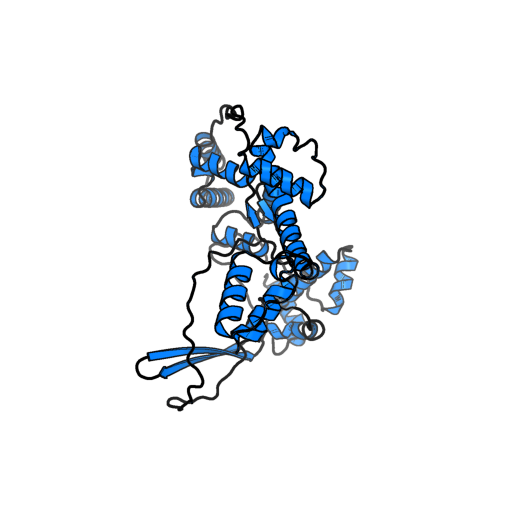 328 LYS A N 1
ATOM 2698 C CA . LYS A 1 328 ? -16.808 12.054 -29.788 1.00 79.69 328 LYS A CA 1
ATOM 2699 C C . LYS A 1 328 ? -17.935 11.910 -28.769 1.00 79.69 328 LYS A C 1
ATOM 2701 O O . LYS A 1 328 ? -19.107 12.046 -29.129 1.00 79.69 328 LYS A O 1
ATOM 2706 N N . LYS A 1 329 ? -17.615 11.637 -27.503 1.00 74.25 329 LYS A N 1
ATOM 2707 C CA . LYS A 1 329 ? -18.611 11.512 -26.428 1.00 74.25 329 LYS A CA 1
ATOM 2708 C C . LYS A 1 329 ? -19.272 12.855 -26.103 1.00 74.25 329 LYS A C 1
ATOM 2710 O O . LYS A 1 329 ? -20.483 12.890 -25.878 1.00 74.25 329 LYS A O 1
ATOM 2715 N N . ASN A 1 330 ? -18.510 13.947 -26.143 1.00 70.38 330 ASN A N 1
ATOM 2716 C CA . ASN A 1 330 ? -19.020 15.295 -25.887 1.0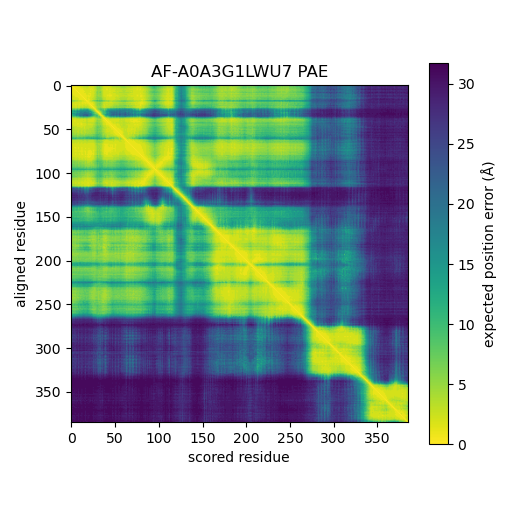0 70.38 330 ASN A CA 1
ATOM 2717 C C . ASN A 1 330 ? -19.804 15.857 -27.079 1.00 70.38 330 ASN A C 1
ATOM 2719 O O . ASN A 1 330 ? -20.889 16.403 -26.887 1.00 70.38 330 ASN A O 1
ATOM 2723 N N . ASN A 1 331 ? -19.352 15.619 -28.313 1.00 63.03 331 ASN A N 1
ATOM 2724 C CA . ASN A 1 331 ? -20.098 16.039 -29.501 1.00 63.03 331 ASN A CA 1
ATOM 2725 C C . ASN A 1 331 ? -21.377 15.229 -29.739 1.00 63.03 331 ASN A C 1
ATOM 2727 O O . ASN A 1 331 ? -22.367 15.788 -30.204 1.00 63.03 331 ASN A O 1
ATOM 2731 N N . LYS A 1 332 ? -21.439 13.952 -29.332 1.00 53.94 332 LYS A N 1
ATOM 2732 C CA . LYS A 1 332 ? -22.717 13.217 -29.301 1.00 53.94 332 LYS A CA 1
ATOM 2733 C C . LYS A 1 332 ? -23.729 13.848 -28.339 1.00 53.94 332 LYS A C 1
ATOM 2735 O O . LYS A 1 332 ? -24.905 13.918 -28.688 1.00 53.94 332 LYS A O 1
ATOM 2740 N N . LYS A 1 333 ? -23.287 14.352 -27.178 1.00 45.88 333 LYS A N 1
ATOM 2741 C CA . LYS A 1 333 ? -24.148 15.091 -26.236 1.00 45.88 333 LYS A CA 1
ATOM 2742 C C . LYS A 1 333 ? -24.575 16.464 -26.774 1.00 45.88 333 LYS A C 1
ATOM 2744 O O . LYS A 1 333 ? -25.715 16.848 -26.558 1.00 45.88 333 LYS A O 1
ATOM 2749 N N . ALA A 1 334 ? -23.712 17.165 -27.514 1.00 43.44 334 ALA A N 1
ATOM 2750 C CA . ALA A 1 334 ? -24.055 18.437 -28.161 1.00 43.44 334 ALA A CA 1
ATOM 2751 C C . ALA A 1 334 ? -24.998 18.264 -29.373 1.00 43.44 334 ALA A C 1
ATOM 2753 O O . ALA A 1 334 ? -25.858 19.102 -29.621 1.00 43.44 334 ALA A O 1
ATOM 2754 N N . SER A 1 335 ? -24.897 17.148 -30.104 1.00 39.75 335 SER A N 1
ATOM 2755 C CA . SER A 1 335 ? -25.769 16.854 -31.254 1.00 39.75 335 SER A CA 1
ATOM 2756 C C . SER A 1 335 ? -27.197 16.439 -30.881 1.00 39.75 335 SER A C 1
ATOM 2758 O O . SER A 1 335 ? -28.066 16.443 -31.748 1.00 39.75 335 SER A O 1
ATOM 2760 N N . SER A 1 336 ? -27.466 16.097 -29.612 1.00 40.59 336 SER A N 1
ATOM 2761 C CA . SER A 1 336 ? -28.826 15.772 -29.161 1.00 40.59 336 SER A CA 1
ATOM 2762 C C . SER A 1 336 ? -29.631 16.997 -28.712 1.00 40.59 336 SER A C 1
ATOM 2764 O O . SER A 1 336 ? -30.755 16.815 -28.250 1.00 40.59 336 SER A O 1
ATOM 2766 N N . SER A 1 337 ? -29.085 18.218 -28.804 1.00 41.81 337 SER A N 1
ATOM 2767 C CA . SER A 1 337 ? -29.781 19.431 -28.355 1.00 41.81 337 SER A CA 1
ATOM 2768 C C . SER A 1 337 ? -30.124 20.445 -29.446 1.00 41.81 337 SER A C 1
ATOM 2770 O O . SER A 1 337 ? -30.902 21.338 -29.149 1.00 41.81 337 SER A O 1
ATOM 2772 N N . ASN A 1 338 ? -29.651 20.320 -30.693 1.00 42.22 338 ASN A N 1
ATOM 2773 C CA . ASN A 1 338 ? -30.025 21.246 -31.774 1.00 42.22 338 ASN A CA 1
ATOM 2774 C C . ASN A 1 338 ? -29.859 20.601 -33.165 1.00 42.22 338 ASN A C 1
ATOM 2776 O O . ASN A 1 338 ? -28.737 20.557 -33.662 1.00 42.22 338 ASN A O 1
ATOM 2780 N N . ASN A 1 339 ? -30.953 20.086 -33.760 1.00 45.28 339 ASN A N 1
ATOM 2781 C CA . ASN A 1 339 ? -31.241 19.990 -35.219 1.00 45.28 339 ASN A CA 1
ATOM 2782 C C . ASN A 1 339 ? -32.330 18.942 -35.573 1.00 45.28 339 ASN A C 1
ATOM 2784 O O . ASN A 1 339 ? -32.172 18.181 -36.527 1.00 45.28 339 ASN A O 1
ATOM 2788 N N . ASP A 1 340 ? -33.453 18.890 -34.847 1.00 50.03 340 ASP A N 1
ATOM 2789 C CA . ASP A 1 340 ? -34.533 17.918 -35.139 1.00 50.03 340 ASP A CA 1
ATOM 2790 C C . ASP A 1 340 ? -35.723 18.499 -35.935 1.00 50.03 340 ASP A C 1
ATOM 2792 O O . ASP A 1 340 ? -36.688 17.794 -36.224 1.00 50.03 340 ASP A O 1
ATOM 2796 N N . GLU A 1 341 ? -35.688 19.777 -36.339 1.00 49.94 341 GLU A N 1
ATOM 2797 C CA . GLU A 1 341 ? -36.877 20.418 -36.933 1.00 49.94 341 GLU A CA 1
ATOM 2798 C C . GLU A 1 341 ? -37.053 20.205 -38.450 1.00 49.94 341 GLU A C 1
ATOM 2800 O O . GLU A 1 341 ? -38.188 20.205 -38.925 1.00 49.94 341 GLU A O 1
ATOM 2805 N N . ASN A 1 342 ? -35.984 19.931 -39.213 1.00 54.16 342 ASN A N 1
ATOM 2806 C CA . ASN A 1 342 ? -36.036 19.918 -40.691 1.00 54.16 342 ASN A CA 1
ATOM 2807 C C . ASN A 1 342 ? -35.477 18.656 -41.377 1.00 54.16 342 ASN A C 1
ATOM 2809 O O . ASN A 1 342 ? -35.206 18.667 -42.578 1.00 54.16 342 ASN A O 1
ATOM 2813 N N . ARG A 1 343 ? -35.298 17.543 -40.658 1.00 67.75 343 ARG A N 1
ATOM 2814 C CA . ARG A 1 343 ? -34.864 16.281 -41.284 1.00 67.75 343 ARG A CA 1
ATOM 2815 C C . ARG A 1 343 ? -36.047 15.600 -41.992 1.00 67.75 343 ARG A C 1
ATOM 2817 O O . ARG A 1 343 ? -37.120 15.561 -41.399 1.00 67.75 343 ARG A O 1
ATOM 2824 N N . PRO A 1 344 ? -35.903 15.030 -43.203 1.00 70.75 344 PRO A N 1
ATOM 2825 C CA . PRO A 1 344 ? -36.985 14.281 -43.844 1.00 70.75 344 PRO A CA 1
ATOM 2826 C C . PRO A 1 344 ? -37.333 13.009 -43.063 1.00 70.75 344 PRO A C 1
ATOM 2828 O O . PRO A 1 344 ? -36.460 12.368 -42.472 1.00 70.75 344 PRO A O 1
ATOM 2831 N N . ALA A 1 345 ? -38.616 12.646 -43.058 1.00 74.38 345 ALA A N 1
ATOM 2832 C CA . ALA A 1 345 ? -39.103 11.485 -42.325 1.00 74.38 345 ALA A CA 1
ATOM 2833 C C . ALA A 1 345 ? -38.562 10.185 -42.938 1.00 74.38 345 ALA A C 1
ATOM 2835 O O . ALA A 1 345 ? -38.449 10.046 -44.158 1.00 74.38 345 ALA A O 1
ATOM 2836 N N . THR A 1 346 ? -38.231 9.206 -42.095 1.00 79.25 346 THR A N 1
ATOM 2837 C CA . THR A 1 346 ? -37.717 7.925 -42.600 1.00 79.25 346 THR A CA 1
ATOM 2838 C C . THR A 1 346 ? -38.814 7.141 -43.340 1.00 79.25 346 THR A C 1
ATOM 2840 O O . THR A 1 346 ? -39.989 7.241 -42.975 1.00 79.25 346 THR A O 1
ATOM 2843 N N . PRO A 1 347 ? -38.471 6.288 -44.327 1.00 78.25 347 PRO A N 1
ATOM 2844 C CA . PRO A 1 347 ? -39.460 5.501 -45.073 1.00 78.25 347 PRO A CA 1
ATOM 2845 C C . PRO A 1 347 ? -40.381 4.658 -44.177 1.00 78.25 347 PRO A C 1
ATOM 2847 O O . PRO A 1 347 ? -41.573 4.535 -44.449 1.00 78.25 347 PRO A O 1
ATOM 2850 N N . LYS A 1 348 ? -39.849 4.137 -43.059 1.00 79.50 348 LYS A N 1
ATOM 2851 C CA . LYS A 1 348 ? -40.632 3.396 -42.059 1.00 79.50 348 LYS A CA 1
ATOM 2852 C C . LYS A 1 348 ? -41.667 4.289 -41.370 1.00 79.50 348 LYS A C 1
ATOM 2854 O O . LYS A 1 348 ? -42.825 3.897 -41.285 1.00 79.50 348 LYS A O 1
ATOM 2859 N N . GLN A 1 349 ? -41.285 5.493 -40.939 1.00 79.38 349 GLN A N 1
ATOM 2860 C CA . GLN A 1 349 ? -42.213 6.448 -40.322 1.00 79.38 349 GLN A CA 1
ATOM 2861 C C . GLN A 1 349 ? -43.299 6.894 -41.303 1.00 79.38 349 GLN A C 1
ATOM 2863 O O . GLN A 1 349 ? -44.471 6.889 -40.944 1.00 79.38 349 GLN A O 1
ATOM 2868 N N . ILE A 1 350 ? -42.938 7.186 -42.555 1.00 84.62 350 ILE A N 1
ATOM 2869 C CA . ILE A 1 350 ? -43.904 7.557 -43.599 1.00 84.62 350 ILE A CA 1
ATOM 2870 C C . ILE A 1 350 ? -44.920 6.428 -43.809 1.00 84.62 350 ILE A C 1
ATOM 2872 O O . ILE A 1 350 ? -46.123 6.680 -43.775 1.00 84.62 350 ILE A O 1
ATOM 2876 N N . SER A 1 351 ? -44.453 5.182 -43.949 1.00 85.38 351 SER A N 1
ATOM 2877 C CA . SER A 1 351 ? -45.343 4.028 -44.139 1.00 85.38 351 SER A CA 1
ATOM 2878 C C . SER A 1 351 ? -46.273 3.798 -42.943 1.00 85.38 351 SER A C 1
ATOM 2880 O O . SER A 1 351 ? -47.449 3.476 -43.111 1.00 85.38 351 SER A O 1
ATOM 2882 N N . PHE A 1 352 ? -45.771 4.023 -41.728 1.00 87.50 352 PHE A N 1
ATOM 2883 C CA . PHE A 1 352 ? -46.539 3.851 -40.502 1.00 87.50 352 PHE A CA 1
ATOM 2884 C C . PHE A 1 352 ? -47.584 4.958 -40.318 1.00 87.50 352 PHE A C 1
ATOM 2886 O O . PHE A 1 352 ? -48.726 4.672 -39.964 1.00 87.50 352 PHE A O 1
ATOM 2893 N N . ALA A 1 353 ? -47.234 6.205 -40.643 1.00 85.00 353 ALA A N 1
ATOM 2894 C CA . ALA A 1 353 ? -48.170 7.324 -40.663 1.00 85.00 353 ALA A CA 1
ATOM 2895 C C . ALA A 1 353 ? -49.277 7.117 -41.711 1.00 85.00 353 ALA A C 1
ATOM 2897 O O . ALA A 1 353 ? -50.451 7.307 -41.404 1.00 85.00 353 ALA A O 1
ATOM 2898 N N . GLU A 1 354 ? -48.939 6.667 -42.926 1.00 88.06 354 GLU A N 1
ATOM 2899 C CA . GLU A 1 354 ? -49.920 6.355 -43.978 1.00 88.06 354 GLU A CA 1
ATOM 2900 C C . GLU A 1 354 ? -50.876 5.222 -43.561 1.00 88.06 354 GLU A C 1
ATOM 2902 O O . GLU A 1 354 ? -52.077 5.279 -43.845 1.00 88.06 354 GLU A O 1
ATOM 2907 N N . MET A 1 355 ? -50.369 4.221 -42.836 1.00 89.44 355 MET A N 1
ATOM 2908 C CA . MET A 1 355 ? -51.180 3.140 -42.275 1.00 89.44 355 MET A CA 1
ATOM 2909 C C . MET A 1 355 ? -52.139 3.643 -41.186 1.00 89.44 355 MET A C 1
ATOM 2911 O O . MET A 1 355 ? -53.326 3.313 -41.223 1.00 89.44 355 MET A O 1
ATOM 2915 N N . LEU A 1 356 ? -51.661 4.466 -40.246 1.00 87.75 356 LEU A N 1
ATOM 2916 C CA . LEU A 1 356 ? -52.495 5.056 -39.191 1.00 87.75 356 LEU A CA 1
ATOM 2917 C C . LEU A 1 356 ? -53.567 5.991 -39.769 1.00 87.75 356 LEU A C 1
ATOM 2919 O O . LEU A 1 356 ? -54.726 5.920 -39.366 1.00 87.75 356 LEU A O 1
ATOM 2923 N N . ALA A 1 357 ? -53.221 6.794 -40.776 1.00 88.62 357 ALA A N 1
ATOM 2924 C CA . ALA A 1 357 ? -54.163 7.671 -41.466 1.00 88.62 357 ALA A CA 1
ATOM 2925 C C . ALA A 1 357 ? -55.320 6.893 -42.114 1.00 88.62 357 ALA A C 1
ATOM 2927 O O . ALA A 1 357 ? -56.481 7.278 -41.976 1.00 88.62 357 ALA A O 1
ATOM 2928 N N . LYS A 1 358 ? -55.018 5.754 -42.755 1.00 87.19 358 LYS A N 1
ATOM 2929 C CA . LYS A 1 358 ? -56.044 4.842 -43.287 1.00 87.19 358 LYS A CA 1
ATOM 2930 C C . LYS A 1 358 ? -56.879 4.198 -42.184 1.00 87.19 358 LYS A C 1
ATOM 2932 O O . LYS A 1 358 ? -58.096 4.141 -42.318 1.00 87.19 358 LYS A O 1
ATOM 2937 N N . LYS A 1 359 ? -56.247 3.731 -41.102 1.00 87.19 359 LYS A N 1
ATOM 2938 C CA . LYS A 1 359 ? -56.932 3.051 -39.991 1.00 87.19 359 LYS A CA 1
ATOM 2939 C C . LYS A 1 359 ? -57.939 3.961 -39.281 1.00 87.19 359 LYS A C 1
ATOM 2941 O O . LYS A 1 359 ? -59.030 3.510 -38.954 1.00 87.19 359 LYS A O 1
ATOM 2946 N N . HIS A 1 360 ? -57.588 5.228 -39.072 1.00 86.00 360 HIS A N 1
ATOM 2947 C CA . HIS A 1 360 ? -58.434 6.199 -38.368 1.00 86.00 360 HIS A CA 1
ATOM 2948 C C . HIS A 1 360 ? -59.223 7.121 -39.317 1.00 86.00 360 HIS A C 1
ATOM 2950 O O . HIS A 1 360 ? -59.893 8.040 -38.856 1.00 86.00 360 HIS A O 1
ATOM 2956 N N . ASN A 1 361 ? -59.167 6.869 -40.632 1.00 86.50 361 ASN A N 1
ATOM 2957 C CA . ASN A 1 361 ? -59.826 7.637 -41.695 1.00 86.50 361 ASN A CA 1
ATOM 2958 C C . ASN A 1 361 ? -59.581 9.162 -41.619 1.00 86.50 361 ASN A C 1
ATOM 2960 O O . ASN A 1 361 ? -60.497 9.971 -41.772 1.00 86.50 361 ASN A O 1
ATOM 2964 N N . VAL A 1 362 ? -58.327 9.556 -41.379 1.00 87.50 362 VAL A N 1
ATOM 2965 C CA . VAL A 1 362 ? -57.886 10.957 -41.260 1.00 87.50 362 VAL A CA 1
ATOM 2966 C C . VAL A 1 362 ? -56.880 11.317 -42.355 1.00 87.50 362 VAL A C 1
ATOM 2968 O O . VAL A 1 362 ? -56.142 10.469 -42.853 1.00 87.50 362 VAL A O 1
ATOM 2971 N N . LYS A 1 363 ? -56.841 12.594 -42.760 1.00 87.38 363 LYS A N 1
ATOM 2972 C CA . LYS A 1 363 ? -55.894 13.080 -43.779 1.00 87.38 363 LYS A CA 1
ATOM 2973 C C . LYS A 1 363 ? -54.510 13.319 -43.173 1.00 87.38 363 LYS A C 1
ATOM 2975 O O . LYS A 1 363 ? -54.394 13.857 -42.077 1.00 87.38 363 LYS A O 1
ATOM 2980 N N . LEU A 1 364 ? -53.468 12.981 -43.931 1.00 88.06 364 LEU A N 1
ATOM 2981 C CA . LEU A 1 364 ? -52.078 13.208 -43.531 1.00 88.06 364 LEU A CA 1
ATOM 2982 C C . LEU A 1 364 ? -51.719 14.706 -43.554 1.00 88.06 364 LEU A C 1
ATOM 2984 O O . LEU A 1 364 ? -52.138 15.411 -44.481 1.00 88.06 364 LEU A O 1
ATOM 2988 N N . PRO A 1 365 ? -50.911 15.197 -42.595 1.00 85.94 365 PRO A N 1
ATOM 2989 C CA . PRO A 1 365 ? -50.454 16.583 -42.575 1.00 85.94 365 PRO A CA 1
ATOM 2990 C C . PRO A 1 365 ? -49.631 16.950 -43.818 1.00 85.94 365 PRO A C 1
ATOM 2992 O O . PRO A 1 365 ? -48.851 16.145 -44.339 1.00 85.94 365 PRO A O 1
ATOM 2995 N N . LYS A 1 366 ? -49.751 18.199 -44.285 1.00 78.88 366 LYS A N 1
ATOM 2996 C CA . LYS A 1 366 ? -48.911 18.706 -45.381 1.00 78.88 366 LYS A CA 1
ATOM 2997 C C . LYS A 1 366 ? -47.446 18.722 -44.937 1.00 78.88 366 LYS A C 1
ATOM 2999 O O . LYS A 1 366 ? -47.128 19.207 -43.860 1.00 78.88 366 LYS A O 1
ATOM 3004 N N . GLY A 1 367 ? -46.558 18.190 -45.775 1.00 74.50 367 GLY A N 1
ATOM 3005 C CA . GLY A 1 367 ? -45.122 18.152 -45.490 1.00 74.50 367 GLY A CA 1
ATOM 3006 C C . GLY A 1 367 ? -44.649 16.970 -44.636 1.00 74.50 367 GLY A C 1
ATOM 3007 O O . GLY A 1 367 ? -43.451 16.878 -44.389 1.00 74.50 367 GLY A O 1
ATOM 3008 N N . PHE A 1 368 ? -45.522 16.024 -44.251 1.00 80.94 368 PHE A N 1
ATOM 3009 C CA . PHE A 1 368 ? -45.136 14.900 -43.377 1.00 80.94 368 PHE A CA 1
ATOM 3010 C C . PHE A 1 368 ? -44.004 14.018 -43.940 1.00 80.94 368 PHE A C 1
ATOM 3012 O O . PHE A 1 368 ? -43.264 13.406 -43.183 1.00 80.94 368 PHE A O 1
ATOM 3019 N N . LYS A 1 369 ? -43.814 13.969 -45.266 1.00 80.44 369 LYS A N 1
ATOM 3020 C CA . LYS A 1 369 ? -42.687 13.238 -45.879 1.00 80.44 369 LYS A CA 1
ATOM 3021 C C . LYS A 1 369 ? -41.351 13.971 -45.732 1.00 80.44 369 LYS A C 1
ATOM 3023 O O . LYS A 1 369 ? -40.298 13.343 -45.718 1.00 80.44 369 LYS A O 1
ATOM 3028 N N . TYR A 1 370 ? -41.397 15.293 -45.609 1.00 75.56 370 TYR A N 1
ATOM 3029 C CA . TYR A 1 370 ? -40.229 16.170 -45.666 1.00 75.56 370 TYR A CA 1
ATOM 3030 C C . TYR A 1 370 ? -39.817 16.713 -44.290 1.00 75.56 370 TYR A C 1
ATOM 3032 O O . TYR A 1 370 ? -38.706 17.212 -44.163 1.00 75.56 370 TYR A O 1
ATOM 3040 N N . SER A 1 371 ? -40.659 16.556 -43.260 1.00 79.31 371 SER A N 1
ATOM 3041 C CA . SER A 1 371 ? -40.326 16.865 -41.864 1.00 79.31 371 SER A CA 1
ATOM 3042 C C . SER A 1 371 ? -40.624 15.679 -40.944 1.00 79.31 371 SER A C 1
ATOM 3044 O O . SER A 1 371 ? -41.767 15.241 -40.788 1.00 79.31 371 SER A O 1
ATOM 3046 N N . MET A 1 372 ? -39.570 15.169 -40.313 1.00 78.94 372 MET A N 1
ATOM 3047 C CA . MET A 1 372 ? -39.582 14.060 -39.364 1.00 78.94 372 MET A CA 1
ATOM 3048 C C . MET A 1 372 ? -40.369 14.416 -38.104 1.00 78.94 372 MET A C 1
ATOM 3050 O O . MET A 1 372 ? -41.076 13.554 -37.588 1.00 78.94 372 MET A O 1
ATOM 3054 N N . LYS A 1 373 ? -40.320 15.681 -37.669 1.00 79.75 373 LYS A N 1
ATOM 3055 C CA . LYS A 1 373 ? -41.120 16.200 -36.554 1.00 79.75 373 LYS A CA 1
ATOM 3056 C C . LYS A 1 373 ? -42.614 16.146 -36.878 1.00 79.75 373 LYS A C 1
ATOM 3058 O O . LYS A 1 373 ? -43.364 15.499 -36.161 1.00 79.75 373 LYS A O 1
ATOM 3063 N N . VAL A 1 374 ? -43.023 16.673 -38.037 1.00 81.19 374 VAL A N 1
ATOM 3064 C CA . VAL A 1 374 ? -44.430 16.635 -38.489 1.00 81.19 374 VAL A CA 1
ATOM 3065 C C . VAL A 1 374 ? -44.945 15.196 -38.639 1.00 81.19 374 VAL A C 1
ATOM 3067 O O . VAL A 1 374 ? -46.081 14.898 -38.275 1.00 81.19 374 VAL A O 1
ATOM 3070 N N . CYS A 1 375 ? -44.116 14.279 -39.151 1.00 82.62 375 CYS A N 1
ATOM 3071 C CA . CYS A 1 375 ? -44.472 12.861 -39.237 1.00 82.62 375 CYS A CA 1
ATOM 3072 C C . CYS A 1 375 ? -44.555 12.191 -37.857 1.00 82.62 375 CYS A C 1
ATOM 3074 O O . CYS A 1 375 ? -45.444 11.373 -37.624 1.00 82.62 375 CYS A O 1
ATOM 3076 N N . GLY A 1 376 ? -43.620 12.512 -36.960 1.00 83.00 376 GLY A N 1
ATOM 3077 C CA . GLY A 1 376 ? -43.538 11.961 -35.610 1.00 83.00 376 GLY A CA 1
ATOM 3078 C C . GLY A 1 376 ? -44.695 12.408 -34.724 1.00 83.00 376 GLY A C 1
ATOM 3079 O O . GLY A 1 376 ? -45.298 11.571 -34.057 1.00 83.00 376 GLY A O 1
ATOM 3080 N N . ASP A 1 377 ? -45.062 13.687 -34.779 1.00 84.19 377 ASP A N 1
ATOM 3081 C CA . ASP A 1 377 ? -46.178 14.252 -34.016 1.00 84.19 377 ASP A CA 1
ATOM 3082 C C . ASP A 1 377 ? -47.510 13.616 -34.433 1.00 84.19 377 ASP A C 1
ATOM 3084 O O . ASP A 1 377 ? -48.289 13.192 -33.579 1.00 84.19 377 ASP A O 1
ATOM 3088 N N . PHE A 1 378 ? -47.728 13.431 -35.741 1.00 85.69 378 PHE A N 1
ATOM 3089 C CA . PHE A 1 378 ? -48.901 12.720 -36.252 1.00 85.69 378 PHE A CA 1
ATOM 3090 C C . PHE A 1 378 ? -48.940 11.257 -35.790 1.00 85.69 378 PHE A C 1
ATOM 3092 O O . PHE A 1 378 ? -49.976 10.773 -35.340 1.00 85.69 378 PHE A O 1
ATOM 3099 N N . ILE A 1 379 ? -47.813 10.539 -35.859 1.00 86.62 379 ILE A N 1
ATOM 3100 C CA . ILE A 1 379 ? -47.751 9.161 -35.357 1.00 86.62 379 ILE A CA 1
ATOM 3101 C C . ILE A 1 379 ? -48.076 9.137 -33.862 1.00 86.62 379 ILE A C 1
ATOM 3103 O O . ILE A 1 379 ? -48.890 8.327 -33.442 1.00 86.62 379 ILE A O 1
ATOM 3107 N N . ASN A 1 380 ? -47.503 10.030 -33.058 1.00 84.62 380 ASN A N 1
ATOM 3108 C CA . ASN A 1 380 ? -47.727 10.047 -31.614 1.00 84.62 380 ASN A CA 1
ATOM 3109 C C . ASN A 1 380 ? -49.180 10.361 -31.234 1.00 84.62 380 ASN A C 1
ATOM 3111 O O . ASN A 1 380 ? -49.696 9.771 -30.282 1.00 84.62 380 ASN A O 1
ATOM 3115 N N . GLU A 1 381 ? -49.847 11.247 -31.976 1.00 83.62 381 GLU A N 1
ATOM 3116 C CA . GLU A 1 381 ? -51.251 11.589 -31.739 1.00 83.62 381 GLU A CA 1
ATOM 3117 C C . GLU A 1 381 ? -52.193 10.408 -32.025 1.00 83.62 381 GLU A C 1
ATOM 3119 O O . GLU A 1 381 ? -53.116 10.150 -31.249 1.00 83.62 381 GLU A O 1
ATOM 3124 N N . TYR A 1 382 ? -51.952 9.668 -33.111 1.00 79.06 382 TYR A N 1
ATOM 3125 C CA . TYR A 1 382 ? -52.856 8.611 -33.587 1.00 79.06 382 TYR A CA 1
ATOM 3126 C C . TYR A 1 382 ? -52.412 7.190 -33.231 1.00 79.06 382 TYR A C 1
ATOM 3128 O O . TYR A 1 382 ? -53.170 6.254 -33.425 1.00 79.06 382 TYR A O 1
ATOM 3136 N N . HIS A 1 383 ? -51.211 7.001 -32.687 1.00 76.69 383 HIS A N 1
ATOM 3137 C CA . HIS A 1 383 ? -50.764 5.707 -32.165 1.00 76.69 383 HIS A CA 1
ATOM 3138 C C . HIS A 1 383 ? -51.346 5.407 -30.777 1.00 76.69 383 HIS A C 1
ATOM 3140 O O . HIS A 1 383 ? -51.436 4.248 -30.381 1.00 76.69 383 HIS A O 1
ATOM 3146 N N . LYS A 1 384 ? -51.702 6.451 -30.013 1.00 62.69 384 LYS A N 1
ATOM 3147 C CA . LYS A 1 384 ? -52.318 6.325 -28.681 1.00 62.69 384 LYS A CA 1
ATOM 3148 C C . LYS A 1 384 ? -53.855 6.323 -28.702 1.00 62.69 384 LYS A C 1
ATOM 3150 O O . LYS A 1 384 ? -54.446 6.039 -27.663 1.00 62.69 384 LYS A O 1
ATOM 3155 N N . LYS A 1 385 ? -54.478 6.660 -29.835 1.00 56.31 385 LYS A N 1
ATOM 3156 C CA . LYS A 1 385 ? -55.929 6.577 -30.085 1.00 56.31 385 LYS A CA 1
ATOM 3157 C C . LYS A 1 385 ? -56.253 5.269 -30.800 1.0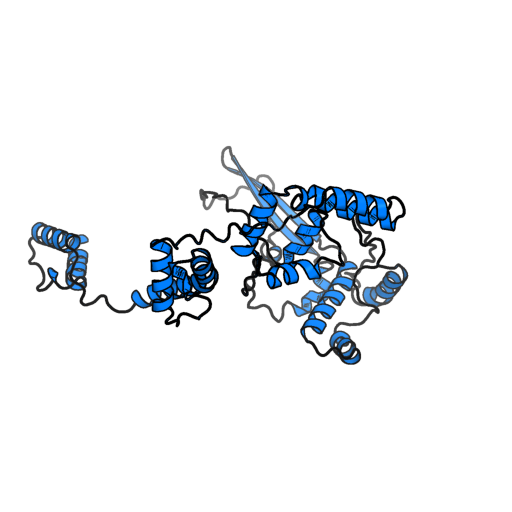0 56.31 385 LYS A C 1
ATOM 3159 O O . LYS A 1 385 ? -57.392 4.788 -30.636 1.00 56.31 385 LYS A O 1
#

Nearest PDB structures (foldseek):
  6ozw-assembly1_A  TM=7.953E-01  e=1.435E-10  Streptococcus mutans UA159
  8ofb-assembly1_A  TM=7.670E-01  e=1.367E-09  Thermotoga maritima MSB8
  3px7-assembly1_A  TM=7.144E-01  e=6.897E-09  Escherichia coli DH1
  8ieq-assembly1_A  TM=2.409E-01  e=3.967E+00  Homo sapiens

InterPro domains:
  IPR000380 DNA topoisomerase, type IA [PTHR42785] (2-278)
  IPR003602 DNA topoisomerase, type IA, DNA-binding domain [SM00437] (1-220)
  IPR013497 DNA topoisomerase, type IA, central [PF01131] (12-257)
  IPR013497 DNA topoisomerase, type IA, central [PR00417] (68-84)
  IPR013497 DNA topoisomerase, type IA, central [PR00417] (180-194)
  IPR013497 DNA topoisomerase, type IA, central [PS52039] (1-268)
  IPR013824 DNA topoisomerase, type IA, central region, subdomain 1 [G3DSA:1.10.460.10] (127-274)
  IPR013826 DNA topoisomerase, type IA, central region, subdomain 3 [G3DSA:1.10.290.10] (1-81)
  IPR023405 DNA topoisomerase, type IA, core domain [SSF56712] (11-266)

Sequence (385 aa):
MSVEFLDETESFYAPIYKDLYLKREYKDGKQSQAEAHEAIRITHPHTTEDLESIVYNANITNQDALKLYQLIFERTIESQGKNAIYDKQDLLFKIKNEYFKCSVKGLKSAGFLAMFSKKELENDESNDDKDNKEKEQNAQFNLKIDDVLSLNDLVLATIKRNAPSAYKEADFVKLLENKGIGRPSTYASYLPTLVKREYISISQDKKHIITPTHKGKRVVEVFENAYQFIIDLTYTKQMEEVLDEIVENKSSYVDFISNLNSKCPKIEKLERNDDEIKPSSEGQITYIENILRDLQLNLSEEFKNYKEDNRVAKAFLDRYIKEHEFFKKNNKKASSSNNDENRPATPKQISFAEMLAKKHNVKLPKGFKYSMKVCGDFINEYHKK

Radius of gyration: 32.83 Å; Cα contacts (8 Å, |Δi|>4): 332; chains: 1; bounding box: 92×49×75 Å

Organism: Helicobacter pylori (NCBI:txid210)

Mean predicted aligned error: 16.73 Å